Protein AF-0000000084329427 (afdb_homodimer)

Radius of gyration: 29.58 Å; Cα contacts (8 Å, |Δi|>4): 1048; chains: 2; bounding box: 53×88×70 Å

Structure (mmCIF, N/CA/C/O backbone):
data_AF-0000000084329427-model_v1
#
loop_
_entity.id
_entity.type
_entity.pdbx_description
1 polymer 'Esterase lipase thioesterase'
#
loop_
_atom_site.group_PDB
_atom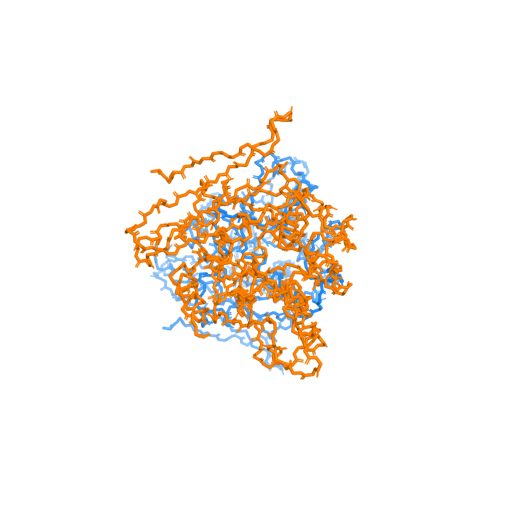_site.id
_atom_site.type_symbol
_atom_site.label_atom_id
_atom_site.label_alt_id
_atom_site.label_comp_id
_atom_site.label_asym_id
_atom_site.label_entity_id
_atom_site.label_seq_id
_atom_site.pdbx_PDB_ins_code
_atom_site.Cartn_x
_atom_site.Cartn_y
_atom_site.Cartn_z
_atom_site.occupancy
_atom_site.B_iso_or_equiv
_atom_site.auth_seq_id
_atom_site.auth_comp_id
_atom_site.auth_asym_id
_atom_site.auth_atom_id
_atom_site.pdbx_PDB_model_num
ATOM 1 N N . MET A 1 1 ? -6.23 5.078 30.859 1 50.03 1 MET A N 1
ATOM 2 C CA . MET A 1 1 ? -7.117 5.695 29.875 1 50.03 1 MET A CA 1
ATOM 3 C C . MET A 1 1 ? -6.836 7.188 29.75 1 50.03 1 MET A C 1
ATOM 5 O O . MET A 1 1 ? -6.688 7.887 30.75 1 50.03 1 MET A O 1
ATOM 9 N N . LEU A 1 2 ? -6.52 7.555 28.516 1 66 2 LEU A N 1
ATOM 10 C CA . LEU A 1 2 ? -6.203 8.969 28.359 1 66 2 LEU A CA 1
ATOM 11 C C . LEU A 1 2 ? -7.43 9.836 28.656 1 66 2 LEU A C 1
ATOM 13 O O . LEU A 1 2 ? -8.555 9.461 28.312 1 66 2 LEU A O 1
ATOM 17 N N . PRO A 1 3 ? -7.305 10.867 29.453 1 70.44 3 PRO A N 1
ATOM 18 C CA . PRO A 1 3 ? -8.461 11.719 29.75 1 70.44 3 PRO A CA 1
ATOM 19 C C . PRO A 1 3 ? -9.125 12.273 28.5 1 70.44 3 PRO A C 1
ATOM 21 O O . PRO A 1 3 ? -8.43 12.633 27.547 1 70.44 3 PRO A O 1
ATOM 24 N N . THR A 1 4 ? -10.328 12.016 28.422 1 77.25 4 THR A N 1
ATOM 25 C CA . THR A 1 4 ? -11.156 12.547 27.344 1 77.25 4 THR A CA 1
ATOM 26 C C . THR A 1 4 ? -12.156 13.57 27.875 1 77.25 4 THR A C 1
ATOM 28 O O . THR A 1 4 ? -12.477 13.562 29.078 1 77.25 4 THR A O 1
ATOM 31 N N . GLY A 1 5 ? -12.367 14.648 27.188 1 77.75 5 GLY A N 1
ATOM 32 C CA . GLY A 1 5 ? -13.359 15.648 27.547 1 77.75 5 GLY A CA 1
ATOM 33 C C . GLY A 1 5 ? -14.141 16.156 26.359 1 77.75 5 GLY A C 1
ATOM 34 O O . GLY A 1 5 ? -13.961 15.688 25.234 1 77.75 5 GLY A O 1
ATOM 35 N N . GLU A 1 6 ? -15.195 16.859 26.766 1 77.62 6 GLU A N 1
ATOM 36 C CA . GLU A 1 6 ? -16.031 17.453 25.734 1 77.62 6 GLU A CA 1
ATOM 37 C C . GLU A 1 6 ? -16.188 18.953 25.938 1 77.62 6 GLU A C 1
ATOM 39 O O . GLU A 1 6 ? -16.125 19.453 27.062 1 77.62 6 GLU A O 1
ATOM 44 N N . ILE A 1 7 ? -16.125 19.609 24.859 1 71.5 7 ILE A N 1
ATOM 45 C CA . ILE A 1 7 ? -16.422 21.047 24.875 1 71.5 7 ILE A CA 1
ATOM 46 C C . ILE A 1 7 ? -17.672 21.312 24.016 1 71.5 7 ILE A C 1
ATOM 48 O O . ILE A 1 7 ? -17.734 20.922 22.859 1 71.5 7 ILE A O 1
ATOM 52 N N . THR A 1 8 ? -18.641 21.875 24.688 1 71.25 8 THR A N 1
ATOM 53 C CA . THR A 1 8 ? -19.844 22.266 23.938 1 71.25 8 THR A CA 1
ATOM 54 C C . THR A 1 8 ? -19.594 23.5 23.094 1 71.25 8 THR A C 1
ATOM 56 O O . THR A 1 8 ? -19.203 24.547 23.625 1 71.25 8 THR A O 1
ATOM 59 N N . VAL A 1 9 ? -19.656 23.359 21.781 1 66.12 9 VAL A N 1
ATOM 60 C CA . VAL A 1 9 ? -19.391 24.453 20.875 1 66.12 9 VAL A CA 1
ATOM 61 C C . VAL A 1 9 ? -20.672 25.234 20.609 1 66.12 9 VAL A C 1
ATOM 63 O O . VAL A 1 9 ? -20.641 26.469 20.516 1 66.12 9 VAL A O 1
ATOM 66 N N . ASP A 1 10 ? -21.766 24.516 20.406 1 66.56 10 ASP A N 1
ATOM 67 C CA . ASP A 1 10 ? -23.062 25.141 20.172 1 66.56 10 ASP A CA 1
ATOM 68 C C . ASP A 1 10 ? -24.156 24.422 20.969 1 66.56 10 ASP A C 1
ATOM 70 O O . ASP A 1 10 ? -24.594 23.328 20.609 1 66.56 10 ASP A O 1
ATOM 74 N N . GLN A 1 11 ? -24.469 25.109 21.969 1 69.88 11 GLN A N 1
ATOM 75 C CA . GLN A 1 11 ? -25.469 24.516 22.859 1 69.88 11 GLN A CA 1
ATOM 76 C C . GLN A 1 11 ? -26.781 24.25 22.109 1 69.88 11 GLN A C 1
ATOM 78 O O . GLN A 1 11 ? -27.438 23.234 22.328 1 69.88 11 GLN A O 1
ATOM 83 N N . ALA A 1 12 ? -27.109 25.172 21.281 1 69.94 12 ALA A N 1
ATOM 84 C CA . ALA A 1 12 ? -28.375 25.062 20.562 1 69.94 12 ALA A CA 1
ATOM 85 C C . ALA A 1 12 ? -28.422 23.828 19.672 1 69.94 12 ALA A C 1
ATOM 87 O O . ALA A 1 12 ? -29.438 23.141 19.594 1 69.94 12 ALA A O 1
ATOM 88 N N . SER A 1 13 ? -27.344 23.516 19.125 1 66.88 13 SER A N 1
ATOM 89 C CA . SER A 1 13 ? -27.281 22.391 18.203 1 66.88 13 SER A CA 1
ATOM 90 C C . SER A 1 13 ? -26.656 21.156 18.875 1 66.88 13 SER A C 1
ATOM 92 O O . SER A 1 13 ? -26.531 20.109 18.266 1 66.88 13 SER A O 1
ATOM 94 N N . ASN A 1 14 ? -26.359 21.391 20.109 1 69.31 14 ASN A N 1
ATOM 95 C CA . ASN A 1 14 ? -25.719 20.312 20.844 1 69.31 14 ASN A CA 1
ATOM 96 C C . ASN A 1 14 ? -24.453 19.812 20.141 1 69.31 14 ASN A C 1
ATOM 98 O O . ASN A 1 14 ? -24.234 18.609 20.031 1 69.31 14 ASN A O 1
ATOM 102 N N . THR A 1 15 ? -23.781 20.781 19.5 1 69.12 15 THR A N 1
ATOM 103 C CA . THR A 1 15 ? -22.516 20.438 18.875 1 69.12 15 THR A CA 1
ATOM 104 C C . THR A 1 15 ? -21.406 20.344 19.906 1 69.12 15 THR A C 1
ATOM 106 O O . THR A 1 15 ? -21.141 21.312 20.625 1 69.12 15 THR A O 1
ATOM 109 N N . VAL A 1 16 ? -20.875 19.094 20.047 1 70.75 16 VAL A N 1
ATOM 110 C CA . VAL A 1 16 ? -19.828 18.859 21.047 1 70.75 16 VAL A CA 1
ATOM 111 C C . VAL A 1 16 ? -18.547 18.422 20.344 1 70.75 16 VAL A C 1
ATOM 113 O O . VAL A 1 16 ? -18.594 17.656 19.375 1 70.75 16 VAL A O 1
ATOM 116 N N . LEU A 1 17 ? -17.438 19.156 20.828 1 76 17 LEU A N 1
ATOM 117 C CA . LEU A 1 17 ? -16.125 18.688 20.422 1 76 17 LEU A CA 1
ATOM 118 C C . LEU A 1 17 ? -15.477 17.859 21.531 1 76 17 LEU A C 1
ATOM 120 O O . LEU A 1 17 ? -15.57 18.203 22.719 1 76 17 LEU A O 1
ATOM 124 N N . SER A 1 18 ? -15.102 16.719 21.109 1 81.44 18 SER A N 1
ATOM 125 C CA . SER A 1 18 ? -14.375 15.891 22.078 1 81.44 18 SER A CA 1
ATOM 126 C C . SER A 1 18 ? -12.867 16.078 21.938 1 81.44 18 SER A C 1
ATOM 128 O O . SER A 1 18 ? -12.398 16.625 20.922 1 81.44 18 SER A O 1
ATOM 130 N N . PHE A 1 19 ? -12.164 15.875 23.078 1 87.88 19 PHE A N 1
ATOM 131 C CA . PHE A 1 19 ? -10.711 15.992 23.016 1 87.88 19 PHE A CA 1
ATOM 132 C C . PHE A 1 19 ? -10.047 14.969 23.922 1 87.88 19 PHE A C 1
ATOM 134 O O . PHE A 1 19 ? -10.672 14.438 24.844 1 87.88 19 PHE A O 1
ATOM 141 N N . ILE A 1 20 ? -8.898 14.594 23.516 1 91.44 20 ILE A N 1
ATOM 142 C CA . ILE A 1 20 ? -7.965 13.867 24.359 1 91.44 20 ILE A CA 1
ATOM 143 C C . ILE A 1 20 ? -7.008 14.852 25.031 1 91.44 20 ILE A C 1
ATOM 145 O O . ILE A 1 20 ? -6.461 15.742 24.375 1 91.44 20 ILE A O 1
ATOM 149 N N . ASP A 1 21 ? -6.855 14.742 26.312 1 93.44 21 ASP A N 1
ATOM 150 C CA . ASP A 1 21 ? -6 15.633 27.094 1 93.44 21 ASP A CA 1
ATOM 151 C C . ASP A 1 21 ? -4.957 14.836 27.891 1 93.44 21 ASP A C 1
ATOM 153 O O . ASP A 1 21 ? -5.309 13.945 28.656 1 93.44 21 ASP A O 1
ATOM 157 N N . SER A 1 22 ? -3.664 15.148 27.688 1 95.56 22 SER A N 1
ATOM 158 C CA . SER A 1 22 ? -2.596 14.453 28.391 1 95.56 22 SER A CA 1
ATOM 159 C C . SER A 1 22 ? -2.564 14.859 29.875 1 95.56 22 SER A C 1
ATOM 161 O O . SER A 1 22 ? -1.914 14.195 30.688 1 95.56 22 SER A O 1
ATOM 163 N N . GLY A 1 23 ? -3.258 15.961 30.203 1 94.19 23 GLY A N 1
ATOM 164 C CA . GLY A 1 23 ? -3.115 16.547 31.531 1 94.19 23 GLY A CA 1
ATOM 165 C C . GLY A 1 23 ? -1.839 17.344 31.688 1 94.19 23 GLY A C 1
ATOM 166 O O . GLY A 1 23 ? -0.96 17.312 30.828 1 94.19 23 GLY A O 1
ATOM 167 N N . SER A 1 24 ? -1.809 18.156 32.781 1 94.94 24 SER A N 1
ATOM 168 C CA . SER A 1 24 ? -0.624 18.953 33.062 1 94.94 24 SER A CA 1
ATOM 169 C C . SER A 1 24 ? 0.548 18.062 33.5 1 94.94 24 SER A C 1
ATOM 171 O O . SER A 1 24 ? 0.465 17.328 34.469 1 94.94 24 SER A O 1
ATOM 173 N N . PRO A 1 25 ? 1.66 18.156 32.75 1 95.81 25 PRO A N 1
ATOM 174 C CA . PRO A 1 25 ? 2.799 17.312 33.094 1 95.81 25 PRO A CA 1
ATOM 175 C C . PRO A 1 25 ? 3.572 17.828 34.312 1 95.81 25 PRO A C 1
ATOM 177 O O . PRO A 1 25 ? 4.344 17.094 34.906 1 95.81 25 PRO A O 1
ATOM 180 N N . SER A 1 26 ? 3.516 19.188 34.531 1 95.5 26 SER A N 1
ATOM 181 C CA . SER A 1 26 ? 4.199 19.859 35.625 1 95.5 26 SER A CA 1
ATOM 182 C C . SER A 1 26 ? 3.508 21.156 36 1 95.5 26 SER A C 1
ATOM 184 O O . SER A 1 26 ? 2.373 21.406 35.594 1 95.5 26 SER A O 1
ATOM 186 N N . GLU A 1 27 ? 4.27 22 36.812 1 94.06 27 GLU A N 1
ATOM 187 C CA . GLU A 1 27 ? 3.701 23.281 37.219 1 94.06 27 GLU A CA 1
ATOM 188 C C . GLU A 1 27 ? 3.766 24.312 36.094 1 94.06 27 GLU A C 1
ATOM 190 O O . GLU A 1 27 ? 2.9 25.188 36 1 94.06 27 GLU A O 1
ATOM 195 N N . SER A 1 28 ? 4.836 24.25 35.406 1 94.88 28 SER A N 1
ATOM 196 C CA . SER A 1 28 ? 5.031 25.125 34.25 1 94.88 28 SER A CA 1
ATOM 197 C C . SER A 1 28 ? 5.332 24.328 32.969 1 94.88 28 SER A C 1
ATOM 199 O O . SER A 1 28 ? 6.289 23.562 32.938 1 94.88 28 SER A O 1
ATOM 201 N N . TYR A 1 29 ? 4.484 24.5 32.062 1 95.81 29 TYR A N 1
ATOM 202 C CA . TYR A 1 29 ? 4.578 23.703 30.828 1 95.81 29 TYR A CA 1
ATOM 203 C C . TYR A 1 29 ? 4.027 24.469 29.641 1 95.81 29 TYR A C 1
ATOM 205 O O . TYR A 1 29 ? 3.373 25.516 29.812 1 95.81 29 TYR A O 1
ATOM 213 N N . GLU A 1 30 ? 4.367 24.031 28.484 1 95.81 30 GLU A N 1
ATOM 214 C CA . GLU A 1 30 ? 3.725 24.484 27.25 1 95.81 30 GLU A CA 1
ATOM 215 C C . GLU A 1 30 ? 2.533 23.594 26.906 1 95.81 30 GLU A C 1
ATOM 217 O O . GLU A 1 30 ? 2.463 22.438 27.328 1 95.81 30 GLU A O 1
ATOM 222 N N . THR A 1 31 ? 1.598 24.156 26.234 1 96.38 31 THR A N 1
ATOM 223 C CA . THR A 1 31 ? 0.436 23.406 25.766 1 96.38 31 THR A CA 1
ATOM 224 C C . THR A 1 31 ? 0.351 23.453 24.234 1 96.38 31 THR A C 1
ATOM 226 O O . THR A 1 31 ? 0.546 24.5 23.625 1 96.38 31 THR A O 1
ATOM 229 N N . ILE A 1 32 ? 0.107 22.312 23.672 1 96.56 32 ILE A N 1
ATOM 230 C CA . ILE A 1 32 ? -0.166 22.25 22.25 1 96.56 32 ILE A CA 1
ATOM 231 C C . ILE A 1 32 ? -1.58 21.719 22.016 1 96.56 32 ILE A C 1
ATOM 233 O O . ILE A 1 32 ? -1.982 20.719 22.625 1 96.56 32 ILE A O 1
ATOM 237 N N . ILE A 1 33 ? -2.348 22.438 21.203 1 93.38 33 ILE A N 1
ATOM 238 C CA . ILE A 1 33 ? -3.65 21.984 20.734 1 93.38 33 ILE A CA 1
ATOM 239 C C . ILE A 1 33 ? -3.516 21.406 19.328 1 93.38 33 ILE A C 1
ATOM 241 O O . ILE A 1 33 ? -3.102 22.094 18.391 1 93.38 33 ILE A O 1
ATOM 245 N N . LEU A 1 34 ? -3.846 20.109 19.219 1 93.31 34 LEU A N 1
ATOM 246 C CA . LEU A 1 34 ? -3.693 19.406 17.953 1 93.31 34 LEU A CA 1
ATOM 247 C C . LEU A 1 34 ? -5.051 19.188 17.281 1 93.31 34 LEU A C 1
ATOM 249 O O . LEU A 1 34 ? -6 18.75 17.938 1 93.31 34 LEU A O 1
ATOM 253 N N . VAL A 1 35 ? -5.098 19.484 16.016 1 89.12 35 VAL A N 1
ATOM 254 C CA . VAL A 1 35 ? -6.297 19.25 15.219 1 89.12 35 VAL A CA 1
ATOM 255 C C . VAL A 1 35 ? -5.973 18.297 14.07 1 89.12 35 VAL A C 1
ATOM 257 O O . VAL A 1 35 ? -5.086 18.562 13.258 1 89.12 35 VAL A O 1
ATOM 260 N N . HIS A 1 36 ? -6.684 17.234 14.062 1 86.44 36 HIS A N 1
ATOM 261 C CA . HIS A 1 36 ? -6.418 16.188 13.07 1 86.44 36 HIS A CA 1
ATOM 262 C C . HIS A 1 36 ? -7 16.562 11.711 1 86.44 36 HIS A C 1
ATOM 264 O O . HIS A 1 36 ? -7.828 17.484 11.617 1 86.44 36 HIS A O 1
ATOM 270 N N . GLY A 1 37 ? -6.469 15.859 10.633 1 80.12 37 GLY A N 1
ATOM 271 C CA . GLY A 1 37 ? -6.918 16.062 9.266 1 80.12 37 GLY A CA 1
ATOM 272 C C . GLY A 1 37 ? -8.148 15.25 8.914 1 80.12 37 GLY A C 1
ATOM 273 O O . GLY A 1 37 ? -8.938 14.891 9.797 1 80.12 37 GLY A O 1
ATOM 274 N N . ASN A 1 38 ? -8.094 15.094 7.543 1 77.38 38 ASN A N 1
ATOM 275 C CA . ASN A 1 38 ? -9.25 14.383 7.012 1 77.38 38 ASN A CA 1
ATOM 276 C C . ASN A 1 38 ? -9.086 12.867 7.148 1 77.38 38 ASN A C 1
ATOM 278 O O . ASN A 1 38 ? -7.957 12.367 7.195 1 77.38 38 ASN A O 1
ATOM 282 N N . SER A 1 39 ? -10.133 12.141 7.48 1 80.94 39 SER A N 1
ATOM 283 C CA . SER A 1 39 ? -10.258 10.688 7.422 1 80.94 39 SER A CA 1
ATOM 284 C C . SER A 1 39 ? -9.703 10.031 8.688 1 80.94 39 SER A C 1
ATOM 286 O O . SER A 1 39 ? -9.594 8.812 8.758 1 80.94 39 SER A O 1
ATOM 288 N N . PHE A 1 40 ? -9.211 10.891 9.633 1 87.94 40 PHE A N 1
ATOM 289 C CA . PHE A 1 40 ? -8.656 10.367 10.883 1 87.94 40 PHE A CA 1
ATOM 290 C C . PHE A 1 40 ? -9.25 11.094 12.086 1 87.94 40 PHE A C 1
ATOM 292 O O . PHE A 1 40 ? -9.789 12.195 11.945 1 87.94 40 PHE A O 1
ATOM 299 N N . SER A 1 41 ? -9.133 10.484 13.188 1 87.44 41 SER A N 1
ATOM 300 C CA . SER A 1 41 ? -9.562 11.094 14.438 1 87.44 41 SER A CA 1
ATOM 301 C C . SER A 1 41 ? -8.375 11.555 15.273 1 87.44 41 SER A C 1
ATOM 303 O O . SER A 1 41 ? -7.223 11.336 14.891 1 87.44 41 SER A O 1
ATOM 305 N N . ASN A 1 42 ? -8.727 12.164 16.359 1 90.44 42 ASN A N 1
ATOM 306 C CA . ASN A 1 42 ? -7.668 12.656 17.234 1 90.44 42 ASN A CA 1
ATOM 307 C C . ASN A 1 42 ? -6.895 11.508 17.875 1 90.44 42 ASN A C 1
ATOM 309 O O . ASN A 1 42 ? -5.832 11.727 18.469 1 90.44 42 ASN A O 1
ATOM 313 N N . ALA A 1 43 ? -7.391 10.273 17.734 1 92.12 43 ALA A N 1
ATOM 314 C CA . ALA A 1 43 ? -6.699 9.109 18.297 1 92.12 43 ALA A CA 1
ATOM 315 C C . ALA A 1 43 ? -5.34 8.914 17.625 1 92.12 43 ALA A C 1
ATOM 317 O O . ALA A 1 43 ? -4.473 8.227 18.172 1 92.12 43 ALA A O 1
ATOM 318 N N . VAL A 1 44 ? -5.141 9.531 16.469 1 94.44 44 VAL A N 1
ATOM 319 C CA . VAL A 1 44 ? -3.879 9.414 15.75 1 94.44 44 VAL A CA 1
ATOM 320 C C . VAL A 1 44 ? -2.758 10.07 16.547 1 94.44 44 VAL A C 1
ATOM 322 O O . VAL A 1 44 ? -1.577 9.82 16.297 1 94.44 44 VAL A O 1
ATOM 325 N N . PHE A 1 45 ? -3.092 10.883 17.578 1 96.38 45 PHE A N 1
ATOM 326 C CA . PHE A 1 45 ? -2.102 11.633 18.344 1 96.38 45 PHE A CA 1
ATOM 327 C C . PHE A 1 45 ? -1.8 10.938 19.672 1 96.38 45 PHE A C 1
ATOM 329 O O . PHE A 1 45 ? -1.064 11.461 20.5 1 96.38 45 PHE A O 1
ATOM 336 N N . LYS A 1 46 ? -2.311 9.773 19.922 1 95.81 46 LYS A N 1
ATOM 337 C CA . LYS A 1 46 ? -2.199 9.109 21.219 1 95.81 46 LYS A CA 1
ATOM 338 C C . LYS A 1 46 ? -0.739 8.844 21.578 1 95.81 46 LYS A C 1
ATOM 340 O O . LYS A 1 46 ? -0.36 8.922 22.75 1 95.81 46 LYS A O 1
ATOM 345 N N . ARG A 1 47 ? 0.069 8.531 20.578 1 97.44 47 ARG A N 1
ATOM 346 C CA . ARG A 1 47 ? 1.473 8.266 20.891 1 97.44 47 ARG A CA 1
ATOM 347 C C . ARG A 1 47 ? 2.191 9.547 21.297 1 97.44 47 ARG A C 1
ATOM 349 O O . ARG A 1 47 ? 3.156 9.5 22.062 1 97.44 47 ARG A O 1
ATOM 356 N N . LEU A 1 48 ? 1.755 10.742 20.797 1 97.69 48 LEU A N 1
ATOM 357 C CA . LEU A 1 48 ? 2.273 12.016 21.281 1 97.69 48 LEU A CA 1
ATOM 358 C C . LEU A 1 48 ? 1.821 12.266 22.719 1 97.69 48 LEU A C 1
ATOM 360 O O . LEU A 1 48 ? 2.613 12.703 23.547 1 97.69 48 LEU A O 1
ATOM 364 N N . VAL A 1 49 ? 0.59 11.977 22.953 1 96.62 49 VAL A N 1
ATOM 365 C CA . VAL A 1 49 ? 0.013 12.188 24.266 1 96.62 49 VAL A CA 1
ATOM 366 C C . VAL A 1 49 ? 0.813 11.406 25.312 1 96.62 49 VAL A C 1
ATOM 368 O O . VAL A 1 49 ? 1.091 11.922 26.406 1 96.62 49 VAL A O 1
ATOM 371 N N . SER A 1 50 ? 1.205 10.234 24.969 1 96.12 50 SER A N 1
ATOM 372 C CA . SER A 1 50 ? 1.944 9.359 25.875 1 96.12 50 SER A CA 1
ATOM 373 C C . SER A 1 50 ? 3.322 9.93 26.188 1 96.12 50 SER A C 1
ATOM 375 O O . SER A 1 50 ? 3.953 9.531 27.172 1 96.12 50 SER A O 1
ATOM 377 N N . ARG A 1 51 ? 3.816 10.891 25.391 1 97.38 51 ARG A N 1
ATOM 378 C CA . ARG A 1 51 ? 5.141 11.469 25.594 1 97.38 51 ARG A CA 1
ATOM 379 C C . ARG A 1 51 ? 5.055 12.805 26.328 1 97.38 51 ARG A C 1
ATOM 381 O O . ARG A 1 51 ? 6.074 13.438 26.594 1 97.38 51 ARG A O 1
ATOM 388 N N . SER A 1 52 ? 3.902 13.234 26.656 1 97.19 52 SER A N 1
ATOM 389 C CA . SER A 1 52 ? 3.629 14.555 27.219 1 97.19 52 SER A CA 1
ATOM 390 C C . SER A 1 52 ? 4.512 14.836 28.438 1 97.19 52 SER A C 1
ATOM 392 O O . SER A 1 52 ? 5.18 15.875 28.5 1 97.19 52 SER A O 1
ATOM 394 N N . LYS A 1 53 ? 4.625 13.922 29.359 1 96.56 53 LYS A N 1
ATOM 395 C CA . LYS A 1 53 ? 5.375 14.125 30.594 1 96.56 53 LYS A CA 1
ATOM 396 C C . LYS A 1 53 ? 6.871 14.242 30.312 1 96.56 53 LYS A C 1
ATOM 398 O O . LYS A 1 53 ? 7.543 15.117 30.859 1 96.56 53 LYS A O 1
ATOM 403 N N . GLU A 1 54 ? 7.324 13.391 29.5 1 97.38 54 GLU A N 1
ATOM 404 C CA . GLU A 1 54 ? 8.75 13.344 29.188 1 97.38 54 GLU A CA 1
ATOM 405 C C . GLU A 1 54 ? 9.219 14.656 28.562 1 97.38 54 GLU A C 1
ATOM 407 O O . GLU A 1 54 ? 10.336 15.109 28.828 1 97.38 54 GLU A O 1
ATOM 412 N N . TYR A 1 55 ? 8.391 15.336 27.844 1 97.69 55 TYR A N 1
ATOM 413 C CA . TYR A 1 55 ? 8.805 16.531 27.125 1 97.69 55 TYR A CA 1
ATOM 414 C C . TYR A 1 55 ? 8.242 17.781 27.797 1 97.69 55 TYR A C 1
ATOM 416 O O . TYR A 1 55 ? 8.492 18.906 27.344 1 97.69 55 TYR A O 1
ATOM 424 N N . ASN A 1 56 ? 7.492 17.625 28.812 1 97.56 56 ASN A N 1
ATOM 425 C CA . ASN A 1 56 ? 6.867 18.703 29.578 1 97.56 56 ASN A CA 1
ATOM 426 C C . ASN A 1 56 ? 5.973 19.562 28.688 1 97.56 56 ASN A C 1
ATOM 428 O O . ASN A 1 56 ? 6.086 20.797 28.688 1 97.56 56 ASN A O 1
ATOM 432 N N . ILE A 1 57 ? 5.191 18.906 27.859 1 97.81 57 ILE A N 1
ATOM 433 C CA . ILE A 1 57 ? 4.215 19.547 26.969 1 97.81 57 ILE A CA 1
ATOM 434 C C . ILE A 1 57 ? 2.836 18.922 27.203 1 97.81 57 ILE A C 1
ATOM 436 O O . ILE A 1 57 ? 2.66 17.719 27.094 1 97.81 57 ILE A O 1
ATOM 440 N N . ARG A 1 58 ? 1.945 19.734 27.578 1 97.19 58 ARG A N 1
ATOM 441 C CA . ARG A 1 58 ? 0.558 19.281 27.609 1 97.19 58 ARG A CA 1
ATOM 442 C C . ARG A 1 58 ? -0.016 19.188 26.203 1 97.19 58 ARG A C 1
ATOM 444 O O . ARG A 1 58 ? 0.141 20.125 25.391 1 97.19 58 ARG A O 1
ATOM 451 N N . ILE A 1 59 ? -0.658 18.062 25.906 1 96.56 59 ILE A N 1
ATOM 452 C CA . ILE A 1 59 ? -1.267 17.859 24.594 1 96.56 59 ILE A CA 1
ATOM 453 C C . ILE A 1 59 ? -2.787 17.812 24.734 1 96.56 59 ILE A C 1
ATOM 455 O O . ILE A 1 59 ? -3.322 17.031 25.516 1 96.56 59 ILE A O 1
ATOM 459 N N . MET A 1 60 ? -3.418 18.656 24.047 1 93.56 60 MET A N 1
ATOM 460 C CA . MET A 1 60 ? -4.863 18.609 23.859 1 93.56 60 MET A CA 1
ATOM 461 C C . MET A 1 60 ? -5.203 18.312 22.406 1 93.56 60 MET A C 1
ATOM 463 O O . MET A 1 60 ? -5.039 19.172 21.531 1 93.56 60 MET A O 1
ATOM 467 N N . ALA A 1 61 ? -5.672 17.109 22.156 1 93 61 ALA A N 1
ATOM 468 C CA . ALA A 1 61 ? -6.008 16.688 20.797 1 93 61 ALA A CA 1
ATOM 469 C C . ALA A 1 61 ? -7.516 16.734 20.562 1 93 61 ALA A C 1
ATOM 471 O O . ALA A 1 61 ? -8.258 15.922 21.125 1 93 61 ALA A O 1
ATOM 472 N N . LEU A 1 62 ? -7.918 17.594 19.703 1 87.56 62 LEU A N 1
ATOM 473 C CA . LEU A 1 62 ? -9.336 17.797 19.453 1 87.56 62 LEU A CA 1
ATOM 474 C C . LEU A 1 62 ? -9.852 16.812 18.406 1 87.56 62 LEU A C 1
ATOM 476 O O . LEU A 1 62 ? -9.125 16.453 17.484 1 87.56 62 LEU A O 1
ATOM 480 N N . ASN A 1 63 ? -11.07 16.359 18.609 1 83.44 63 ASN A N 1
ATOM 481 C CA . ASN A 1 63 ? -11.766 15.547 17.609 1 83.44 63 ASN A CA 1
ATOM 482 C C . ASN A 1 63 ? -12.891 16.328 16.953 1 83.44 63 ASN A C 1
ATOM 484 O O . ASN A 1 63 ? -13.906 16.625 17.578 1 83.44 63 ASN A O 1
ATOM 488 N N . ARG A 1 64 ? -12.695 16.516 15.734 1 70.44 64 ARG A N 1
ATOM 489 C CA . ARG A 1 64 ? -13.688 17.312 15.016 1 70.44 64 ARG A CA 1
ATOM 490 C C . ARG A 1 64 ? -14.734 16.422 14.359 1 70.44 64 ARG A C 1
ATOM 492 O O . ARG A 1 64 ? -15.656 16.906 13.711 1 70.44 64 ARG A O 1
ATOM 499 N N . ARG A 1 65 ? -14.508 15.172 14.453 1 61.59 65 ARG A N 1
ATOM 500 C CA . ARG A 1 65 ? -15.43 14.266 13.766 1 61.59 65 ARG A CA 1
ATOM 501 C C . ARG A 1 65 ? -16.844 14.414 14.305 1 61.59 65 ARG A C 1
ATOM 503 O O . ARG A 1 65 ? -17.047 14.562 15.516 1 61.59 65 ARG A O 1
ATOM 510 N N . GLY A 1 66 ? -17.75 14.25 13.289 1 55.25 66 GLY A N 1
ATOM 511 C CA . GLY A 1 66 ? -19.156 14.531 13.547 1 55.25 66 GLY A CA 1
ATOM 512 C C . GLY A 1 66 ? -19.469 16.016 13.516 1 55.25 66 GLY A C 1
ATOM 513 O O . GLY A 1 66 ? -20.641 16.391 13.562 1 55.25 66 GLY A O 1
ATOM 514 N N . TYR A 1 67 ? -18.375 16.734 13.742 1 51.62 67 TYR A N 1
ATOM 515 C CA . TYR A 1 67 ? -18.547 18.172 13.609 1 51.62 67 TYR A CA 1
ATOM 516 C C . TYR A 1 67 ? -18.25 18.625 12.18 1 51.62 67 TYR A C 1
ATOM 518 O O . TYR A 1 67 ? -17.25 18.234 11.594 1 51.62 67 TYR A O 1
ATOM 526 N N . ALA A 1 68 ? -19.281 18.859 11.438 1 42.53 68 ALA A N 1
ATOM 527 C CA . ALA A 1 68 ? -19.203 19.328 10.055 1 42.53 68 ALA A CA 1
ATOM 528 C C . ALA A 1 68 ? -18.141 20.422 9.898 1 42.53 68 ALA A C 1
ATOM 530 O O . ALA A 1 68 ? -17.859 20.859 8.789 1 42.53 68 ALA A O 1
ATOM 531 N N . GLY A 1 69 ? -17.688 21.109 10.789 1 41.19 69 GLY A N 1
ATOM 532 C CA . GLY A 1 69 ? -16.984 22.359 10.555 1 41.19 69 GLY A CA 1
ATOM 533 C C . GLY A 1 69 ? -15.492 22.172 10.328 1 41.19 69 GLY A C 1
ATOM 534 O O . GLY A 1 69 ? -14.859 21.328 10.969 1 41.19 69 GLY A O 1
ATOM 535 N N . ILE A 1 70 ? -15.086 22.156 9.109 1 41.38 70 ILE A N 1
ATOM 536 C CA . ILE A 1 70 ? -13.727 22.125 8.578 1 41.38 70 ILE A CA 1
ATOM 537 C C . ILE A 1 70 ? -12.805 22.938 9.477 1 41.38 70 ILE A C 1
ATOM 539 O O . ILE A 1 70 ? -13.258 23.625 10.391 1 41.38 70 ILE A O 1
ATOM 543 N N . ALA A 1 71 ? -11.641 23.469 8.867 1 49.53 71 ALA A N 1
ATOM 544 C CA . ALA A 1 71 ? -10.289 24 8.992 1 49.53 71 ALA A CA 1
ATOM 545 C C . ALA A 1 71 ? -10.266 25.234 9.883 1 49.53 71 ALA A C 1
ATOM 547 O O . ALA A 1 71 ? -10.328 26.375 9.398 1 49.53 71 ALA A O 1
ATOM 548 N N . PHE A 1 72 ? -10.57 25.109 11.195 1 60.69 72 PHE A N 1
ATOM 549 C CA . PHE A 1 72 ? -11.031 26.141 12.109 1 60.69 72 PHE A CA 1
ATOM 550 C C . PHE A 1 72 ? -9.852 26.906 12.711 1 60.69 72 PHE A C 1
ATOM 552 O O . PHE A 1 72 ? -9.977 28.078 13.039 1 60.69 72 PHE A O 1
ATOM 559 N N . THR A 1 73 ? -8.633 26.328 12.367 1 75.19 73 THR A N 1
ATOM 560 C CA . THR A 1 73 ? -7.633 27.047 13.148 1 75.19 73 THR A CA 1
ATOM 561 C C . THR A 1 73 ? -7.211 28.328 12.445 1 75.19 73 THR A C 1
ATOM 563 O O . THR A 1 73 ? -7.062 29.375 13.086 1 75.19 73 THR A O 1
ATOM 566 N N . LEU A 1 74 ? -7.219 28.312 11.117 1 83.62 74 LEU A N 1
ATOM 567 C CA . LEU A 1 74 ? -6.832 29.5 10.359 1 83.62 74 LEU A CA 1
ATOM 568 C C . LEU A 1 74 ? -7.93 30.547 10.414 1 83.62 74 LEU A C 1
ATOM 570 O O . LEU A 1 74 ? -7.645 31.75 10.523 1 83.62 74 LEU A O 1
ATOM 574 N N . ALA A 1 75 ? -9.078 30.094 10.391 1 84.38 75 ALA A N 1
ATOM 575 C CA . ALA A 1 75 ? -10.203 31.016 10.516 1 84.38 75 ALA A CA 1
ATOM 576 C C . ALA A 1 75 ? -10.195 31.703 11.883 1 84.38 75 ALA A C 1
ATOM 578 O O . ALA A 1 75 ? -10.445 32.906 11.977 1 84.38 75 ALA A O 1
ATOM 579 N N . ALA A 1 76 ? -9.914 30.953 12.867 1 87 76 ALA A N 1
ATOM 580 C CA . ALA A 1 76 ? -9.875 31.5 14.227 1 87 76 ALA A CA 1
ATOM 581 C C . ALA A 1 76 ? -8.781 32.562 14.352 1 87 76 ALA A C 1
A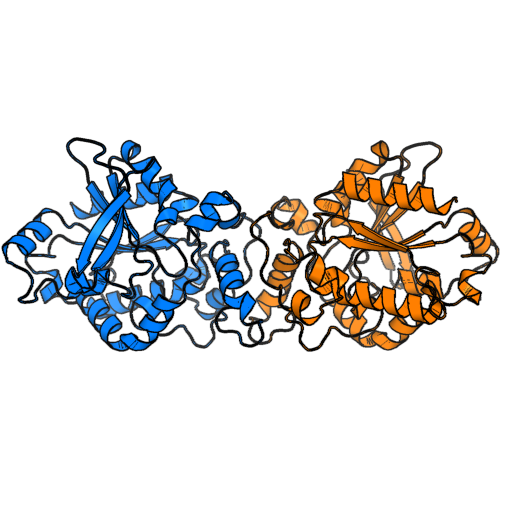TOM 583 O O . ALA A 1 76 ? -9.016 33.625 14.906 1 87 76 ALA A O 1
ATOM 584 N N . ILE A 1 77 ? -7.625 32.312 13.812 1 91.94 77 ILE A N 1
ATOM 585 C CA . ILE A 1 77 ? -6.504 33.25 13.875 1 91.94 77 ILE A CA 1
ATOM 586 C C . ILE A 1 77 ? -6.812 34.469 13.039 1 91.94 77 ILE A C 1
ATOM 588 O O . ILE A 1 77 ? -6.598 35.594 13.484 1 91.94 77 ILE A O 1
ATOM 592 N N . ALA A 1 78 ? -7.371 34.25 11.922 1 92.69 78 ALA A N 1
ATOM 593 C CA . ALA A 1 78 ? -7.664 35.312 10.992 1 92.69 78 ALA A CA 1
ATOM 594 C C . ALA A 1 78 ? -8.695 36.281 11.578 1 92.69 78 ALA A C 1
ATOM 596 O O . ALA A 1 78 ? -8.758 37.469 11.188 1 92.69 78 ALA A O 1
ATOM 597 N N . ASN A 1 79 ? -9.438 35.844 12.539 1 91.69 79 ASN A N 1
ATOM 598 C CA . ASN A 1 79 ? -10.555 36.656 13.023 1 91.69 79 ASN A CA 1
ATOM 599 C C . ASN A 1 79 ? -10.336 37.125 14.461 1 91.69 79 ASN A C 1
ATOM 601 O O . ASN A 1 79 ? -11.281 37.562 15.125 1 91.69 79 ASN A O 1
ATOM 605 N N . VAL A 1 80 ? -9.188 37.062 14.906 1 93.81 80 VAL A N 1
ATOM 606 C CA . VAL A 1 80 ? -8.891 37.406 16.297 1 93.81 80 VAL A CA 1
ATOM 607 C C . VAL A 1 80 ? -9.148 38.906 16.516 1 93.81 80 VAL A C 1
ATOM 609 O O . VAL A 1 80 ? -9.383 39.344 17.641 1 93.81 80 VAL A O 1
ATOM 612 N N . ASP A 1 81 ? -9.109 39.75 15.484 1 92.62 81 ASP A N 1
ATOM 613 C CA . ASP A 1 81 ? -9.32 41.188 15.602 1 92.62 81 ASP A CA 1
ATOM 614 C C . ASP A 1 81 ? -10.797 41.562 15.461 1 92.62 81 ASP A C 1
ATOM 616 O O . ASP A 1 81 ? -11.164 42.75 15.469 1 92.62 81 ASP A O 1
ATOM 620 N N . SER A 1 82 ? -11.594 40.5 15.281 1 92.5 82 SER A N 1
ATOM 621 C CA . SER A 1 82 ? -13.016 40.781 15.141 1 92.5 82 SER A CA 1
ATOM 622 C C . SER A 1 82 ? -13.609 41.312 16.438 1 92.5 82 SER A C 1
ATOM 624 O O . SER A 1 82 ? -13.047 41.125 17.516 1 92.5 82 SER A O 1
ATOM 626 N N . ASP A 1 83 ? -14.797 41.906 16.312 1 92.56 83 ASP A N 1
ATOM 627 C CA . ASP A 1 83 ? -15.484 42.5 17.469 1 92.56 83 ASP A CA 1
ATOM 628 C C . ASP A 1 83 ? -15.984 41.406 18.422 1 92.56 83 ASP A C 1
ATOM 630 O O . ASP A 1 83 ? -16.297 41.688 19.578 1 92.56 83 ASP A O 1
ATOM 634 N N . SER A 1 84 ? -15.961 40.25 17.938 1 89.56 84 SER A N 1
ATOM 635 C CA . SER A 1 84 ? -16.453 39.156 18.734 1 89.56 84 SER A CA 1
ATOM 636 C C . SER A 1 84 ? -15.398 38.688 19.734 1 89.56 84 SER A C 1
ATOM 638 O O . SER A 1 84 ? -15.711 37.938 20.688 1 89.56 84 SER A O 1
ATOM 640 N N . ILE A 1 85 ? -14.195 39.094 19.609 1 93.19 85 ILE A N 1
ATOM 641 C CA . ILE A 1 85 ? -13.117 38.719 20.516 1 93.19 85 ILE A CA 1
ATOM 642 C C . ILE A 1 85 ? -12.828 39.875 21.484 1 93.19 85 ILE A C 1
ATOM 644 O O . ILE A 1 85 ? -12.555 41 21.062 1 93.19 85 ILE A O 1
ATOM 648 N N . SER A 1 86 ? -12.891 39.656 22.766 1 95.12 86 SER A N 1
ATOM 649 C CA . SER A 1 86 ? -12.719 40.688 23.781 1 95.12 86 SER A CA 1
ATOM 650 C C . SER A 1 86 ? -11.258 41.094 23.891 1 95.12 86 SER A C 1
ATOM 652 O O . SER A 1 86 ? -10.359 40.344 23.516 1 95.12 86 SER A O 1
ATOM 654 N N . ASP A 1 87 ? -11.078 42.219 24.484 1 94.69 87 ASP A N 1
ATOM 655 C CA . ASP A 1 87 ? -9.727 42.688 24.75 1 94.69 87 ASP A CA 1
ATOM 656 C C . ASP A 1 87 ? -9.008 41.781 25.734 1 94.69 87 ASP A C 1
ATOM 658 O O . ASP A 1 87 ? -7.797 41.562 25.625 1 94.69 87 ASP A O 1
ATOM 662 N N . GLU A 1 88 ? -9.773 41.281 26.625 1 96.25 88 GLU A N 1
ATOM 663 C CA . GLU A 1 88 ? -9.203 40.344 27.594 1 96.25 88 GLU A CA 1
ATOM 664 C C . GLU A 1 88 ? -8.656 39.094 26.891 1 96.25 88 GLU A C 1
ATOM 666 O O . GLU A 1 88 ? -7.562 38.625 27.219 1 96.25 88 GLU A O 1
ATOM 671 N N . THR A 1 89 ? -9.438 38.562 25.984 1 94.88 89 THR A N 1
ATOM 672 C CA . THR A 1 89 ? -9.008 37.406 25.219 1 94.88 89 THR A CA 1
ATOM 673 C C . THR A 1 89 ? -7.77 37.719 24.391 1 94.88 89 THR A C 1
ATOM 675 O O . THR A 1 89 ? -6.84 36.906 24.328 1 94.88 89 THR A O 1
ATOM 678 N N . ARG A 1 90 ? -7.691 38.844 23.812 1 96.81 90 ARG A N 1
ATOM 679 C CA . ARG A 1 90 ? -6.543 39.219 23 1 96.81 90 ARG A CA 1
ATOM 680 C C . ARG A 1 90 ? -5.285 39.344 23.859 1 96.81 90 ARG A C 1
ATOM 682 O O . ARG A 1 90 ? -4.203 38.938 23.438 1 96.81 90 ARG A O 1
ATOM 689 N N . LYS A 1 91 ? -5.469 39.906 25.062 1 96.62 91 LYS A N 1
ATOM 690 C CA . LYS A 1 91 ? -4.344 40 25.984 1 96.62 91 LYS A CA 1
ATOM 691 C C . LYS A 1 91 ? -3.854 38.625 26.422 1 96.62 91 LYS A C 1
ATOM 693 O O . LYS A 1 91 ? -2.648 38.406 26.562 1 96.62 91 LYS A O 1
ATOM 698 N N . ARG A 1 92 ? -4.789 37.75 26.609 1 96.31 92 ARG A N 1
ATOM 699 C CA . ARG A 1 92 ? -4.426 36.406 26.969 1 96.31 92 ARG A CA 1
ATOM 700 C C . ARG A 1 92 ? -3.666 35.719 25.844 1 96.31 92 ARG A C 1
ATOM 702 O O . ARG A 1 92 ? -2.691 35 26.094 1 96.31 92 ARG A O 1
ATOM 709 N N . LEU A 1 93 ? -4.141 35.844 24.656 1 95.56 93 LEU A N 1
ATOM 710 C CA . LEU A 1 93 ? -3.449 35.312 23.5 1 95.56 93 LEU A CA 1
ATOM 711 C C . LEU A 1 93 ? -2.039 35.875 23.391 1 95.56 93 LEU A C 1
ATOM 713 O O . LEU A 1 93 ? -1.081 35.125 23.172 1 95.56 93 LEU A O 1
ATOM 717 N N . ASN A 1 94 ? -1.931 37.125 23.594 1 95.38 94 ASN A N 1
ATOM 718 C CA . ASN A 1 94 ? -0.625 37.781 23.562 1 95.38 94 ASN A CA 1
ATOM 719 C C . ASN A 1 94 ? 0.335 37.156 24.578 1 95.38 94 ASN A C 1
ATOM 721 O O . ASN A 1 94 ? 1.512 36.938 24.281 1 95.38 94 ASN A O 1
ATOM 725 N N . ALA A 1 95 ? -0.177 36.875 25.688 1 94.81 95 ALA A N 1
ATOM 726 C CA . ALA A 1 95 ? 0.646 36.375 26.797 1 94.81 95 ALA A CA 1
ATOM 727 C C . ALA A 1 95 ? 1.05 34.938 26.578 1 94.81 95 ALA A C 1
ATOM 729 O O . ALA A 1 95 ? 2.115 34.5 27.031 1 94.81 95 ALA A O 1
ATOM 730 N N . HIS A 1 96 ? 0.213 34.156 25.797 1 94.25 96 HIS A N 1
ATOM 731 C CA . HIS A 1 96 ? 0.427 32.719 25.906 1 94.25 96 HIS A CA 1
ATOM 732 C C . HIS A 1 96 ? 0.578 32.094 24.516 1 94.25 96 HIS A C 1
AT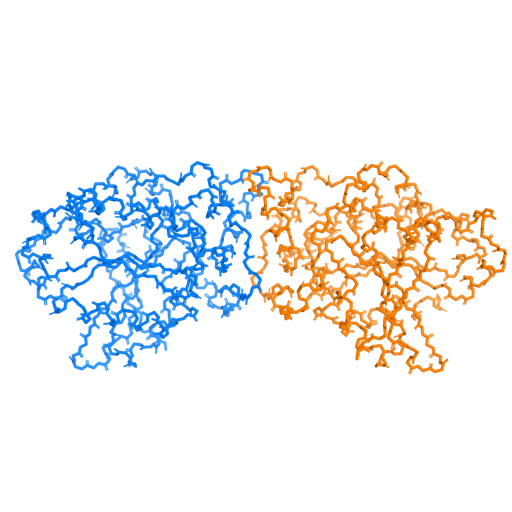OM 734 O O . HIS A 1 96 ? 1.153 31 24.391 1 94.25 96 HIS A O 1
ATOM 740 N N . LEU A 1 97 ? 0.031 32.656 23.469 1 95.31 97 LEU A N 1
ATOM 741 C CA . LEU A 1 97 ? 0.105 32.062 22.141 1 95.31 97 LEU A CA 1
ATOM 742 C C . LEU A 1 97 ? 1.471 32.312 21.516 1 95.31 97 LEU A C 1
ATOM 744 O O . LEU A 1 97 ? 1.879 33.438 21.328 1 95.31 97 LEU A O 1
ATOM 748 N N . ARG A 1 98 ? 2.17 31.25 21.172 1 95.12 98 ARG A N 1
ATOM 749 C CA . ARG A 1 98 ? 3.553 31.406 20.734 1 95.12 98 ARG A CA 1
ATOM 750 C C . ARG A 1 98 ? 3.744 30.906 19.312 1 95.12 98 ARG A C 1
ATOM 752 O O . ARG A 1 98 ? 4.641 31.359 18.594 1 95.12 98 ARG A O 1
ATOM 759 N N . ALA A 1 99 ? 2.855 29.922 18.938 1 95.75 99 ALA A N 1
ATOM 760 C CA . ALA A 1 99 ? 3.098 29.359 17.609 1 95.75 99 ALA A CA 1
ATOM 761 C C . ALA A 1 99 ? 1.802 28.844 16.984 1 95.75 99 ALA A C 1
ATOM 763 O O . ALA A 1 99 ? 0.919 28.359 17.688 1 95.75 99 ALA A O 1
ATOM 764 N N . HIS A 1 100 ? 1.641 29.031 15.773 1 95.38 100 HIS A N 1
ATOM 765 C CA . HIS A 1 100 ? 0.716 28.297 14.914 1 95.38 100 HIS A CA 1
ATOM 766 C C . HIS A 1 100 ? 1.466 27.406 13.938 1 95.38 100 HIS A C 1
ATOM 768 O O . HIS A 1 100 ? 2.273 27.875 13.141 1 95.38 100 HIS A O 1
ATOM 774 N N . ILE A 1 101 ? 1.209 26.125 14.047 1 96.25 101 ILE A N 1
ATOM 775 C CA . ILE A 1 101 ? 1.974 25.172 13.258 1 96.25 101 ILE A CA 1
ATOM 776 C C . ILE A 1 101 ? 1.081 24.562 12.18 1 96.25 101 ILE A C 1
ATOM 778 O O . ILE A 1 101 ? 0.083 23.906 12.492 1 96.25 101 ILE A O 1
ATOM 782 N N . LEU A 1 102 ? 1.376 24.828 10.93 1 95.88 102 LEU A N 1
ATOM 783 C CA . LEU A 1 102 ? 0.83 24.078 9.805 1 95.88 102 LEU A CA 1
ATOM 784 C C . LEU A 1 102 ? 1.552 22.75 9.625 1 95.88 102 LEU A C 1
ATOM 786 O O . LEU A 1 102 ? 2.619 22.688 9.016 1 95.88 102 LEU A O 1
ATOM 790 N N . LEU A 1 103 ? 0.948 21.734 10.219 1 95.75 103 LEU A N 1
ATOM 791 C CA . LEU A 1 103 ? 1.556 20.406 10.125 1 95.75 103 LEU A CA 1
ATOM 792 C C . LEU A 1 103 ? 1.062 19.656 8.891 1 95.75 103 LEU A C 1
ATOM 794 O O . LEU A 1 103 ? 0.067 18.938 8.953 1 95.75 103 LEU A O 1
ATOM 798 N N . GLU A 1 104 ? 1.638 19.828 7.789 1 95 104 GLU A N 1
ATOM 799 C CA . GLU A 1 104 ? 1.399 19.219 6.484 1 95 104 GLU A CA 1
ATOM 800 C C . GLU A 1 104 ? -0.048 19.406 6.039 1 95 104 GLU A C 1
ATOM 802 O O . GLU A 1 104 ? -0.721 18.453 5.664 1 95 104 GLU A O 1
ATOM 807 N N . PRO A 1 105 ? -0.431 20.625 5.938 1 91.19 105 PRO A N 1
ATOM 808 C CA . PRO A 1 105 ? -1.766 20.859 5.383 1 91.19 105 PRO A CA 1
ATOM 809 C C . PRO A 1 105 ? -1.866 20.469 3.906 1 91.19 105 PRO A C 1
ATOM 811 O O . PRO A 1 105 ? -0.907 20.656 3.15 1 91.19 105 PRO A O 1
ATOM 814 N N . ALA A 1 106 ? -2.969 19.938 3.543 1 87.62 106 ALA A N 1
ATOM 815 C CA . ALA A 1 106 ? -3.244 19.828 2.113 1 87.62 106 ALA A CA 1
ATOM 816 C C . ALA A 1 106 ? -3.494 21.188 1.488 1 87.62 106 ALA A C 1
ATOM 818 O O . ALA A 1 106 ? -3.932 22.125 2.17 1 87.62 106 ALA A O 1
ATOM 819 N N . VAL A 1 107 ? -3.215 21.312 0.224 1 89.12 107 VAL A N 1
ATOM 820 C CA . VAL A 1 107 ? -3.365 22.594 -0.465 1 89.12 107 VAL A CA 1
ATOM 821 C C . VAL A 1 107 ? -4.824 23.031 -0.41 1 89.12 107 VAL A C 1
ATOM 823 O O . VAL A 1 107 ? -5.109 24.234 -0.325 1 89.12 107 VAL A O 1
ATOM 826 N N . ILE A 1 108 ? -5.723 22.109 -0.337 1 85.56 108 ILE A N 1
ATOM 827 C CA . ILE A 1 108 ? -7.148 22.422 -0.311 1 85.56 108 ILE A CA 1
ATOM 828 C C . ILE A 1 108 ? -7.496 23.125 1.003 1 85.56 108 ILE A C 1
ATOM 830 O O . ILE A 1 108 ? -8.43 23.938 1.058 1 85.56 108 ILE A O 1
ATOM 834 N N . THR A 1 109 ? -6.73 22.891 2.039 1 85.69 109 THR A N 1
ATOM 835 C CA . THR A 1 109 ? -7.016 23.453 3.35 1 85.69 109 THR A CA 1
ATOM 836 C C . THR A 1 109 ? -6.543 24.906 3.42 1 85.69 109 THR A C 1
ATOM 838 O O . THR A 1 109 ? -6.918 25.641 4.336 1 85.69 109 THR A O 1
ATOM 841 N N . ILE A 1 110 ? -5.742 25.312 2.43 1 90.06 110 ILE A N 1
ATOM 842 C CA . ILE A 1 110 ? -5.328 26.703 2.408 1 90.06 110 ILE A CA 1
ATOM 843 C C . ILE A 1 110 ? -5.941 27.406 1.198 1 90.06 110 ILE A C 1
ATOM 845 O O . ILE A 1 110 ? -5.457 28.469 0.772 1 90.06 110 ILE A O 1
ATOM 849 N N . GLY A 1 111 ? -6.949 26.766 0.658 1 88.19 111 GLY A N 1
ATOM 850 C CA . GLY A 1 111 ? -7.875 27.438 -0.243 1 88.19 111 GLY A CA 1
ATOM 851 C C . GLY A 1 111 ? -7.5 27.281 -1.705 1 88.19 111 GLY A C 1
ATOM 852 O O . GLY A 1 111 ? -7.902 28.094 -2.545 1 88.19 111 GLY A O 1
ATOM 853 N N . LEU A 1 112 ? -6.719 26.391 -2.014 1 89.5 112 LEU A N 1
ATOM 854 C CA . LEU A 1 112 ? -6.391 26.141 -3.414 1 89.5 112 LEU A CA 1
ATOM 855 C C . LEU A 1 112 ? -6.656 24.688 -3.793 1 89.5 112 LEU A C 1
ATOM 857 O O . LEU A 1 112 ? -6.648 23.812 -2.93 1 89.5 112 LEU A O 1
ATOM 861 N N . ASN A 1 113 ? -6.84 24.5 -5.074 1 85.62 113 ASN A N 1
ATOM 862 C CA . ASN A 1 113 ? -7.078 23.141 -5.57 1 85.62 113 ASN A CA 1
ATOM 863 C C . ASN A 1 113 ? -5.773 22.359 -5.723 1 85.62 113 ASN A C 1
ATOM 865 O O . ASN A 1 113 ? -4.715 22.953 -5.934 1 85.62 113 ASN A O 1
ATOM 869 N N . LEU A 1 114 ? -6.016 21.016 -5.629 1 83.75 114 LEU A N 1
ATOM 870 C CA . LEU A 1 114 ? -4.898 20.156 -5.984 1 83.75 114 LEU A CA 1
ATOM 871 C C . LEU A 1 114 ? -4.477 20.375 -7.434 1 83.75 114 LEU A C 1
ATOM 873 O O . LEU A 1 114 ? -5.316 20.672 -8.289 1 83.75 114 LEU A O 1
ATOM 877 N N . PRO A 1 115 ? -3.146 20.25 -7.605 1 87.38 115 PRO A N 1
ATOM 878 C CA . PRO A 1 115 ? -2.73 20.312 -9.008 1 87.38 115 PRO A CA 1
ATOM 879 C C . PRO A 1 115 ? -3.482 19.328 -9.891 1 87.38 115 PRO A C 1
ATOM 881 O O . PRO A 1 115 ? -3.756 18.203 -9.469 1 87.38 115 PRO A O 1
ATOM 884 N N . LYS A 1 116 ? -3.934 19.703 -11.094 1 83.19 116 LYS A N 1
ATOM 885 C CA . LYS A 1 116 ? -4.766 18.906 -11.992 1 83.19 116 LYS A CA 1
ATOM 886 C C . LYS A 1 116 ? -4.074 17.609 -12.375 1 83.19 116 LYS A C 1
ATOM 888 O O . LYS A 1 116 ? -4.734 16.578 -12.578 1 83.19 116 LYS A O 1
ATOM 893 N N . ASP A 1 117 ? -2.773 17.578 -12.406 1 83.12 117 ASP A N 1
ATOM 894 C CA . ASP A 1 117 ? -2.043 16.422 -12.914 1 83.12 117 ASP A CA 1
ATOM 895 C C . ASP A 1 117 ? -1.67 15.461 -11.781 1 83.12 117 ASP A C 1
ATOM 897 O O . ASP A 1 117 ? -1.047 14.43 -12.023 1 83.12 117 ASP A O 1
ATOM 901 N N . PHE A 1 118 ? -2.145 15.781 -10.586 1 89.81 118 PHE A N 1
ATOM 902 C CA . PHE A 1 118 ? -1.812 14.891 -9.484 1 89.81 118 PHE A CA 1
ATOM 903 C C . PHE A 1 118 ? -2.771 13.703 -9.438 1 89.81 118 PHE A C 1
ATOM 905 O O . PHE A 1 118 ? -3.99 13.891 -9.406 1 89.81 118 PHE A O 1
ATOM 912 N N . TRP A 1 119 ? -2.199 12.562 -9.398 1 94 119 TRP A N 1
ATOM 913 C CA . TRP A 1 119 ? -3.02 11.359 -9.289 1 94 119 TRP A CA 1
ATOM 914 C C . TRP A 1 119 ? -3.307 11.031 -7.824 1 94 119 TRP A C 1
ATOM 916 O O . TRP A 1 119 ? -2.387 10.953 -7.008 1 94 119 TRP A O 1
ATOM 926 N N . ALA A 1 120 ? -4.512 10.906 -7.504 1 91.62 120 ALA A N 1
ATOM 927 C CA . ALA A 1 120 ? -4.969 10.398 -6.211 1 91.62 120 ALA A CA 1
ATOM 928 C C . ALA A 1 120 ? -6.086 9.375 -6.387 1 91.62 120 ALA A C 1
ATOM 930 O O . ALA A 1 120 ? -6.965 9.539 -7.234 1 91.62 120 ALA A O 1
ATOM 931 N N . PRO A 1 121 ? -6.004 8.305 -5.555 1 93.75 121 PRO A N 1
ATOM 932 C CA . PRO A 1 121 ? -7.055 7.289 -5.68 1 93.75 121 PRO A CA 1
ATOM 933 C C . PRO A 1 121 ? -8.453 7.867 -5.512 1 93.75 121 PRO A C 1
ATOM 935 O O . PRO A 1 121 ? -9.398 7.402 -6.156 1 93.75 121 PRO A O 1
ATOM 938 N N . THR A 1 122 ? -8.609 8.852 -4.73 1 88.88 122 THR A N 1
ATOM 939 C CA . THR A 1 122 ? -9.922 9.398 -4.402 1 88.88 122 THR A CA 1
ATOM 940 C C . THR A 1 122 ? -10.562 10.039 -5.625 1 88.88 122 THR A C 1
ATOM 942 O O . THR A 1 122 ? -11.789 10.18 -5.695 1 88.88 122 THR A O 1
ATOM 945 N N . HIS A 1 123 ? -9.766 10.414 -6.625 1 88.31 123 HIS A N 1
ATOM 946 C CA . HIS A 1 123 ? -10.281 11.141 -7.781 1 88.31 123 HIS A CA 1
ATOM 947 C C . HIS A 1 123 ? -10.18 10.297 -9.047 1 88.31 123 HIS A C 1
ATOM 949 O O . HIS A 1 123 ? -10.5 10.766 -10.141 1 88.31 123 HIS A O 1
ATOM 955 N N . ASP A 1 124 ? -9.688 9.172 -8.953 1 93.81 124 ASP A N 1
ATOM 956 C CA . ASP A 1 124 ? -9.547 8.305 -10.117 1 93.81 124 ASP A CA 1
ATOM 957 C C . ASP A 1 124 ? -10.844 7.531 -10.383 1 93.81 124 ASP A C 1
ATOM 959 O O . ASP A 1 124 ? -11.195 6.621 -9.633 1 93.81 124 ASP A O 1
ATOM 963 N N . PRO A 1 125 ? -11.508 7.883 -11.43 1 94.06 125 PRO A N 1
ATOM 964 C CA . PRO A 1 125 ? -12.797 7.242 -11.688 1 94.06 125 PRO A CA 1
ATOM 965 C C . PRO A 1 125 ? -12.656 5.777 -12.109 1 94.06 125 PRO A C 1
ATOM 967 O O . PRO A 1 125 ? -13.648 5.047 -12.156 1 94.06 125 PRO A O 1
ATOM 970 N N . LEU A 1 126 ? -11.461 5.348 -12.406 1 94.69 126 LEU A N 1
ATOM 971 C CA . LEU A 1 126 ? -11.242 3.965 -12.828 1 94.69 126 LEU A CA 1
ATOM 972 C C . LEU A 1 126 ? -11.172 3.037 -11.617 1 94.69 126 LEU A C 1
ATOM 974 O O . LEU A 1 126 ? -11.32 1.821 -11.758 1 94.69 126 LEU A O 1
ATOM 978 N N . ILE A 1 127 ? -10.875 3.551 -10.5 1 96.06 127 ILE A N 1
ATOM 979 C CA . ILE A 1 127 ? -10.883 2.783 -9.258 1 96.06 127 ILE A CA 1
ATOM 980 C C . ILE A 1 127 ? -12.32 2.617 -8.766 1 96.06 127 ILE A C 1
ATOM 982 O O . ILE A 1 127 ? -13.086 3.58 -8.734 1 96.06 127 ILE A O 1
ATOM 986 N N . PRO A 1 128 ? -12.711 1.376 -8.398 1 94.56 128 PRO A N 1
ATOM 987 C CA . PRO A 1 128 ? -14.047 1.221 -7.82 1 94.56 128 PRO A CA 1
ATOM 988 C C . PRO A 1 128 ? -14.32 2.213 -6.691 1 94.56 128 PRO A C 1
ATOM 990 O O . PRO A 1 128 ? -13.477 2.395 -5.809 1 94.56 128 PRO A O 1
ATOM 993 N N . ALA A 1 129 ? -15.5 2.824 -6.684 1 92.75 129 ALA A N 1
ATOM 994 C CA . ALA A 1 129 ? -15.836 3.883 -5.738 1 92.75 129 ALA A CA 1
ATOM 995 C C . ALA A 1 129 ? -15.664 3.41 -4.297 1 92.75 129 ALA A C 1
ATOM 997 O O . ALA A 1 129 ? -15.156 4.148 -3.451 1 92.75 129 ALA A O 1
ATOM 998 N N . SER A 1 130 ? -16.047 2.184 -4.059 1 91.44 130 SER A N 1
ATOM 999 C CA . SER A 1 130 ? -16.047 1.634 -2.707 1 91.44 130 SER A CA 1
ATOM 1000 C C . SER A 1 130 ? -14.617 1.473 -2.184 1 91.44 130 SER A C 1
ATOM 1002 O O . SER A 1 130 ? -14.406 1.33 -0.978 1 91.44 130 SER A O 1
ATOM 1004 N N . ALA A 1 131 ? -13.625 1.509 -3.09 1 94.5 131 ALA A N 1
ATOM 1005 C CA . ALA A 1 131 ? -12.258 1.226 -2.682 1 94.5 131 ALA A CA 1
ATOM 1006 C C . ALA A 1 131 ? -11.438 2.51 -2.588 1 94.5 131 ALA A C 1
ATOM 1008 O O . ALA A 1 131 ? -10.328 2.51 -2.035 1 94.5 131 ALA A O 1
ATOM 1009 N N . ARG A 1 132 ? -11.945 3.592 -3.09 1 94 132 ARG A N 1
ATOM 1010 C CA . ARG A 1 132 ? -11.164 4.809 -3.277 1 94 132 ARG A CA 1
ATOM 1011 C C . ARG A 1 132 ? -10.648 5.34 -1.942 1 94 132 ARG A C 1
ATOM 1013 O O . ARG A 1 132 ? -9.461 5.605 -1.789 1 94 132 ARG A O 1
ATOM 1020 N N . ALA A 1 133 ? -11.531 5.473 -0.977 1 90.62 133 ALA A N 1
ATOM 1021 C CA . ALA A 1 133 ? -11.148 6.027 0.321 1 90.62 133 ALA A CA 1
ATOM 1022 C C . ALA A 1 133 ? -10.133 5.129 1.021 1 90.62 133 ALA A C 1
ATOM 1024 O O . ALA A 1 133 ? -9.125 5.617 1.548 1 90.62 133 ALA A O 1
ATOM 1025 N N . SER A 1 134 ? -10.367 3.828 0.985 1 93.75 134 SER A N 1
ATOM 1026 C CA . SER A 1 134 ? -9.484 2.889 1.664 1 93.75 134 SER A CA 1
ATOM 1027 C C . SER A 1 134 ? -8.117 2.84 0.998 1 93.75 134 SER A C 1
ATOM 1029 O O . SER A 1 134 ? -7.09 2.732 1.677 1 93.75 134 SER A O 1
ATOM 1031 N N . LEU A 1 135 ? -8.117 2.906 -0.323 1 96 135 LEU A N 1
ATOM 1032 C CA . LEU A 1 135 ? -6.84 2.922 -1.035 1 96 135 LEU A CA 1
ATOM 1033 C C . LEU A 1 135 ? -6.062 4.195 -0.731 1 96 135 LEU A C 1
ATOM 1035 O O . LEU A 1 135 ? -4.844 4.16 -0.561 1 96 135 LEU A O 1
ATOM 1039 N N . PHE A 1 136 ? -6.742 5.297 -0.6 1 93.56 136 PHE A N 1
ATOM 1040 C CA . PHE A 1 136 ? -6.105 6.555 -0.221 1 93.56 136 PHE A CA 1
ATOM 1041 C C . PHE A 1 136 ? -5.488 6.449 1.169 1 93.56 136 PHE A C 1
ATOM 1043 O O . PHE A 1 136 ? -4.332 6.824 1.368 1 93.56 136 PHE A O 1
ATOM 1050 N N . ILE A 1 137 ? -6.238 5.938 2.057 1 93.69 137 ILE A N 1
ATOM 1051 C CA . ILE A 1 137 ? -5.762 5.805 3.428 1 93.69 137 ILE A CA 1
ATOM 1052 C C . ILE A 1 137 ? -4.508 4.93 3.457 1 93.69 137 ILE A C 1
ATOM 1054 O O . ILE A 1 137 ? -3.539 5.246 4.152 1 93.69 137 ILE A O 1
ATOM 1058 N N . HIS A 1 138 ? -4.535 3.904 2.688 1 96.62 138 HIS A N 1
ATOM 1059 C CA . HIS A 1 138 ? -3.357 3.049 2.584 1 96.62 138 HIS A CA 1
ATOM 1060 C C . HIS A 1 138 ? -2.152 3.832 2.074 1 96.62 138 HIS A C 1
ATOM 1062 O O . HIS A 1 138 ? -1.092 3.826 2.703 1 96.62 138 HIS A O 1
ATOM 1068 N N . LEU A 1 139 ? -2.328 4.543 1.055 1 97.06 139 LEU A N 1
ATOM 1069 C CA . LEU A 1 139 ? -1.221 5.211 0.379 1 97.06 139 LEU A CA 1
ATOM 1070 C C . LEU A 1 139 ? -0.695 6.371 1.216 1 97.06 139 LEU A C 1
ATOM 1072 O O . LEU A 1 139 ? 0.515 6.598 1.282 1 97.06 139 LEU A O 1
ATOM 1076 N N . ILE A 1 140 ? -1.56 7.086 1.895 1 95.75 140 ILE A N 1
ATOM 1077 C CA . ILE A 1 140 ? -1.125 8.273 2.627 1 95.75 140 ILE A CA 1
ATOM 1078 C C . ILE A 1 140 ? -0.317 7.852 3.854 1 95.75 140 ILE A C 1
ATOM 1080 O O . ILE A 1 140 ? 0.417 8.656 4.426 1 95.75 140 ILE A O 1
ATOM 1084 N N . THR A 1 141 ? -0.43 6.605 4.312 1 97.12 141 THR A N 1
ATOM 1085 C CA . THR A 1 141 ? 0.3 6.133 5.484 1 97.12 141 THR A CA 1
ATOM 1086 C C . THR A 1 141 ? 1.644 5.531 5.078 1 97.12 141 THR A C 1
ATOM 1088 O O . THR A 1 141 ? 2.428 5.117 5.934 1 97.12 141 THR A O 1
ATOM 1091 N N . CYS A 1 142 ? 1.877 5.492 3.779 1 98.38 142 CYS A N 1
ATOM 1092 C CA . CYS A 1 142 ? 3.133 4.949 3.273 1 98.38 142 CYS A CA 1
ATOM 1093 C C . CYS A 1 142 ? 4.246 5.988 3.344 1 98.38 142 CYS A C 1
ATOM 1095 O O . CYS A 1 142 ? 4.004 7.137 3.721 1 98.38 142 CYS A O 1
ATOM 1097 N N . TYR A 1 143 ? 5.5 5.547 3.102 1 98.5 143 TYR A N 1
ATOM 1098 C CA . TYR A 1 143 ? 6.68 6.387 2.938 1 98.5 143 TYR A CA 1
ATOM 1099 C C . TYR A 1 143 ? 7.055 6.52 1.467 1 98.5 143 TYR A C 1
ATOM 1101 O O . TYR A 1 143 ? 6.781 5.621 0.667 1 98.5 143 TYR A O 1
ATOM 1109 N N . TYR A 1 144 ? 7.633 7.594 1.129 1 98.12 144 TYR A N 1
ATOM 1110 C CA . TYR A 1 144 ? 8.008 7.875 -0.252 1 98.12 144 TYR A CA 1
ATOM 1111 C C . TYR A 1 144 ? 9.438 8.398 -0.334 1 98.12 144 TYR A C 1
ATOM 1113 O O . TYR A 1 144 ? 9.875 9.148 0.538 1 98.12 144 TYR A O 1
ATOM 1121 N N . ASP A 1 145 ? 10.086 7.992 -1.346 1 96.56 145 ASP A N 1
ATOM 1122 C CA . ASP A 1 145 ? 11.469 8.422 -1.553 1 96.56 145 ASP A CA 1
ATOM 1123 C C . ASP A 1 145 ? 11.547 9.531 -2.604 1 96.56 145 ASP A C 1
ATOM 1125 O O . ASP A 1 145 ? 11.047 9.367 -3.719 1 96.56 145 ASP A O 1
ATOM 1129 N N . TYR A 1 146 ? 12.062 10.594 -2.139 1 95.5 146 TYR A N 1
ATOM 1130 C CA . TYR A 1 146 ? 12.32 11.719 -3.031 1 95.5 146 TYR A CA 1
ATOM 1131 C C . TYR A 1 146 ? 13.812 12.016 -3.117 1 95.5 146 TYR A C 1
ATOM 1133 O O . TYR A 1 146 ? 14.539 11.891 -2.125 1 95.5 146 TYR A O 1
ATOM 1141 N N . ASP A 1 147 ? 14.25 12.359 -4.293 1 90.56 147 ASP A N 1
ATOM 1142 C CA . ASP A 1 147 ? 15.586 12.93 -4.355 1 90.56 147 ASP A CA 1
ATOM 1143 C C . ASP A 1 147 ? 15.633 14.297 -3.678 1 90.56 147 ASP A C 1
ATOM 1145 O O . ASP A 1 147 ? 14.695 15.086 -3.803 1 90.56 147 ASP A O 1
ATOM 1149 N N . LYS A 1 148 ? 16.688 14.555 -2.934 1 89.06 148 LYS A N 1
ATOM 1150 C CA . LYS A 1 148 ? 16.828 15.836 -2.25 1 89.06 148 LYS A CA 1
ATOM 1151 C C . LYS A 1 148 ? 16.734 17 -3.238 1 89.06 148 LYS A C 1
ATOM 1153 O O . LYS A 1 148 ? 16.156 18.047 -2.928 1 89.06 148 LYS A O 1
ATOM 1158 N N . GLU A 1 149 ? 17.234 16.766 -4.359 1 91.88 149 GLU A N 1
ATOM 1159 C CA . GLU A 1 149 ? 17.219 17.797 -5.387 1 91.88 149 GLU A CA 1
ATOM 1160 C C . GLU A 1 149 ? 15.805 18.078 -5.867 1 91.88 149 GLU A C 1
ATOM 1162 O O . GLU A 1 149 ? 15.469 19.234 -6.172 1 91.88 149 GLU A O 1
ATOM 1167 N N . THR A 1 150 ? 15 17.062 -5.922 1 92.88 150 THR A N 1
ATOM 1168 C CA . THR A 1 150 ? 13.617 17.219 -6.359 1 92.88 150 THR A CA 1
ATOM 1169 C C . THR A 1 150 ? 12.859 18.156 -5.418 1 92.88 150 THR A C 1
ATOM 1171 O O . THR A 1 150 ? 12.109 19.016 -5.867 1 92.88 150 THR A O 1
ATOM 1174 N N . ILE A 1 151 ? 13.086 18 -4.156 1 92.44 151 ILE A N 1
ATOM 1175 C CA . ILE A 1 151 ? 12.414 18.828 -3.156 1 92.44 151 ILE A CA 1
ATOM 1176 C C . ILE A 1 151 ? 12.945 20.25 -3.213 1 92.44 151 ILE A C 1
ATOM 1178 O O . ILE A 1 151 ? 12.164 21.203 -3.305 1 92.44 151 ILE A O 1
ATOM 1182 N N . SER A 1 152 ? 14.273 20.422 -3.248 1 91.31 152 SER A N 1
ATOM 1183 C CA . SER A 1 152 ? 14.891 21.734 -3.189 1 91.31 152 SER A CA 1
ATOM 1184 C C . SER A 1 152 ? 14.609 22.547 -4.457 1 91.31 152 SER A C 1
ATOM 1186 O O . SER A 1 152 ? 14.453 23.766 -4.406 1 91.31 152 SER A O 1
ATOM 1188 N N . ALA A 1 153 ? 14.523 21.844 -5.559 1 93.44 153 ALA A N 1
ATOM 1189 C CA . ALA A 1 153 ? 14.281 22.5 -6.844 1 93.44 153 ALA A CA 1
ATOM 1190 C C . ALA A 1 153 ? 12.797 22.766 -7.055 1 93.44 153 ALA A C 1
ATOM 1192 O O . ALA A 1 153 ? 12.398 23.375 -8.055 1 93.44 153 ALA A O 1
ATOM 1193 N N . ARG A 1 154 ? 11.984 22.312 -6.133 1 93.5 154 ARG A N 1
ATOM 1194 C CA . ARG A 1 154 ? 10.539 22.438 -6.258 1 93.5 154 ARG A CA 1
ATOM 1195 C C . ARG A 1 154 ? 10.047 21.828 -7.562 1 93.5 154 ARG A C 1
ATOM 1197 O O . ARG A 1 154 ? 9.273 22.438 -8.297 1 93.5 154 ARG A O 1
ATOM 1204 N N . ASP A 1 155 ? 10.586 20.672 -7.867 1 92.81 155 ASP A N 1
ATOM 1205 C CA . ASP A 1 155 ? 10.195 19.922 -9.055 1 92.81 155 ASP A CA 1
ATOM 1206 C C . ASP A 1 155 ? 8.82 19.266 -8.875 1 92.81 155 ASP A C 1
ATOM 1208 O O . ASP A 1 155 ? 8.727 18.094 -8.516 1 92.81 155 ASP A O 1
ATOM 1212 N N . GLN A 1 156 ? 7.863 20 -9.227 1 91.25 156 GLN A N 1
ATOM 1213 C CA . GLN A 1 156 ? 6.488 19.562 -9 1 91.25 156 GLN A CA 1
ATOM 1214 C C . GLN A 1 156 ? 6.184 18.281 -9.773 1 91.25 156 GLN A C 1
ATOM 1216 O O . GLN A 1 156 ? 5.59 17.359 -9.227 1 91.25 156 GLN A O 1
ATOM 1221 N N . ALA A 1 157 ? 6.59 18.25 -11 1 90.19 157 ALA A N 1
ATOM 1222 C CA . ALA A 1 157 ? 6.34 17.078 -11.828 1 90.19 157 ALA A CA 1
ATOM 1223 C C . ALA A 1 157 ? 7.008 15.836 -11.234 1 90.19 157 ALA A C 1
ATOM 1225 O O . ALA A 1 157 ? 6.391 14.773 -11.148 1 90.19 157 ALA A O 1
ATOM 1226 N N . GLY A 1 158 ? 8.242 15.992 -10.797 1 91.38 158 GLY A N 1
ATOM 1227 C CA . GLY A 1 158 ? 8.977 14.891 -10.195 1 91.38 158 GLY A CA 1
ATOM 1228 C C . GLY A 1 158 ? 8.336 14.383 -8.914 1 91.38 158 GLY A C 1
ATOM 1229 O O . GLY A 1 158 ? 8.234 13.172 -8.711 1 91.38 158 GLY A O 1
ATOM 1230 N N . ILE A 1 159 ? 7.848 15.242 -8.102 1 92.94 159 ILE A N 1
ATOM 1231 C CA . ILE A 1 159 ? 7.27 14.867 -6.812 1 92.94 159 ILE A CA 1
ATOM 1232 C C . ILE A 1 159 ? 5.914 14.195 -7.031 1 92.94 159 ILE A C 1
ATOM 1234 O O . ILE A 1 159 ? 5.629 13.156 -6.434 1 92.94 159 ILE A O 1
ATOM 1238 N N . LEU A 1 160 ? 5.137 14.789 -7.906 1 91 160 LEU A N 1
ATOM 1239 C CA . LEU A 1 160 ? 3.764 14.328 -8.086 1 91 160 LEU A CA 1
ATOM 1240 C C . LEU A 1 160 ? 3.732 12.992 -8.836 1 91 160 LEU A C 1
ATOM 1242 O O . LEU A 1 160 ? 2.721 12.297 -8.82 1 91 160 LEU A O 1
ATOM 1246 N N . SER A 1 161 ? 4.863 12.672 -9.461 1 92.5 161 SER A N 1
ATOM 1247 C CA . SER A 1 161 ? 4.945 11.383 -10.148 1 92.5 161 SER A CA 1
ATOM 1248 C C . SER A 1 161 ? 5.34 10.266 -9.195 1 92.5 161 SER A C 1
ATOM 1250 O O . SER A 1 161 ? 5.25 9.086 -9.539 1 92.5 161 SER A O 1
ATOM 1252 N N . THR A 1 162 ? 5.684 10.617 -7.965 1 94 162 THR A N 1
ATOM 1253 C CA . THR A 1 162 ? 6.121 9.633 -6.98 1 94 162 THR A CA 1
ATOM 1254 C C . THR A 1 162 ? 4.934 9.102 -6.18 1 94 162 THR A C 1
ATOM 1256 O O . THR A 1 162 ? 4.848 9.32 -4.969 1 94 162 THR A O 1
ATOM 1259 N N . VAL A 1 163 ? 4.086 8.297 -6.902 1 95.44 163 VAL A N 1
ATOM 1260 C CA . VAL A 1 163 ? 2.861 7.855 -6.242 1 95.44 163 VAL A CA 1
ATOM 1261 C C . VAL A 1 163 ? 3.012 6.406 -5.789 1 95.44 163 VAL A C 1
ATOM 1263 O O . VAL A 1 163 ? 2.154 5.883 -5.074 1 95.44 163 VAL A O 1
ATOM 1266 N N . ALA A 1 164 ? 4.094 5.734 -6.16 1 96.19 164 ALA A N 1
ATOM 1267 C CA . ALA A 1 164 ? 4.387 4.395 -5.66 1 96.19 164 ALA A CA 1
ATOM 1268 C C . ALA A 1 164 ? 5.16 4.461 -4.344 1 96.19 164 ALA A C 1
ATOM 1270 O O . ALA A 1 164 ? 6.188 5.137 -4.254 1 96.19 164 ALA A O 1
ATOM 1271 N N . PRO A 1 165 ? 4.684 3.77 -3.348 1 97.56 165 PRO A N 1
ATOM 1272 C CA . PRO A 1 165 ? 5.34 3.832 -2.041 1 97.56 165 PRO A CA 1
ATOM 1273 C C . PRO A 1 165 ? 6.75 3.242 -2.059 1 97.56 165 PRO A C 1
ATOM 1275 O O . PRO A 1 165 ? 7.043 2.363 -2.875 1 97.56 165 PRO A O 1
ATOM 1278 N N . SER A 1 166 ? 7.555 3.791 -1.171 1 97 166 SER A N 1
ATOM 1279 C CA . SER A 1 166 ? 8.859 3.199 -0.906 1 97 166 SER A CA 1
ATOM 1280 C C . SER A 1 166 ? 8.727 1.855 -0.198 1 97 166 SER A C 1
ATOM 1282 O O . SER A 1 166 ? 7.898 1.701 0.7 1 97 166 SER A O 1
ATOM 1284 N N . PRO A 1 167 ? 9.5 0.897 -0.543 1 95.06 167 PRO A N 1
ATOM 1285 C CA . PRO A 1 167 ? 9.469 -0.392 0.152 1 95.06 167 PRO A CA 1
ATOM 1286 C C . PRO A 1 167 ? 10.344 -0.412 1.399 1 95.06 167 PRO A C 1
ATOM 1288 O O . PRO A 1 167 ? 10.43 -1.435 2.084 1 95.06 167 PRO A O 1
ATOM 1291 N N . SER A 1 168 ? 10.977 0.671 1.754 1 94.44 168 SER A N 1
ATOM 1292 C CA . SER A 1 168 ? 12.039 0.674 2.75 1 94.44 168 SER A CA 1
ATOM 1293 C C . SER A 1 168 ? 11.477 0.758 4.164 1 94.44 168 SER A C 1
ATOM 1295 O O . SER A 1 168 ? 12.188 0.501 5.141 1 94.44 168 SER A O 1
ATOM 1297 N N . ARG A 1 169 ? 10.242 1.093 4.238 1 96.62 169 ARG A N 1
ATOM 1298 C CA . ARG A 1 169 ? 9.648 1.225 5.566 1 96.62 169 ARG A CA 1
ATOM 1299 C C . ARG A 1 169 ? 8.164 0.855 5.539 1 96.62 169 ARG A C 1
ATOM 1301 O O . ARG A 1 169 ? 7.445 1.226 4.613 1 96.62 169 ARG A O 1
ATOM 1308 N N . ILE A 1 170 ? 7.758 0.121 6.531 1 97.44 170 ILE A N 1
ATOM 1309 C CA . ILE A 1 170 ? 6.379 -0.34 6.629 1 97.44 170 ILE A CA 1
ATOM 1310 C C . ILE A 1 170 ? 5.445 0.859 6.773 1 97.44 170 ILE A C 1
ATOM 1312 O O . ILE A 1 170 ? 5.75 1.809 7.496 1 97.44 170 ILE A O 1
ATOM 1316 N N . PRO A 1 171 ? 4.309 0.946 6.051 1 98 171 PRO A N 1
ATOM 1317 C CA . PRO A 1 171 ? 3.314 2.006 6.227 1 98 171 PRO A CA 1
ATOM 1318 C C . PRO A 1 171 ? 2.803 2.102 7.664 1 98 171 PRO A C 1
ATOM 1320 O O . PRO A 1 171 ? 2.688 1.085 8.352 1 98 171 PRO A O 1
ATOM 1323 N N . SER A 1 172 ? 2.492 3.285 8.078 1 98.19 172 SER A N 1
ATOM 1324 C CA . SER A 1 172 ? 2.076 3.57 9.453 1 98.19 172 SER A CA 1
ATOM 1325 C C . SER A 1 172 ? 0.878 2.717 9.852 1 98.19 172 SER A C 1
ATOM 1327 O O . SER A 1 172 ? 0.79 2.262 10.992 1 98.19 172 SER A O 1
ATOM 1329 N N . MET A 1 173 ? -0.008 2.467 8.969 1 96.38 173 MET A N 1
ATOM 1330 C CA . MET A 1 173 ? -1.27 1.803 9.289 1 96.38 173 MET A CA 1
ATOM 1331 C C . MET A 1 173 ? -1.024 0.39 9.805 1 96.38 173 MET A C 1
ATOM 1333 O O . MET A 1 173 ? -1.847 -0.157 10.547 1 96.38 173 MET A O 1
ATOM 1337 N N . PHE A 1 174 ? 0.085 -0.18 9.438 1 97.44 174 PHE A N 1
ATOM 1338 C CA . PHE A 1 174 ? 0.352 -1.557 9.836 1 97.44 174 PHE A CA 1
ATOM 1339 C C . PHE A 1 174 ? 0.949 -1.607 11.242 1 97.44 174 PHE A C 1
ATOM 1341 O O . PHE A 1 174 ? 1.159 -2.689 11.789 1 97.44 174 PHE A O 1
ATOM 1348 N N . THR A 1 175 ? 1.204 -0.465 11.82 1 97 175 THR A N 1
ATOM 1349 C CA . THR A 1 175 ? 1.688 -0.409 13.195 1 97 175 THR A CA 1
ATOM 1350 C C . THR A 1 175 ? 0.542 -0.13 14.164 1 97 175 THR A C 1
ATOM 1352 O O . THR A 1 175 ? 0.745 -0.08 15.375 1 97 175 THR A O 1
ATOM 1355 N N . PHE A 1 176 ? -0.711 0.061 13.625 1 96.19 176 PHE A N 1
ATOM 1356 C CA . PHE A 1 176 ? -1.919 0.14 14.438 1 96.19 176 PHE A CA 1
ATOM 1357 C C . PHE A 1 176 ? -2.375 -1.25 14.867 1 96.19 176 PHE A C 1
ATOM 1359 O O . PHE A 1 176 ? -2.344 -2.191 14.07 1 96.19 176 PHE A O 1
ATOM 1366 N N . THR A 1 177 ? -2.734 -1.312 16.141 1 95.56 177 THR A N 1
ATOM 1367 C CA . THR A 1 177 ? -3.547 -2.477 16.469 1 95.56 177 THR A CA 1
ATOM 1368 C C . THR A 1 177 ? -4.922 -2.385 15.82 1 95.56 177 THR A C 1
ATOM 1370 O O . THR A 1 177 ? -5.309 -1.326 15.32 1 95.56 177 THR A O 1
ATOM 1373 N N . ASP A 1 178 ? -5.656 -3.467 15.789 1 93.62 178 ASP A N 1
ATOM 1374 C CA . ASP A 1 178 ? -7.004 -3.455 15.227 1 93.62 178 ASP A CA 1
ATOM 1375 C C . ASP A 1 178 ? -7.887 -2.43 15.938 1 93.62 178 ASP A C 1
ATOM 1377 O O . ASP A 1 178 ? -8.641 -1.7 15.289 1 93.62 178 ASP A O 1
ATOM 1381 N N . GLU A 1 179 ? -7.758 -2.385 17.188 1 93.94 179 GLU A N 1
ATOM 1382 C CA . GLU A 1 179 ? -8.531 -1.432 17.984 1 93.94 179 GLU A CA 1
ATOM 1383 C C . GLU A 1 179 ? -8.141 0.006 17.641 1 93.94 179 GLU A C 1
ATOM 1385 O O . GLU A 1 179 ? -9.008 0.865 17.469 1 93.94 179 GLU A O 1
ATOM 1390 N N . GLU A 1 180 ? -6.891 0.244 17.547 1 94.12 180 GLU A N 1
ATOM 1391 C CA . GLU A 1 180 ? -6.402 1.577 17.203 1 94.12 180 GLU A CA 1
ATOM 1392 C C . GLU A 1 180 ? -6.852 1.99 15.805 1 94.12 180 GLU A C 1
ATOM 1394 O O . GLU A 1 180 ? -7.254 3.135 15.586 1 94.12 180 GLU A O 1
ATOM 1399 N N . ARG A 1 181 ? -6.746 1.06 14.93 1 94.31 181 ARG A N 1
ATOM 1400 C CA . ARG A 1 181 ? -7.16 1.349 13.562 1 94.31 181 ARG A CA 1
ATOM 1401 C C . ARG A 1 181 ? -8.617 1.787 13.508 1 94.31 181 ARG A C 1
ATOM 1403 O O . ARG A 1 181 ? -8.961 2.75 12.82 1 94.31 181 ARG A O 1
ATOM 1410 N N . THR A 1 182 ? -9.484 1.08 14.133 1 91.5 182 THR A N 1
ATOM 1411 C CA . THR A 1 182 ? -10.914 1.389 14.172 1 91.5 182 THR A CA 1
ATOM 1412 C C . THR A 1 182 ? -11.148 2.768 14.781 1 91.5 182 THR A C 1
ATOM 1414 O O . THR A 1 182 ? -12.031 3.504 14.344 1 91.5 182 THR A O 1
ATOM 1417 N N . GLU A 1 183 ? -10.344 3.121 15.727 1 90 183 GLU A N 1
ATOM 1418 C CA . GLU A 1 183 ? -10.484 4.406 16.406 1 90 183 GLU A CA 1
ATOM 1419 C C . GLU A 1 183 ? -9.914 5.543 15.57 1 90 183 GLU A C 1
ATOM 1421 O O . GLU A 1 183 ? -10.461 6.645 15.547 1 90 183 GLU A O 1
ATOM 1426 N N . ILE A 1 184 ? -8.852 5.281 14.938 1 91.75 184 ILE A N 1
ATOM 1427 C CA . ILE A 1 184 ? -8.078 6.316 14.266 1 91.75 184 ILE A CA 1
ATOM 1428 C C . ILE A 1 184 ? -8.695 6.617 12.906 1 91.75 184 ILE A C 1
ATOM 1430 O O . ILE A 1 184 ? -8.867 7.781 12.539 1 91.75 184 ILE A O 1
ATOM 1434 N N . VAL A 1 185 ? -9.008 5.555 12.188 1 89.44 185 VAL A N 1
ATOM 1435 C CA . VAL A 1 185 ? -9.438 5.723 10.797 1 89.44 185 VAL A CA 1
ATOM 1436 C C . VAL A 1 185 ? -10.945 5.973 10.75 1 89.44 185 VAL A C 1
ATOM 1438 O O . VAL A 1 185 ? -11.734 5.148 11.227 1 89.44 185 VAL A O 1
ATOM 1441 N N . THR A 1 186 ? -11.312 7.082 10.195 1 81.25 186 THR A N 1
ATOM 1442 C CA . THR A 1 186 ? -12.703 7.465 9.992 1 81.25 186 THR A CA 1
ATOM 1443 C C . THR A 1 186 ? -12.922 7.988 8.578 1 81.25 186 THR A C 1
ATOM 1445 O O . THR A 1 186 ? -12.805 9.188 8.328 1 81.25 186 THR A O 1
ATOM 1448 N N . PRO A 1 187 ? -13.109 7.18 7.645 1 64.31 187 PRO A N 1
ATOM 1449 C CA . PRO A 1 187 ? -13.133 7.617 6.246 1 64.31 187 PRO A CA 1
ATOM 1450 C C . PRO A 1 187 ? -14.219 8.656 5.969 1 64.31 187 PRO A C 1
ATOM 1452 O O . PRO A 1 187 ? -14.453 9.008 4.812 1 64.31 187 PRO A O 1
ATOM 1455 N N . LEU A 1 188 ? -14.711 9.445 7.023 1 61.19 188 LEU A N 1
ATOM 1456 C CA . LEU A 1 188 ? -15.859 10.297 6.766 1 61.19 188 LEU A CA 1
ATOM 1457 C C . LEU A 1 188 ? -15.469 11.492 5.891 1 61.19 188 LEU A C 1
ATOM 1459 O O . LEU A 1 188 ? -14.539 12.227 6.219 1 61.19 188 LEU A O 1
ATOM 1463 N N . PRO A 1 189 ? -16.047 11.586 4.488 1 54.12 189 PRO A N 1
ATOM 1464 C CA . PRO A 1 189 ? -15.758 12.57 3.443 1 54.12 189 PRO A CA 1
ATOM 1465 C C . PRO A 1 189 ? -16.203 13.984 3.826 1 54.12 189 PRO A C 1
ATOM 1467 O O . PRO A 1 189 ? -15.914 14.945 3.105 1 54.12 189 PRO A O 1
ATOM 1470 N N . GLN A 1 190 ? -16.766 14.219 4.977 1 55.38 190 GLN A N 1
ATOM 1471 C CA . GLN A 1 190 ? -17.5 15.477 5.094 1 55.38 190 GLN A CA 1
ATOM 1472 C C . GLN A 1 190 ? -16.562 16.672 5.016 1 55.38 190 GLN A C 1
ATOM 1474 O O . GLN A 1 190 ? -16.875 17.672 4.359 1 55.38 190 GLN A O 1
ATOM 1479 N N . ASP A 1 191 ? -15.398 16.516 5.504 1 59.91 191 ASP A N 1
ATOM 1480 C CA . ASP A 1 191 ? -14.523 17.672 5.543 1 59.91 191 ASP A CA 1
ATOM 1481 C C . ASP A 1 191 ? -13.977 18 4.156 1 59.91 191 ASP A C 1
ATOM 1483 O O . ASP A 1 191 ? -13.852 19.172 3.793 1 59.91 191 ASP A O 1
ATOM 1487 N N . MET A 1 192 ? -13.844 16.984 3.387 1 61.59 192 MET A N 1
ATOM 1488 C CA . MET A 1 192 ? -13.289 17.219 2.057 1 61.59 192 MET A CA 1
ATOM 1489 C C . MET A 1 192 ? -14.281 17.969 1.177 1 61.59 192 MET A C 1
ATOM 1491 O O . MET A 1 192 ? -13.891 18.844 0.408 1 61.59 192 MET A O 1
ATOM 1495 N N . HIS A 1 193 ? -15.484 17.734 1.446 1 63.59 193 HIS A N 1
ATOM 1496 C CA . HIS A 1 193 ? -16.516 18.406 0.671 1 63.59 193 HIS A CA 1
ATOM 1497 C C . HIS A 1 193 ? -16.609 19.891 1.039 1 63.59 193 HIS A C 1
ATOM 1499 O O . HIS A 1 193 ? -16.781 20.734 0.165 1 63.59 193 HIS A O 1
ATOM 1505 N N . PHE A 1 194 ? -16.328 20.203 2.211 1 65.75 194 PHE A N 1
ATOM 1506 C CA . PHE A 1 194 ? -16.438 21.594 2.664 1 65.75 194 PHE A CA 1
ATOM 1507 C C . PHE A 1 194 ? -15.258 22.422 2.174 1 65.75 194 PHE A C 1
ATOM 1509 O O . PHE A 1 194 ? -15.398 23.594 1.869 1 65.75 194 PHE A O 1
ATOM 1516 N N . SER A 1 195 ? -14.148 21.703 1.999 1 66 195 SER A N 1
ATOM 1517 C CA . SER A 1 195 ? -12.977 22.438 1.54 1 66 195 SER A CA 1
ATOM 1518 C C . SER A 1 195 ? -13.156 22.922 0.108 1 66 195 SER A C 1
ATOM 1520 O O . SER A 1 195 ? -12.648 24 -0.253 1 66 195 SER A O 1
ATOM 1522 N N . HIS A 1 196 ? -13.938 22.281 -0.598 1 70.06 196 HIS A N 1
ATOM 1523 C CA . HIS A 1 196 ? -14.188 22.688 -1.975 1 70.06 196 HIS A CA 1
ATOM 1524 C C . HIS A 1 196 ? -15.188 23.844 -2.031 1 70.06 196 HIS A C 1
ATOM 1526 O O . HIS A 1 196 ? -15.016 24.781 -2.816 1 70.06 196 HIS A O 1
ATOM 1532 N N . VAL A 1 197 ? -16.078 23.828 -1.125 1 73.62 197 VAL A N 1
ATOM 1533 C CA . VAL A 1 197 ? -17.125 24.828 -1.118 1 73.62 197 VAL A CA 1
ATOM 1534 C C . VAL A 1 197 ? -16.594 26.125 -0.503 1 73.62 197 VAL A C 1
ATOM 1536 O O . VAL A 1 197 ? -16.969 27.219 -0.929 1 73.62 197 VAL A O 1
ATOM 1539 N N . LEU A 1 198 ? -15.656 26.016 0.367 1 80.25 198 LEU A N 1
ATOM 1540 C CA . LEU A 1 198 ? -15.188 27.172 1.124 1 80.25 198 LEU A CA 1
ATOM 1541 C C . LEU A 1 198 ? -13.805 27.609 0.649 1 80.25 198 LEU A C 1
ATOM 1543 O O . LEU A 1 198 ? -13.031 28.188 1.418 1 80.25 198 LEU A O 1
ATOM 1547 N N . GLN A 1 199 ? -13.523 27.328 -0.584 1 85.88 199 GLN A N 1
ATOM 1548 C CA . GLN A 1 199 ? -12.18 27.578 -1.099 1 85.88 199 GLN A CA 1
ATOM 1549 C C . GLN A 1 199 ? -11.789 29.047 -0.955 1 85.88 199 GLN A C 1
ATOM 1551 O O . GLN A 1 199 ? -10.727 29.359 -0.426 1 85.88 199 GLN A O 1
ATOM 1556 N N . GLU A 1 200 ? -12.641 29.984 -1.36 1 89 200 GLU A N 1
ATOM 1557 C CA . GLU A 1 200 ? -12.336 31.406 -1.339 1 89 200 GLU A CA 1
ATOM 1558 C C . GLU A 1 200 ? -12.164 31.922 0.091 1 89 200 GLU A C 1
ATOM 1560 O O . GLU A 1 200 ? -11.141 32.531 0.429 1 89 200 GLU A O 1
ATOM 1565 N N . PRO A 1 201 ? -13.102 31.656 0.979 1 89.31 201 PRO A N 1
ATOM 1566 C CA . PRO A 1 201 ? -12.914 32.094 2.365 1 89.31 201 PRO A CA 1
ATOM 1567 C C . PRO A 1 201 ? -11.68 31.453 3.012 1 89.31 201 PRO A C 1
ATOM 1569 O O . PRO A 1 201 ? -10.984 32.094 3.797 1 89.31 201 PRO A O 1
ATOM 1572 N N . LEU A 1 202 ? -11.367 30.219 2.678 1 89.81 202 LEU A N 1
ATOM 1573 C CA . LEU A 1 202 ? -10.195 29.562 3.227 1 89.81 202 LEU A CA 1
ATOM 1574 C C . LEU A 1 202 ? -8.914 30.266 2.789 1 89.81 202 LEU A C 1
ATOM 1576 O O . LEU A 1 202 ? -8.008 30.469 3.598 1 89.81 202 LEU A O 1
ATOM 1580 N N . ARG A 1 203 ? -8.93 30.625 1.54 1 93.25 203 ARG A N 1
ATOM 1581 C CA . ARG A 1 203 ? -7.773 31.344 1.011 1 93.25 203 ARG A CA 1
ATOM 1582 C C . ARG A 1 203 ? -7.594 32.688 1.704 1 93.25 203 ARG A C 1
ATOM 1584 O O . ARG A 1 203 ? -6.48 33.062 2.088 1 93.25 203 ARG A O 1
ATOM 1591 N N . GLU A 1 204 ? -8.633 33.375 1.896 1 94 204 GLU A N 1
ATOM 1592 C CA . GLU A 1 204 ? -8.602 34.688 2.549 1 94 204 GLU A CA 1
ATOM 1593 C C . GLU A 1 204 ? -8.133 34.562 3.996 1 94 204 GLU A C 1
ATOM 1595 O O . GLU A 1 204 ? -7.293 35.344 4.449 1 94 204 GLU A O 1
ATOM 1600 N N . TRP A 1 205 ? -8.695 33.594 4.703 1 93.06 205 TRP A N 1
ATOM 1601 C CA . TRP A 1 205 ? -8.32 33.406 6.102 1 93.06 205 TRP A CA 1
ATOM 1602 C C . TRP A 1 205 ? -6.852 33 6.219 1 93.06 205 TRP A C 1
ATOM 1604 O O . TRP A 1 205 ? -6.145 33.5 7.105 1 93.06 205 TRP A O 1
ATOM 1614 N N . TYR A 1 206 ? -6.469 32.156 5.309 1 94.94 206 TYR A N 1
ATOM 1615 C CA . TYR A 1 206 ? -5.078 31.719 5.281 1 94.94 206 TYR A CA 1
ATOM 1616 C C . TYR A 1 206 ? -4.141 32.906 5.074 1 94.94 206 TYR A C 1
ATOM 1618 O O . TYR A 1 206 ? -3.197 33.094 5.84 1 94.94 206 TYR A O 1
ATOM 1626 N N . LEU A 1 207 ? -4.379 33.688 4.09 1 96 207 LEU A N 1
ATOM 1627 C CA . LEU A 1 207 ? -3.525 34.844 3.777 1 96 207 LEU A CA 1
ATOM 1628 C C . LEU A 1 207 ? -3.535 35.844 4.918 1 96 207 LEU A C 1
ATOM 1630 O O . LEU A 1 207 ? -2.488 36.375 5.289 1 96 207 LEU A O 1
ATOM 1634 N N . LYS A 1 208 ? -4.656 36.031 5.504 1 96.19 208 LYS A N 1
ATOM 1635 C CA . LYS A 1 208 ? -4.777 37 6.609 1 96.19 208 LYS A CA 1
ATOM 1636 C C . LYS A 1 208 ? -4.055 36.469 7.852 1 96.19 208 LYS A C 1
ATOM 1638 O O . LYS A 1 208 ? -3.252 37.188 8.453 1 96.19 208 LYS A O 1
ATOM 1643 N N . ALA A 1 209 ? -4.25 35.219 8.164 1 95.88 209 ALA A N 1
ATOM 1644 C CA . ALA A 1 209 ? -3.691 34.625 9.375 1 95.88 209 ALA A CA 1
ATOM 1645 C C . ALA A 1 209 ? -2.17 34.562 9.297 1 95.88 209 ALA A C 1
ATOM 1647 O O . ALA A 1 209 ? -1.481 34.75 10.305 1 95.88 209 ALA A O 1
ATOM 1648 N N . CYS A 1 210 ? -1.659 34.375 8.125 1 95.94 210 CYS A N 1
ATOM 1649 C CA . CYS A 1 210 ? -0.234 34.062 8.016 1 95.94 210 CYS A CA 1
ATOM 1650 C C . CYS A 1 210 ? 0.547 35.312 7.602 1 95.94 210 CYS A C 1
ATOM 1652 O O . CYS A 1 210 ? 1.703 35.5 7.992 1 95.94 210 CYS A O 1
ATOM 1654 N N . PHE A 1 211 ? -0.138 36.281 6.871 1 95.56 211 PHE A N 1
ATOM 1655 C CA . PHE A 1 211 ? 0.734 37.219 6.184 1 95.56 211 PHE A CA 1
ATOM 1656 C C . PHE A 1 211 ? 0.234 38.656 6.367 1 95.56 211 PHE A C 1
ATOM 1658 O O . PHE A 1 211 ? 0.909 39.594 5.977 1 95.56 211 PHE A O 1
ATOM 1665 N N . ASP A 1 212 ? -0.918 38.844 6.902 1 95.5 212 ASP A N 1
ATOM 1666 C CA . ASP A 1 212 ? -1.419 40.188 7.102 1 95.5 212 ASP A CA 1
ATOM 1667 C C . ASP A 1 212 ? -0.617 40.938 8.172 1 95.5 212 ASP A C 1
ATOM 1669 O O . ASP A 1 212 ? -0.702 40.594 9.359 1 95.5 212 ASP A O 1
ATOM 1673 N N . GLU A 1 213 ? 0.079 41.906 7.781 1 93.75 213 GLU A N 1
ATOM 1674 C CA . GLU A 1 213 ? 1.014 42.594 8.672 1 93.75 213 GLU A CA 1
ATOM 1675 C C . GLU A 1 213 ? 0.283 43.25 9.836 1 93.75 213 GLU A C 1
ATOM 1677 O O . GLU A 1 213 ? 0.756 43.219 10.977 1 93.75 213 GLU A O 1
ATOM 1682 N N . LYS A 1 214 ? -0.765 43.906 9.562 1 95.62 214 LYS A N 1
ATOM 1683 C CA . LYS A 1 214 ? -1.524 44.562 10.617 1 95.62 214 LYS A CA 1
ATOM 1684 C C . LYS A 1 214 ? -2.004 43.562 11.664 1 95.62 214 LYS A C 1
ATOM 1686 O O . LYS A 1 214 ? -1.87 43.812 12.867 1 95.62 214 LYS A O 1
ATOM 1691 N N . LEU A 1 215 ? -2.539 42.5 11.219 1 96.44 215 LEU A N 1
ATOM 1692 C CA . LEU A 1 215 ? -3.021 41.469 12.141 1 96.44 215 LEU A CA 1
ATOM 1693 C C . LEU A 1 215 ? -1.861 40.844 12.898 1 96.44 215 LEU A C 1
ATOM 1695 O O . LEU A 1 215 ? -1.932 40.656 14.117 1 96.44 215 LEU A O 1
ATOM 1699 N N . ARG A 1 216 ? -0.781 40.531 12.211 1 94.5 216 ARG A N 1
ATOM 1700 C CA . ARG A 1 216 ? 0.357 39.844 12.789 1 94.5 216 ARG A CA 1
ATOM 1701 C C . ARG A 1 216 ? 1.096 40.719 13.797 1 94.5 216 ARG A C 1
ATOM 1703 O O . ARG A 1 216 ? 1.774 40.188 14.688 1 94.5 216 ARG A O 1
ATOM 1710 N N . SER A 1 217 ? 0.938 42 13.703 1 94.44 217 SER A N 1
ATOM 1711 C CA . SER A 1 217 ? 1.564 42.938 14.633 1 94.44 217 SER A CA 1
ATOM 1712 C C . SER A 1 217 ? 0.591 43.375 15.727 1 94.44 217 SER A C 1
ATOM 1714 O O . SER A 1 217 ? 0.939 44.156 16.594 1 94.44 217 SER A O 1
ATOM 1716 N N . SER A 1 218 ? -0.575 42.812 15.656 1 95.88 218 SER A N 1
ATOM 1717 C CA . SER A 1 218 ? -1.604 43.188 16.609 1 95.88 218 SER A CA 1
ATOM 1718 C C . SER A 1 218 ? -1.27 42.688 18.016 1 95.88 218 SER A C 1
ATOM 1720 O O . SER A 1 218 ? -0.409 41.812 18.188 1 95.88 218 SER A O 1
ATOM 1722 N N . LEU A 1 219 ? -1.993 43.188 18.969 1 94.69 219 LEU A N 1
ATOM 1723 C CA . LEU A 1 219 ? -1.81 42.844 20.375 1 94.69 219 LEU A CA 1
ATOM 1724 C C . LEU A 1 219 ? -1.941 41.312 20.562 1 94.69 219 LEU A C 1
ATOM 1726 O O . LEU A 1 219 ? -1.138 40.719 21.266 1 94.69 219 LEU A O 1
ATOM 1730 N N . ALA A 1 220 ? -2.869 40.719 19.891 1 95.56 220 ALA A N 1
ATOM 1731 C CA . ALA A 1 220 ? -3.193 39.312 20.125 1 95.56 220 ALA A CA 1
ATOM 1732 C C . ALA A 1 220 ? -2.104 38.375 19.562 1 95.56 220 ALA A C 1
ATOM 1734 O O . ALA A 1 220 ? -1.85 37.312 20.109 1 95.56 220 ALA A O 1
ATOM 1735 N N . LEU A 1 221 ? -1.391 38.844 18.453 1 96 221 LEU A N 1
ATOM 1736 C CA . LEU A 1 221 ? -0.643 37.844 17.688 1 96 221 LEU A CA 1
ATOM 1737 C C . LEU A 1 221 ? 0.825 38.219 17.578 1 96 221 LEU A C 1
ATOM 1739 O O . LEU A 1 221 ? 1.631 37.469 17.016 1 96 221 LEU A O 1
ATOM 1743 N N . LYS A 1 222 ? 1.257 39.375 18.125 1 94.31 222 LYS A N 1
ATOM 1744 C CA . LYS A 1 222 ? 2.59 39.906 17.891 1 94.31 222 LYS A CA 1
ATOM 1745 C C . LYS A 1 222 ? 3.672 38.938 18.359 1 94.31 222 LYS A C 1
ATOM 1747 O O . LYS A 1 222 ? 4.797 38.969 17.859 1 94.31 222 LYS A O 1
ATOM 1752 N N . ASN A 1 223 ? 3.352 38.031 19.312 1 93.81 223 ASN A N 1
ATOM 1753 C CA . ASN A 1 223 ? 4.352 37.094 19.812 1 93.81 223 ASN A CA 1
ATOM 1754 C C . ASN A 1 223 ? 4.203 35.719 19.172 1 93.81 223 ASN A C 1
ATOM 1756 O O . ASN A 1 223 ? 4.977 34.812 19.469 1 93.81 223 ASN A O 1
ATOM 1760 N N . MET A 1 224 ? 3.256 35.562 18.25 1 95 224 MET A N 1
ATOM 1761 C CA . MET A 1 224 ? 3.014 34.281 17.625 1 95 224 MET A CA 1
ATOM 1762 C C . MET A 1 224 ? 3.871 34.094 16.375 1 95 224 MET A C 1
ATOM 1764 O O . MET A 1 224 ? 3.889 34.969 15.508 1 95 224 MET A O 1
ATOM 1768 N N . THR A 1 225 ? 4.547 33.031 16.328 1 94.44 225 THR A N 1
ATOM 1769 C CA . THR A 1 225 ? 5.234 32.625 15.102 1 94.44 225 THR A CA 1
ATOM 1770 C C . THR A 1 225 ? 4.418 31.609 14.32 1 94.44 225 THR A C 1
ATOM 1772 O O . THR A 1 225 ? 3.602 30.891 14.898 1 94.44 225 THR A O 1
ATOM 1775 N N . VAL A 1 226 ? 4.59 31.594 13.016 1 95.38 226 VAL A N 1
ATOM 1776 C CA . VAL A 1 226 ? 3.955 30.594 12.172 1 95.38 226 VAL A CA 1
ATOM 1777 C C . VAL A 1 226 ? 5.012 29.641 11.625 1 95.38 226 VAL A C 1
ATOM 1779 O O . VAL A 1 226 ? 6.066 30.062 11.156 1 95.38 226 VAL A O 1
ATOM 1782 N N . TRP A 1 227 ? 4.727 28.375 11.781 1 96.31 227 TRP A N 1
ATOM 1783 C CA . TRP A 1 227 ? 5.633 27.328 11.305 1 96.31 227 TRP A CA 1
ATOM 1784 C C . TRP A 1 227 ? 4.926 26.406 10.32 1 96.31 227 TRP A C 1
ATOM 1786 O O . TRP A 1 227 ? 3.742 26.109 10.484 1 96.31 227 TRP A O 1
ATOM 1796 N N . HIS A 1 228 ? 5.617 26.062 9.297 1 96.56 228 HIS A N 1
ATOM 1797 C CA . HIS A 1 228 ? 5.234 24.938 8.453 1 96.56 228 HIS A CA 1
ATOM 1798 C C . HIS A 1 228 ? 6.176 23.75 8.641 1 96.56 228 HIS A C 1
ATOM 1800 O O . HIS A 1 228 ? 7.383 23.875 8.414 1 96.56 228 HIS A O 1
ATOM 1806 N N . VAL A 1 229 ? 5.609 22.641 9.086 1 97.56 229 VAL A N 1
ATOM 1807 C CA . VAL A 1 229 ? 6.398 21.438 9.352 1 97.56 229 VAL A CA 1
ATOM 1808 C C . VAL A 1 229 ? 5.973 20.312 8.414 1 97.56 229 VAL A C 1
ATOM 1810 O O . VAL A 1 229 ? 4.781 20.047 8.25 1 97.56 229 VAL A O 1
ATOM 1813 N N . SER A 1 230 ? 6.922 19.703 7.742 1 97.19 230 SER A N 1
ATOM 1814 C CA . SER A 1 230 ? 6.645 18.578 6.844 1 97.19 230 SER A CA 1
ATOM 1815 C C . SER A 1 230 ? 7.691 17.484 6.988 1 97.19 230 SER A C 1
ATOM 1817 O O . SER A 1 230 ? 8.82 17.75 7.406 1 97.19 230 SER A O 1
ATOM 1819 N N . GLY A 1 231 ? 7.27 16.266 6.727 1 97.69 231 GLY A N 1
ATOM 1820 C CA . GLY A 1 231 ? 8.211 15.172 6.594 1 97.69 231 GLY A CA 1
ATOM 1821 C C . GLY A 1 231 ? 8.734 15 5.18 1 97.69 231 GLY A C 1
ATOM 1822 O O . GLY A 1 231 ? 7.984 15.156 4.211 1 97.69 231 GLY A O 1
ATOM 1823 N N . ASP A 1 232 ? 9.961 14.586 5.078 1 97.06 232 ASP A N 1
ATOM 1824 C CA . ASP A 1 232 ? 10.578 14.531 3.756 1 97.06 232 ASP A CA 1
ATOM 1825 C C . ASP A 1 232 ? 10.242 13.227 3.041 1 97.06 232 ASP A C 1
ATOM 1827 O O . ASP A 1 232 ? 10.695 12.992 1.918 1 97.06 232 ASP A O 1
ATOM 1831 N N . ARG A 1 233 ? 9.422 12.391 3.641 1 97.94 233 ARG A N 1
ATOM 1832 C CA . ARG A 1 233 ? 9.031 11.141 3.012 1 97.94 233 ARG A CA 1
ATOM 1833 C C . ARG A 1 233 ? 7.512 11 2.969 1 97.94 233 ARG A C 1
ATOM 1835 O O . ARG A 1 233 ? 6.984 9.883 2.963 1 97.94 233 ARG A O 1
ATOM 1842 N N . SER A 1 234 ? 6.871 12.148 3.07 1 97.81 234 SER A N 1
ATOM 1843 C CA . SER A 1 234 ? 5.414 12.18 3.088 1 97.81 234 SER A CA 1
ATOM 1844 C C . SER A 1 234 ? 4.84 11.953 1.693 1 97.81 234 SER A C 1
ATOM 1846 O O . SER A 1 234 ? 5.566 12.023 0.7 1 97.81 234 SER A O 1
ATOM 1848 N N . TYR A 1 235 ? 3.551 11.578 1.66 1 96.88 235 TYR A N 1
ATOM 1849 C CA . TYR A 1 235 ? 2.768 11.43 0.439 1 96.88 235 TYR A CA 1
ATOM 1850 C C . TYR A 1 235 ? 2.898 12.656 -0.448 1 96.88 235 TYR A C 1
ATOM 1852 O O . TYR A 1 235 ? 2.941 13.789 0.049 1 96.88 235 TYR A O 1
ATOM 1860 N N . PRO A 1 236 ? 2.988 12.484 -1.729 1 94.94 236 PRO A N 1
ATOM 1861 C CA . PRO A 1 236 ? 3.301 13.602 -2.619 1 94.94 236 PRO A CA 1
ATOM 1862 C C . PRO A 1 236 ? 2.287 14.742 -2.514 1 94.94 236 PRO A C 1
ATOM 1864 O O . PRO A 1 236 ? 2.619 15.898 -2.791 1 94.94 236 PRO A O 1
ATOM 1867 N N . PHE A 1 237 ? 1.189 14.477 -2.041 1 89.19 237 PHE A N 1
ATOM 1868 C CA . PHE A 1 237 ? 0.071 15.406 -1.963 1 89.19 237 PHE A CA 1
ATOM 1869 C C . PHE A 1 237 ? 0.4 16.578 -1.036 1 89.19 237 PHE A C 1
ATOM 1871 O O . PHE A 1 237 ? -0.245 17.625 -1.094 1 89.19 237 PHE A O 1
ATOM 1878 N N . ILE A 1 238 ? 1.401 16.547 -0.259 1 92.44 238 ILE A N 1
ATOM 1879 C CA . ILE A 1 238 ? 1.668 17.531 0.781 1 92.44 238 ILE A CA 1
ATOM 1880 C C . ILE A 1 238 ? 2.58 18.625 0.231 1 92.44 238 ILE A C 1
ATOM 1882 O O . ILE A 1 238 ? 2.574 19.75 0.728 1 92.44 238 ILE A O 1
ATOM 1886 N N . TRP A 1 239 ? 3.312 18.391 -0.786 1 94.75 239 TRP A N 1
ATOM 1887 C CA . TRP A 1 239 ? 4.426 19.234 -1.211 1 94.75 239 TRP A CA 1
ATOM 1888 C C . TRP A 1 239 ? 3.916 20.5 -1.89 1 94.75 239 TRP A C 1
ATOM 1890 O O . TRP A 1 239 ? 4.48 21.578 -1.701 1 94.75 239 TRP A O 1
ATOM 1900 N N . PRO A 1 240 ? 2.789 20.406 -2.668 1 93.69 240 PRO A N 1
ATOM 1901 C CA . PRO A 1 240 ? 2.268 21.641 -3.254 1 93.69 240 PRO A CA 1
ATOM 1902 C C . PRO A 1 240 ? 1.966 22.703 -2.203 1 93.69 240 PRO A C 1
ATOM 1904 O O . PRO A 1 240 ? 2.271 23.891 -2.41 1 93.69 240 PRO A O 1
ATOM 1907 N N . ALA A 1 241 ? 1.401 22.312 -1.102 1 94.62 241 ALA A N 1
ATOM 1908 C CA . ALA A 1 241 ? 1.13 23.281 -0.033 1 94.62 241 ALA A CA 1
ATOM 1909 C C . ALA A 1 241 ? 2.428 23.828 0.556 1 94.62 241 ALA A C 1
ATOM 1911 O O . ALA A 1 241 ? 2.549 25.031 0.796 1 94.62 241 ALA A O 1
ATOM 1912 N N . TYR A 1 242 ? 3.387 22.953 0.738 1 95.69 242 TYR A N 1
ATOM 1913 C CA . TYR A 1 242 ? 4.68 23.344 1.29 1 95.69 242 TYR A CA 1
ATOM 1914 C C . TYR A 1 242 ? 5.328 24.438 0.437 1 95.69 242 TYR A C 1
ATOM 1916 O O . TYR A 1 242 ? 5.777 25.453 0.958 1 95.69 242 TYR A O 1
ATOM 1924 N N . TRP A 1 243 ? 5.332 24.312 -0.816 1 94.44 243 TRP A N 1
ATOM 1925 C CA . TRP A 1 243 ? 5.969 25.25 -1.734 1 94.44 243 TRP A CA 1
ATOM 1926 C C . TRP A 1 243 ? 5.125 26.5 -1.903 1 94.44 243 TRP A C 1
ATOM 1928 O O . TRP A 1 243 ? 5.664 27.609 -2.023 1 94.44 243 TRP A O 1
ATOM 1938 N N . LEU A 1 244 ? 3.824 26.281 -1.961 1 94.44 244 LEU A N 1
ATOM 1939 C CA . LEU A 1 244 ? 2.939 27.438 -2.078 1 94.44 244 LEU A CA 1
ATOM 1940 C C . LEU A 1 244 ? 3.107 28.375 -0.887 1 94.44 244 LEU A C 1
ATOM 1942 O O . LEU A 1 244 ? 3.143 29.594 -1.052 1 94.44 244 LEU A O 1
ATOM 1946 N N . VAL A 1 245 ? 3.174 27.828 0.332 1 95.5 245 VAL A N 1
ATOM 1947 C CA . VAL A 1 245 ? 3.355 28.641 1.524 1 95.5 245 VAL A CA 1
ATOM 1948 C C . VAL A 1 245 ? 4.68 29.406 1.433 1 95.5 245 VAL A C 1
ATOM 1950 O O . VAL A 1 245 ? 4.754 30.578 1.797 1 95.5 245 VAL A O 1
ATOM 1953 N N . GLN A 1 246 ? 5.719 28.797 0.928 1 94.19 246 GLN A N 1
ATOM 1954 C CA . GLN A 1 246 ? 6.996 29.469 0.725 1 94.19 246 GLN A CA 1
ATOM 1955 C C . GLN A 1 246 ? 6.863 30.625 -0.265 1 94.19 246 GLN A C 1
ATOM 1957 O O . GLN A 1 246 ? 7.406 31.703 -0.041 1 94.19 246 GLN A O 1
ATOM 1962 N N . GLU A 1 247 ? 6.18 30.359 -1.298 1 93.5 247 GLU A N 1
ATOM 1963 C CA . GLU A 1 247 ? 5.977 31.391 -2.316 1 93.5 247 GLU A CA 1
ATOM 1964 C C . GLU A 1 247 ? 5.176 32.562 -1.762 1 93.5 247 GLU A C 1
ATOM 1966 O O . GLU A 1 247 ? 5.516 33.719 -2 1 93.5 247 GLU A O 1
ATOM 1971 N N . ASP A 1 248 ? 4.105 32.219 -1.131 1 95 248 ASP A N 1
ATOM 1972 C CA . ASP A 1 248 ? 3.279 33.281 -0.533 1 95 248 ASP A CA 1
ATOM 1973 C C . ASP A 1 248 ? 4.078 34.094 0.48 1 95 248 ASP A C 1
ATOM 1975 O O . ASP A 1 248 ? 3.906 35.312 0.576 1 95 248 ASP A O 1
ATOM 1979 N N . ASP A 1 249 ? 4.914 33.438 1.27 1 95.44 249 ASP A N 1
ATOM 1980 C CA . ASP A 1 249 ? 5.766 34.125 2.234 1 95.44 249 ASP A CA 1
ATOM 1981 C C . ASP A 1 249 ? 6.73 35.062 1.534 1 95.44 249 ASP A C 1
ATOM 1983 O O . ASP A 1 249 ? 6.926 36.219 1.983 1 95.44 249 ASP A O 1
ATOM 1987 N N . ARG A 1 250 ? 7.316 34.625 0.477 1 93.19 250 ARG A N 1
ATOM 1988 C CA . ARG A 1 250 ? 8.234 35.469 -0.292 1 93.19 250 ARG A CA 1
ATOM 1989 C C . ARG A 1 250 ? 7.516 36.688 -0.838 1 93.19 250 ARG A C 1
ATOM 1991 O O . ARG A 1 250 ? 8.047 37.781 -0.78 1 93.19 250 ARG A O 1
ATOM 1998 N N . LYS A 1 251 ? 6.398 36.5 -1.341 1 92.56 251 LYS A N 1
ATOM 1999 C CA . LYS A 1 251 ? 5.609 37.594 -1.888 1 92.56 251 LYS A CA 1
ATOM 2000 C C . LYS A 1 251 ? 5.234 38.594 -0.799 1 92.56 251 LYS A C 1
ATOM 2002 O O . LYS A 1 251 ? 5.359 39.812 -0.994 1 92.56 251 LYS A O 1
ATOM 2007 N N . ALA A 1 252 ? 4.762 38.062 0.273 1 92.69 252 ALA A N 1
ATOM 2008 C CA . ALA A 1 252 ? 4.344 38.906 1.383 1 92.69 252 ALA A CA 1
ATOM 2009 C C . ALA A 1 252 ? 5.527 39.656 1.961 1 92.69 252 ALA A C 1
ATOM 2011 O O . ALA A 1 252 ? 5.371 40.781 2.445 1 92.69 252 ALA A O 1
ATOM 2012 N N . GLY A 1 253 ? 6.672 39.094 1.98 1 88.69 253 GLY A N 1
ATOM 2013 C CA . GLY A 1 253 ? 7.879 39.688 2.521 1 88.69 253 GLY A CA 1
ATOM 2014 C C . GLY A 1 253 ? 8.562 40.625 1.544 1 88.69 253 GLY A C 1
ATOM 2015 O O . GLY A 1 253 ? 9.664 41.125 1.811 1 88.69 253 GLY A O 1
ATOM 2016 N N . GLN A 1 254 ? 7.965 40.875 0.5 1 84.06 254 GLN A N 1
ATOM 2017 C CA . GLN A 1 254 ? 8.539 41.75 -0.523 1 84.06 254 GLN A CA 1
ATOM 2018 C C . GLN A 1 254 ? 9.922 41.281 -0.947 1 84.06 254 GLN A C 1
ATOM 2020 O O . GLN A 1 254 ? 10.867 42.062 -0.999 1 84.06 254 GLN A O 1
ATOM 2025 N N . GLY A 1 255 ? 10.102 40 -1.125 1 72.56 255 GLY A N 1
ATOM 2026 C CA . GLY A 1 255 ? 11.312 39.375 -1.633 1 72.56 255 GLY A CA 1
ATOM 2027 C C . GLY A 1 255 ? 12.219 38.844 -0.535 1 72.56 255 GLY A C 1
ATOM 2028 O O . GLY A 1 255 ? 13.172 38.125 -0.808 1 72.56 255 GLY A O 1
ATOM 2029 N N . GLU A 1 256 ? 11.969 39.344 0.693 1 69.62 256 GLU A N 1
ATOM 2030 C CA . GLU A 1 256 ? 12.719 38.781 1.815 1 69.62 256 GLU A CA 1
ATOM 2031 C C . GLU A 1 256 ? 12.148 37.438 2.252 1 69.62 256 GLU A C 1
ATOM 2033 O O . GLU A 1 256 ? 10.984 37.344 2.668 1 69.62 256 GLU A O 1
ATOM 2038 N N . SER A 1 257 ? 12.922 36.406 2.119 1 66.56 257 SER A N 1
ATOM 2039 C CA . SER A 1 257 ? 12.453 35.062 2.457 1 66.56 257 SER A CA 1
ATOM 2040 C C . SER A 1 257 ? 12.398 34.844 3.969 1 66.56 257 SER A C 1
ATOM 2042 O O . SER A 1 257 ? 13.234 35.375 4.703 1 66.56 257 SER A O 1
ATOM 2044 N N . GLY A 1 258 ? 11.328 34.25 4.43 1 71.69 258 GLY A N 1
ATOM 2045 C CA . GLY A 1 258 ? 11.297 33.812 5.812 1 71.69 258 GLY A CA 1
ATOM 2046 C C . GLY A 1 258 ? 10.75 34.844 6.766 1 71.69 258 GLY A C 1
ATOM 2047 O O . GLY A 1 258 ? 11.031 34.812 7.965 1 71.69 258 GLY A O 1
ATOM 2048 N N . ARG A 1 259 ? 9.93 35.781 6.312 1 84.38 259 ARG A N 1
ATOM 2049 C CA . ARG A 1 259 ? 9.477 36.875 7.18 1 84.38 259 ARG A CA 1
ATOM 2050 C C . ARG A 1 259 ? 8.305 36.406 8.047 1 84.38 259 ARG A C 1
ATOM 2052 O O . ARG A 1 259 ? 8.258 36.719 9.242 1 84.38 259 ARG A O 1
ATOM 2059 N N . PHE A 1 260 ? 7.469 35.656 7.531 1 93.31 260 PHE A N 1
ATOM 2060 C CA . PHE A 1 260 ? 6.223 35.406 8.25 1 93.31 260 PHE A CA 1
ATOM 2061 C C . PHE A 1 260 ? 6.109 33.938 8.656 1 93.31 260 PHE A C 1
ATOM 2063 O O . PHE A 1 260 ? 5.461 33.625 9.648 1 93.31 260 PHE A O 1
ATOM 2070 N N . VAL A 1 261 ? 6.703 33.125 7.855 1 95.38 261 VAL A N 1
ATOM 2071 C CA . VAL A 1 261 ? 6.559 31.688 8.109 1 95.38 261 VAL A CA 1
ATOM 2072 C C . VAL A 1 261 ? 7.938 31.031 8.18 1 95.38 261 VAL A C 1
ATOM 2074 O O . VAL A 1 261 ? 8.805 31.312 7.348 1 95.38 261 VAL A O 1
ATOM 2077 N N . ARG A 1 262 ? 8.148 30.281 9.242 1 94.62 262 ARG A N 1
ATOM 2078 C CA . ARG A 1 262 ? 9.336 29.438 9.367 1 94.62 262 ARG A CA 1
ATOM 2079 C C . ARG A 1 262 ? 9.055 28.016 8.906 1 94.62 262 ARG A C 1
ATOM 2081 O O . ARG A 1 262 ? 7.945 27.516 9.07 1 94.62 262 ARG A O 1
ATOM 2088 N N . PHE A 1 263 ? 10.094 27.422 8.344 1 95 263 PHE A N 1
ATOM 2089 C CA . PHE A 1 263 ? 9.906 26.094 7.754 1 95 263 PHE A CA 1
ATOM 2090 C C . PHE A 1 263 ? 10.82 25.078 8.414 1 95 263 PHE A C 1
ATOM 2092 O O . PHE A 1 263 ? 11.977 25.359 8.711 1 95 263 PHE A O 1
ATOM 2099 N N . LYS A 1 264 ? 10.273 23.922 8.672 1 95.81 264 LYS A N 1
ATOM 2100 C CA . LYS A 1 264 ? 11.031 22.797 9.211 1 95.81 264 LYS A CA 1
ATOM 2101 C C . LYS A 1 264 ? 10.711 21.516 8.461 1 95.81 264 LYS A C 1
ATOM 2103 O O . LYS A 1 264 ? 9.547 21.125 8.352 1 95.81 264 LYS A O 1
ATOM 2108 N N . LEU A 1 265 ? 11.727 20.859 7.914 1 95.81 265 LEU A N 1
ATOM 2109 C CA . LEU A 1 265 ? 11.602 19.547 7.309 1 95.81 265 LEU A CA 1
ATOM 2110 C C . LEU A 1 265 ? 12.078 18.453 8.266 1 95.81 265 LEU A C 1
ATOM 2112 O O . LEU A 1 265 ? 13.211 18.516 8.758 1 95.81 265 LEU A O 1
ATOM 2116 N N . MET A 1 266 ? 11.234 17.562 8.578 1 97.69 266 MET A N 1
ATOM 2117 C CA . MET A 1 266 ? 11.602 16.438 9.438 1 97.69 266 MET A CA 1
ATOM 2118 C C . MET A 1 266 ? 12.117 15.266 8.609 1 97.69 266 MET A C 1
ATOM 2120 O O . MET A 1 266 ? 11.352 14.625 7.895 1 97.69 266 MET A O 1
ATOM 2124 N N . GLU A 1 267 ? 13.352 14.93 8.773 1 96.88 267 GLU A N 1
ATOM 2125 C CA . GLU A 1 267 ? 14.023 13.906 7.977 1 96.88 267 GLU A CA 1
ATOM 2126 C C . GLU A 1 267 ? 13.523 12.516 8.336 1 96.88 267 GLU A C 1
ATOM 2128 O O . GLU A 1 267 ? 13.422 12.164 9.516 1 96.88 267 GLU A O 1
ATOM 2133 N N . GLY A 1 268 ? 13.195 11.75 7.305 1 97.5 268 GLY A N 1
ATOM 2134 C CA . GLY A 1 268 ? 12.828 10.352 7.461 1 97.5 268 GLY A CA 1
ATOM 2135 C C . GLY A 1 268 ? 11.391 10.156 7.898 1 97.5 268 GLY A C 1
ATOM 2136 O O . GLY A 1 268 ? 10.984 9.047 8.25 1 97.5 268 GLY A O 1
ATOM 2137 N N . CYS A 1 269 ? 10.578 11.203 7.945 1 98.38 269 CYS A N 1
ATOM 2138 C CA . CYS A 1 269 ? 9.219 11.117 8.469 1 98.38 269 CYS A CA 1
ATOM 2139 C C . CYS A 1 269 ? 8.195 11.188 7.34 1 98.38 269 CYS A C 1
ATOM 2141 O O . CYS A 1 269 ? 8.406 11.875 6.344 1 98.38 269 CYS A O 1
ATOM 2143 N N . ASN A 1 270 ? 7.188 10.406 7.484 1 98.31 270 ASN A N 1
ATOM 2144 C CA . ASN A 1 270 ? 6.043 10.555 6.59 1 98.31 270 ASN A CA 1
ATOM 2145 C C . ASN A 1 270 ? 4.938 11.391 7.23 1 98.31 270 ASN A C 1
ATOM 2147 O O . ASN A 1 270 ? 5.18 12.109 8.203 1 98.31 270 ASN A O 1
ATOM 2151 N N . HIS A 1 271 ? 3.738 11.43 6.625 1 97.44 271 HIS A N 1
ATOM 2152 C CA . HIS A 1 271 ? 2.6 12.234 7.051 1 97.44 271 HIS A CA 1
ATOM 2153 C C . HIS A 1 271 ? 2.174 11.875 8.469 1 97.44 271 HIS A C 1
ATOM 2155 O O . HIS A 1 271 ? 1.486 12.656 9.133 1 97.44 271 HIS A O 1
ATOM 2161 N N . PHE A 1 272 ? 2.592 10.711 8.992 1 98 272 PHE A N 1
ATOM 2162 C CA . PHE A 1 272 ? 2.203 10.234 10.312 1 98 272 PHE A CA 1
ATOM 2163 C C . PHE A 1 272 ? 3.377 10.305 11.281 1 98 272 PHE A C 1
ATOM 2165 O O . PHE A 1 272 ? 3.562 9.414 12.109 1 98 272 PHE A O 1
ATOM 2172 N N . MET A 1 273 ? 4.117 11.359 11.164 1 98.44 273 MET A N 1
ATOM 2173 C CA . MET A 1 273 ? 5.281 11.57 12.023 1 98.44 273 MET A CA 1
ATOM 2174 C C . MET A 1 273 ? 4.883 11.555 13.492 1 98.44 273 MET A C 1
ATOM 2176 O O . MET A 1 273 ? 5.637 11.062 14.336 1 98.44 273 MET A O 1
ATOM 2180 N N . HIS A 1 274 ? 3.668 12 13.82 1 98.06 274 HIS A N 1
ATOM 2181 C CA . HIS A 1 274 ? 3.16 12.047 15.188 1 98.06 274 HIS A CA 1
ATOM 2182 C C . HIS A 1 274 ? 2.898 10.648 15.727 1 98.06 274 HIS A C 1
ATOM 2184 O O . HIS A 1 274 ? 2.791 10.461 16.938 1 98.06 274 HIS A O 1
ATOM 2190 N N . TRP A 1 275 ? 2.791 9.68 14.898 1 98.31 275 TRP A N 1
ATOM 2191 C CA . TRP A 1 275 ? 2.553 8.297 15.297 1 98.31 275 TRP A CA 1
ATOM 2192 C C . TRP A 1 275 ? 3.83 7.469 15.188 1 98.31 275 TRP A C 1
ATOM 2194 O O . TRP A 1 275 ? 4.211 6.773 16.125 1 98.31 275 TRP A O 1
ATOM 2204 N N . ASP A 1 276 ? 4.527 7.582 14.078 1 98.38 276 ASP A N 1
ATOM 2205 C CA . ASP A 1 276 ? 5.68 6.73 13.797 1 98.38 276 ASP A CA 1
ATOM 2206 C C . ASP A 1 276 ? 6.926 7.238 14.516 1 98.38 276 ASP A C 1
ATOM 2208 O O . ASP A 1 276 ? 7.824 6.461 14.844 1 98.38 276 ASP A O 1
ATOM 2212 N N . GLU A 1 277 ? 7.062 8.555 14.633 1 98.5 277 GLU A N 1
ATOM 2213 C CA . GLU A 1 277 ? 8.219 9.203 15.242 1 98.5 277 GLU A CA 1
ATOM 2214 C C . GLU A 1 277 ? 7.793 10.188 16.328 1 98.5 277 GLU A C 1
ATOM 2216 O O . GLU A 1 277 ? 8.117 11.375 16.266 1 98.5 277 GLU A O 1
ATOM 2221 N N . PRO A 1 278 ? 7.117 9.68 17.359 1 98.31 278 PRO A N 1
ATOM 2222 C CA . PRO A 1 278 ? 6.562 10.602 18.359 1 98.31 278 PRO A CA 1
ATOM 2223 C C . PRO A 1 278 ? 7.641 11.398 19.078 1 98.31 278 PRO A C 1
ATOM 2225 O O . PRO A 1 278 ? 7.457 12.594 19.344 1 98.31 278 PRO A O 1
ATOM 2228 N N . ASP A 1 279 ? 8.812 10.812 19.391 1 98.56 279 ASP A N 1
ATOM 2229 C CA . ASP A 1 279 ? 9.875 11.523 20.078 1 98.56 279 ASP A CA 1
ATOM 2230 C C . ASP A 1 279 ? 10.453 12.633 19.203 1 98.56 279 ASP A C 1
ATOM 2232 O O . ASP A 1 279 ? 10.672 13.758 19.672 1 98.56 279 ASP A O 1
ATOM 2236 N N . LYS A 1 280 ? 10.68 12.336 18.016 1 98.19 280 LYS A N 1
ATOM 2237 C CA . LYS A 1 280 ? 11.18 13.344 17.078 1 98.19 280 LYS A CA 1
ATOM 2238 C C . LYS A 1 280 ? 10.188 14.484 16.906 1 98.19 280 LYS A C 1
ATOM 2240 O O . LYS A 1 280 ? 10.578 15.648 16.812 1 98.19 280 LYS A O 1
ATOM 2245 N N . THR A 1 281 ? 8.898 14.148 16.766 1 98.69 281 THR A N 1
ATOM 2246 C CA . THR A 1 281 ? 7.844 15.148 16.609 1 98.69 281 THR A CA 1
ATOM 2247 C C . THR A 1 281 ? 7.758 16.047 17.844 1 98.69 281 THR A C 1
ATOM 2249 O O . THR A 1 281 ? 7.715 17.266 17.719 1 98.69 281 THR A O 1
ATOM 2252 N N . MET A 1 282 ? 7.859 15.453 19.031 1 98.38 282 MET A N 1
ATOM 2253 C CA . MET A 1 282 ? 7.82 16.219 20.281 1 98.38 282 MET A CA 1
ATOM 2254 C C . MET A 1 282 ? 9.039 17.125 20.391 1 98.38 282 MET A C 1
ATOM 2256 O O . MET A 1 282 ? 8.914 18.281 20.812 1 98.38 282 MET A O 1
ATOM 2260 N N . SER A 1 283 ? 10.133 16.594 19.984 1 98.25 283 SER A N 1
ATOM 2261 C CA . SER A 1 283 ? 11.344 17.406 20 1 98.25 283 SER A CA 1
ATOM 2262 C C . SER A 1 283 ? 11.211 18.594 19.062 1 98.25 283 SER A C 1
ATOM 2264 O O . SER A 1 283 ? 11.656 19.703 19.375 1 98.25 283 SER A O 1
ATOM 2266 N N . THR A 1 284 ? 10.672 18.359 17.922 1 98.06 284 THR A N 1
ATOM 2267 C CA . THR A 1 284 ? 10.445 19.438 16.969 1 98.06 284 THR A CA 1
ATOM 2268 C C . THR A 1 284 ? 9.531 20.5 17.562 1 98.06 284 THR A C 1
ATOM 2270 O O . THR A 1 284 ? 9.797 21.703 17.453 1 98.06 284 THR A O 1
ATOM 2273 N N . PHE A 1 285 ? 8.43 20.109 18.234 1 97.62 285 PHE A N 1
ATOM 2274 C CA . PHE A 1 285 ? 7.539 21.047 18.891 1 97.62 285 PHE A CA 1
ATOM 2275 C C . PHE A 1 285 ? 8.289 21.859 19.953 1 97.62 285 PHE A C 1
ATOM 2277 O O . PHE A 1 285 ? 8.133 23.078 20.047 1 97.62 285 PHE A O 1
ATOM 2284 N N . LYS A 1 286 ? 9.109 21.188 20.688 1 96.25 286 LYS A N 1
ATOM 2285 C CA . LYS A 1 286 ? 9.891 21.844 21.719 1 96.25 286 LYS A CA 1
ATOM 2286 C C . LYS A 1 286 ? 10.828 22.891 21.109 1 96.25 286 LYS A C 1
ATOM 2288 O O . LYS A 1 286 ? 10.961 24 21.641 1 96.25 286 LYS A O 1
ATOM 2293 N N . ASP A 1 287 ? 11.469 22.5 20.031 1 96.38 287 ASP A N 1
ATOM 2294 C CA . ASP A 1 287 ? 12.352 23.422 19.328 1 96.38 287 ASP A CA 1
ATOM 2295 C C . ASP A 1 287 ? 11.586 24.656 18.859 1 96.38 287 ASP A C 1
ATOM 2297 O O . ASP A 1 287 ? 12.102 25.781 18.938 1 96.38 287 ASP A O 1
ATOM 2301 N N . ILE A 1 288 ? 10.383 24.453 18.422 1 96.19 288 ILE A N 1
ATOM 2302 C CA . ILE A 1 288 ? 9.547 25.547 17.938 1 96.19 288 ILE A CA 1
ATOM 2303 C C . ILE A 1 288 ? 9.188 26.484 19.078 1 96.19 288 ILE A C 1
ATOM 2305 O O . ILE A 1 288 ? 9.273 27.703 18.953 1 96.19 288 ILE A O 1
ATOM 2309 N N . PHE A 1 289 ? 8.883 25.969 20.234 1 93.25 289 PHE A N 1
ATOM 2310 C CA . PHE A 1 289 ? 8.562 26.766 21.406 1 93.25 289 PHE A CA 1
ATOM 2311 C C . PHE A 1 289 ? 9.781 27.578 21.859 1 93.25 289 PHE A C 1
ATOM 2313 O O . PHE A 1 289 ? 9.664 28.75 22.188 1 93.25 289 PHE A O 1
ATOM 2320 N N . ASN A 1 290 ? 10.883 26.938 21.766 1 91.19 290 ASN A N 1
ATOM 2321 C CA . ASN A 1 290 ? 12.102 27.594 22.219 1 91.19 290 ASN A CA 1
ATOM 2322 C C . ASN A 1 290 ? 12.516 28.734 21.297 1 91.19 290 ASN A C 1
ATOM 2324 O O . ASN A 1 290 ? 13.141 29.703 21.734 1 91.19 290 ASN A O 1
ATOM 2328 N N . SER A 1 291 ? 12.203 28.578 20.109 1 88.25 291 SER A N 1
ATOM 2329 C CA . SER A 1 291 ? 12.562 29.594 19.125 1 88.25 291 SER A CA 1
ATOM 2330 C C . SER A 1 291 ? 11.617 30.797 19.203 1 88.25 291 SER A C 1
ATOM 2332 O O . SER A 1 291 ? 11.945 31.875 18.719 1 88.25 291 SER A O 1
ATOM 2334 N N . SER A 1 292 ? 10.461 30.609 19.672 1 74.5 292 SER A N 1
ATOM 2335 C CA . SER A 1 292 ? 9.445 31.656 19.719 1 74.5 292 SER A CA 1
ATOM 2336 C C . SER A 1 292 ? 9.719 32.656 20.844 1 74.5 292 SER A C 1
ATOM 2338 O O . SER A 1 292 ? 9.078 33.688 20.922 1 74.5 292 SER A O 1
ATOM 2340 N N . TYR A 1 293 ? 10.656 32.344 21.734 1 63.28 293 TYR A N 1
ATOM 2341 C CA . TYR A 1 293 ? 11.008 33.219 22.828 1 63.28 293 TYR A CA 1
ATOM 2342 C C . TYR A 1 293 ? 12.25 34.062 22.469 1 63.28 293 TYR A C 1
ATOM 2344 O O . TYR A 1 293 ? 12.625 34.969 23.203 1 63.28 293 TYR A O 1
ATOM 2352 N N . THR A 1 294 ? 12.867 33.875 21.281 1 54.59 294 THR A N 1
ATOM 2353 C CA . THR A 1 294 ? 14.031 34.656 20.891 1 54.59 294 THR A CA 1
ATOM 2354 C C . THR A 1 294 ? 13.664 35.625 19.781 1 54.59 294 THR A C 1
ATOM 2356 O O . THR A 1 294 ? 12.867 35.312 18.891 1 54.59 294 THR A O 1
ATOM 2359 N N . MET B 1 1 ? 25.469 -20.328 0.789 1 50.09 1 MET B N 1
ATOM 2360 C CA . MET B 1 1 ? 24.984 -19.859 -0.508 1 50.09 1 MET B CA 1
ATOM 2361 C C . MET B 1 1 ? 24.203 -20.953 -1.227 1 50.09 1 MET B C 1
ATOM 2363 O O . MET B 1 1 ? 24.641 -22.109 -1.26 1 50.09 1 MET B O 1
ATOM 2367 N N . LEU B 1 2 ? 22.953 -20.609 -1.558 1 67.56 2 LEU B N 1
ATOM 2368 C CA . LEU B 1 2 ? 22.172 -21.656 -2.213 1 67.56 2 LEU B CA 1
ATOM 2369 C C . LEU B 1 2 ? 22.781 -22.016 -3.564 1 67.56 2 LEU B C 1
ATOM 2371 O O . LEU B 1 2 ? 23.266 -21.141 -4.285 1 67.56 2 LEU B O 1
ATOM 2375 N N . PRO B 1 3 ? 22.938 -23.281 -3.891 1 71.5 3 PRO B N 1
ATOM 2376 C CA . PRO B 1 3 ? 23.531 -23.656 -5.176 1 71.5 3 PRO B CA 1
ATOM 2377 C C . PRO B 1 3 ? 22.766 -23.078 -6.367 1 71.5 3 PRO B C 1
ATOM 2379 O O . PRO B 1 3 ? 21.547 -23 -6.34 1 71.5 3 PRO B O 1
ATOM 2382 N N . THR B 1 4 ? 23.5 -22.422 -7.145 1 78.5 4 THR B N 1
ATOM 2383 C CA . THR B 1 4 ? 22.984 -21.875 -8.391 1 78.5 4 THR B CA 1
ATOM 2384 C C . THR B 1 4 ? 23.594 -22.578 -9.594 1 78.5 4 THR B C 1
ATOM 2386 O O . THR B 1 4 ? 24.672 -23.156 -9.492 1 78.5 4 THR B O 1
ATOM 2389 N N . GLY B 1 5 ? 22.812 -22.859 -10.617 1 78.38 5 GLY B N 1
ATOM 2390 C CA . GLY B 1 5 ? 23.297 -23.422 -11.867 1 78.38 5 GLY B CA 1
ATOM 2391 C C . GLY B 1 5 ? 22.641 -22.797 -13.086 1 78.38 5 GLY B C 1
ATOM 2392 O O . GLY B 1 5 ? 21.875 -21.844 -12.969 1 78.38 5 GLY B O 1
ATOM 2393 N N . GLU B 1 6 ? 23.266 -23.203 -14.203 1 78.06 6 GLU B N 1
ATOM 2394 C CA . GLU B 1 6 ? 22.75 -22.703 -15.469 1 78.06 6 GLU B CA 1
ATOM 2395 C C . GLU B 1 6 ? 22.438 -23.844 -16.422 1 78.06 6 GLU B C 1
ATOM 2397 O O . GLU B 1 6 ? 23.047 -24.906 -16.359 1 78.06 6 GLU B O 1
ATOM 2402 N N . ILE B 1 7 ? 21.375 -23.672 -17.094 1 72.44 7 ILE B N 1
ATOM 2403 C CA . ILE B 1 7 ? 21.016 -24.578 -18.172 1 72.44 7 ILE B CA 1
ATOM 2404 C C . ILE B 1 7 ? 21.047 -23.828 -19.5 1 72.44 7 ILE B C 1
ATOM 2406 O O . ILE B 1 7 ? 20.391 -22.797 -19.656 1 72.44 7 ILE B O 1
ATOM 2410 N N . THR B 1 8 ? 21.891 -24.328 -20.359 1 71.5 8 THR B N 1
ATOM 2411 C CA . THR B 1 8 ? 21.922 -23.734 -21.688 1 71.5 8 THR B CA 1
ATOM 2412 C C . THR B 1 8 ? 20.703 -24.141 -22.5 1 71.5 8 THR B C 1
ATOM 2414 O O . THR B 1 8 ? 20.453 -25.328 -22.703 1 71.5 8 THR B O 1
ATOM 2417 N N . VAL B 1 9 ? 19.859 -23.172 -22.844 1 67.06 9 VAL B N 1
ATOM 2418 C CA . VAL B 1 9 ? 18.641 -23.438 -23.578 1 67.06 9 VAL B CA 1
ATOM 2419 C C . VAL B 1 9 ? 18.922 -23.406 -25.078 1 67.06 9 VAL B C 1
ATOM 2421 O O . VAL B 1 9 ? 18.391 -24.219 -25.844 1 67.06 9 VAL B O 1
ATOM 2424 N N . ASP B 1 10 ? 19.688 -22.391 -25.516 1 66.81 10 ASP B N 1
ATOM 2425 C CA . ASP B 1 10 ? 20.078 -22.25 -26.922 1 66.81 10 ASP B CA 1
ATOM 2426 C C . ASP B 1 10 ? 21.547 -21.906 -27.047 1 66.81 10 ASP B C 1
ATOM 2428 O O . ASP B 1 10 ? 21.953 -20.766 -26.797 1 66.81 10 ASP B O 1
ATOM 2432 N N . GLN B 1 11 ? 22.203 -22.906 -27.422 1 69.38 11 GLN B N 1
ATOM 2433 C CA . GLN B 1 11 ? 23.641 -22.734 -27.531 1 69.38 11 GLN B CA 1
ATOM 2434 C C . GLN B 1 11 ? 23.984 -21.641 -28.547 1 69.38 11 GLN B C 1
ATOM 2436 O O . GLN B 1 11 ? 24.922 -20.844 -28.312 1 69.38 11 GLN B O 1
ATOM 2441 N N . ALA B 1 12 ? 23.25 -21.625 -29.594 1 71.88 12 ALA B N 1
ATOM 2442 C CA . ALA B 1 12 ? 23.547 -20.672 -30.656 1 71.88 12 ALA B CA 1
ATOM 2443 C C . ALA B 1 12 ? 23.391 -19.234 -30.172 1 71.88 12 ALA B C 1
ATOM 2445 O O . ALA B 1 12 ? 24.203 -18.375 -30.516 1 71.88 12 ALA B O 1
ATOM 2446 N N . SER B 1 13 ? 22.469 -19.031 -29.344 1 68.19 13 SER B N 1
ATOM 2447 C CA . SER B 1 13 ? 22.203 -17.672 -28.859 1 68.19 13 SER B CA 1
ATOM 2448 C C . SER B 1 13 ? 22.75 -17.469 -27.453 1 68.19 13 SER B C 1
ATOM 2450 O O . SER B 1 13 ? 22.594 -16.391 -26.875 1 68.19 13 SER B O 1
ATOM 2452 N N . ASN B 1 14 ? 23.359 -18.5 -26.984 1 70.62 14 ASN B N 1
ATOM 2453 C CA . ASN B 1 14 ? 23.891 -18.438 -25.641 1 70.62 14 ASN B CA 1
ATOM 2454 C C . ASN B 1 14 ? 22.812 -18.047 -24.625 1 70.62 14 ASN B C 1
ATOM 2456 O O . ASN B 1 14 ? 23.047 -17.219 -23.75 1 70.62 14 ASN B O 1
ATOM 2460 N N . THR B 1 15 ? 21.594 -18.531 -24.891 1 69.12 15 THR B N 1
ATOM 2461 C CA . THR B 1 15 ? 20.516 -18.312 -23.938 1 69.12 15 THR B CA 1
ATOM 2462 C C . THR B 1 15 ? 20.594 -19.297 -22.781 1 69.12 15 THR B C 1
ATOM 2464 O O . THR B 1 15 ? 20.609 -20.516 -23 1 69.12 15 THR B O 1
ATOM 2467 N N . VAL B 1 16 ? 20.828 -18.703 -21.547 1 71.25 16 VAL B N 1
ATOM 2468 C CA . VAL B 1 16 ? 20.984 -19.547 -20.375 1 71.25 16 VAL B CA 1
ATOM 2469 C C . VAL B 1 16 ? 19.875 -19.234 -19.359 1 71.25 16 VAL B C 1
ATOM 2471 O O . VAL B 1 16 ? 19.469 -18.078 -19.219 1 71.25 16 VAL B O 1
ATOM 2474 N N . LEU B 1 17 ? 19.344 -20.406 -18.859 1 76.75 17 LEU B N 1
ATOM 2475 C CA . LEU B 1 17 ? 18.469 -20.297 -17.703 1 76.75 17 LEU B CA 1
ATOM 2476 C C . LEU B 1 17 ? 19.219 -20.594 -16.406 1 76.75 17 LEU B C 1
ATOM 2478 O O . LEU B 1 17 ? 20.062 -21.5 -16.375 1 76.75 17 LEU B O 1
ATOM 2482 N N . SER B 1 18 ? 19.047 -19.672 -15.547 1 82.5 18 SER B N 1
ATOM 2483 C CA . SER B 1 18 ? 19.656 -19.953 -14.242 1 82.5 18 SER B CA 1
ATOM 2484 C C . SER B 1 18 ? 18.641 -20.531 -13.273 1 82.5 18 SER B C 1
ATOM 2486 O O . SER B 1 18 ? 17.422 -20.484 -13.523 1 82.5 18 SER B O 1
ATOM 2488 N N . PHE B 1 19 ? 19.172 -21.328 -12.305 1 88.25 19 PHE B N 1
ATOM 2489 C CA . PHE B 1 19 ? 18.266 -21.891 -11.312 1 88.25 19 PHE B CA 1
ATOM 2490 C C . PHE B 1 19 ? 18.922 -21.922 -9.938 1 88.25 19 PHE B C 1
ATOM 2492 O O . PHE B 1 19 ? 20.141 -21.859 -9.828 1 88.25 19 PHE B O 1
ATOM 2499 N N . ILE B 1 20 ? 18.094 -21.812 -8.969 1 91.94 20 ILE B N 1
ATOM 2500 C CA . ILE B 1 20 ? 18.453 -22.125 -7.594 1 91.94 20 ILE B CA 1
ATOM 2501 C C . ILE B 1 20 ? 18.078 -23.562 -7.27 1 91.94 20 ILE B C 1
ATOM 2503 O O . ILE B 1 20 ? 16.969 -24 -7.574 1 91.94 20 ILE B O 1
ATOM 2507 N N . ASP B 1 21 ? 19 -24.312 -6.727 1 93.94 21 ASP B N 1
ATOM 2508 C CA . ASP B 1 21 ? 18.797 -25.719 -6.391 1 93.94 21 ASP B CA 1
ATOM 2509 C C . ASP B 1 21 ? 19.062 -25.984 -4.906 1 93.94 21 ASP B C 1
ATOM 2511 O O . ASP B 1 21 ? 20.141 -25.688 -4.406 1 93.94 21 ASP B O 1
ATOM 2515 N N . SER B 1 22 ? 18.062 -26.516 -4.195 1 95.94 22 SER B N 1
ATOM 2516 C CA . SER B 1 22 ? 18.219 -26.812 -2.771 1 95.94 22 SER B CA 1
ATOM 2517 C C . SER B 1 22 ? 19.156 -27.984 -2.549 1 95.94 22 SER B C 1
ATOM 2519 O O . SER B 1 22 ? 19.625 -28.219 -1.429 1 95.94 22 SER B O 1
ATOM 2521 N N . GLY B 1 23 ? 19.438 -28.75 -3.623 1 94.56 23 GLY B N 1
ATOM 2522 C CA . GLY B 1 23 ? 20.141 -30 -3.473 1 94.56 23 GLY B CA 1
ATOM 2523 C C . GLY B 1 23 ? 19.266 -31.125 -2.949 1 94.56 23 GLY B C 1
ATOM 2524 O O . GLY B 1 23 ? 18.125 -30.891 -2.533 1 94.56 23 GLY B O 1
ATOM 2525 N N . SER B 1 24 ? 19.781 -32.375 -3.086 1 95 24 SER B N 1
ATOM 2526 C CA . SER B 1 24 ? 19.047 -33.531 -2.59 1 95 24 SER B CA 1
ATOM 2527 C C . SER B 1 24 ? 18.984 -33.562 -1.066 1 95 24 SER B C 1
ATOM 2529 O O . SER B 1 24 ? 20.031 -33.594 -0.399 1 95 24 SER B O 1
ATOM 2531 N N . PRO B 1 25 ? 17.781 -33.531 -0.521 1 95.88 25 PRO B N 1
ATOM 2532 C CA . PRO B 1 25 ? 17.688 -33.531 0.941 1 95.88 25 PRO B CA 1
ATOM 2533 C C . PRO B 1 25 ? 17.969 -34.906 1.562 1 95.88 25 PRO B C 1
ATOM 2535 O O . PRO B 1 25 ? 18.25 -35 2.76 1 95.88 25 PRO B O 1
ATOM 2538 N N . SER B 1 26 ? 17.703 -36 0.786 1 95.5 26 SER B N 1
ATOM 2539 C CA . SER B 1 26 ? 17.906 -37.375 1.213 1 95.5 26 SER B CA 1
ATOM 2540 C C . SER B 1 26 ? 18.125 -38.312 0.017 1 95.5 26 SER B C 1
ATOM 2542 O O . SER B 1 26 ? 18.359 -37.844 -1.099 1 95.5 26 SER B O 1
ATOM 2544 N N . GLU B 1 27 ? 18 -39.656 0.325 1 94.12 27 GLU B N 1
ATOM 2545 C CA . GLU B 1 27 ? 18.203 -40.625 -0.74 1 94.12 27 GLU B CA 1
ATOM 2546 C C . GLU B 1 27 ? 16.969 -40.75 -1.632 1 94.12 27 GLU B C 1
ATOM 2548 O O . GLU B 1 27 ? 17.078 -41 -2.826 1 94.12 27 GLU B O 1
ATOM 2553 N N . SER B 1 28 ? 15.836 -40.625 -0.994 1 94.94 28 SER B N 1
ATOM 2554 C CA . SER B 1 28 ? 14.562 -40.656 -1.705 1 94.94 28 SER B CA 1
ATOM 2555 C C . SER B 1 28 ? 13.727 -39.406 -1.375 1 94.94 28 SER B C 1
ATOM 2557 O O . SER B 1 28 ? 13.422 -39.156 -0.207 1 94.94 28 SER B O 1
ATOM 2559 N N . TYR B 1 29 ? 13.461 -38.688 -2.363 1 95.81 29 TYR B N 1
ATOM 2560 C CA . TYR B 1 29 ? 12.766 -37.406 -2.18 1 95.81 29 TYR B CA 1
ATOM 2561 C C . TYR B 1 29 ? 11.93 -37.062 -3.402 1 95.81 29 TYR B C 1
ATOM 2563 O O . TYR B 1 29 ? 12.078 -37.688 -4.461 1 95.81 29 TYR B O 1
ATOM 2571 N N . GLU B 1 30 ? 11.016 -36.188 -3.227 1 95.81 30 GLU B N 1
ATOM 2572 C CA . GLU B 1 30 ? 10.312 -35.562 -4.336 1 95.81 30 GLU B CA 1
ATOM 2573 C C . GLU B 1 30 ? 11.031 -34.281 -4.797 1 95.81 30 GLU B C 1
ATOM 2575 O O . GLU B 1 30 ? 11.789 -33.688 -4.035 1 95.81 30 GLU B O 1
ATOM 2580 N N . THR B 1 31 ? 10.867 -33.969 -6.039 1 96.38 31 THR B N 1
ATOM 2581 C CA . THR B 1 31 ? 11.43 -32.75 -6.602 1 96.38 31 THR B CA 1
ATOM 2582 C C . THR B 1 31 ? 10.328 -31.828 -7.129 1 96.38 31 THR B C 1
ATOM 2584 O O . THR B 1 31 ? 9.391 -32.281 -7.785 1 96.38 31 THR B O 1
ATOM 2587 N N . ILE B 1 32 ? 10.438 -30.594 -6.797 1 96.56 32 ILE B N 1
ATOM 2588 C CA . ILE B 1 32 ? 9.547 -29.594 -7.379 1 96.56 32 ILE B CA 1
ATOM 2589 C C . ILE B 1 32 ? 10.359 -28.594 -8.188 1 96.56 32 ILE B C 1
ATOM 2591 O O . ILE B 1 32 ? 11.375 -28.078 -7.719 1 96.56 32 ILE B O 1
ATOM 2595 N N . ILE B 1 33 ? 9.938 -28.375 -9.414 1 93.12 33 ILE B N 1
ATOM 2596 C CA . ILE B 1 33 ? 10.477 -27.312 -10.266 1 93.12 33 ILE B CA 1
ATOM 2597 C C . ILE B 1 33 ? 9.547 -26.094 -10.234 1 93.12 33 ILE B C 1
ATOM 2599 O O . ILE B 1 33 ? 8.375 -26.203 -10.609 1 93.12 33 ILE B O 1
ATOM 2603 N N . LEU B 1 34 ? 10.094 -24.984 -9.758 1 93.06 34 LEU B N 1
ATOM 2604 C CA . LEU B 1 34 ? 9.305 -23.766 -9.602 1 93.06 34 LEU B CA 1
ATOM 2605 C C . LEU B 1 34 ? 9.672 -22.734 -10.664 1 93.06 34 LEU B C 1
ATOM 2607 O O . LEU B 1 34 ? 10.852 -22.5 -10.93 1 93.06 34 LEU B O 1
ATOM 2611 N N . VAL B 1 35 ? 8.648 -22.188 -11.25 1 88.88 35 VAL B N 1
ATOM 2612 C CA . VAL B 1 35 ? 8.812 -21.125 -12.234 1 88.88 35 VAL B CA 1
ATOM 2613 C C . VAL B 1 35 ? 8.102 -19.859 -11.758 1 88.88 35 VAL B C 1
ATOM 2615 O O . VAL B 1 35 ? 6.902 -19.875 -11.484 1 88.88 35 VAL B O 1
ATOM 2618 N N . HIS B 1 36 ? 8.867 -18.828 -11.664 1 86.75 36 HIS B N 1
ATOM 2619 C CA . HIS B 1 36 ? 8.328 -17.578 -11.148 1 86.75 36 HIS B CA 1
ATOM 2620 C C . HIS B 1 36 ? 7.512 -16.844 -12.203 1 86.75 36 HIS B C 1
ATOM 2622 O O . HIS B 1 36 ? 7.613 -17.141 -13.391 1 86.75 36 HIS B O 1
ATOM 2628 N N . GLY B 1 37 ? 6.648 -15.883 -11.711 1 80.19 37 GLY B N 1
ATOM 2629 C CA . GLY B 1 37 ? 5.816 -15.055 -12.57 1 80.19 37 GLY B CA 1
ATOM 2630 C C . GLY B 1 37 ? 6.531 -13.812 -13.07 1 80.19 37 GLY B C 1
ATOM 2631 O O . GLY B 1 37 ? 7.762 -13.773 -13.125 1 80.19 37 GLY B O 1
ATOM 2632 N N . ASN B 1 38 ? 5.586 -12.891 -13.406 1 77.75 38 ASN B N 1
ATOM 2633 C CA . ASN B 1 38 ? 6.094 -11.641 -13.961 1 77.75 38 ASN B CA 1
ATOM 2634 C C . ASN B 1 38 ? 6.602 -10.703 -12.875 1 77.75 38 ASN B C 1
ATOM 2636 O O . ASN B 1 38 ? 6.133 -10.766 -11.734 1 77.75 38 ASN B O 1
ATOM 2640 N N . SER B 1 39 ? 7.664 -9.992 -13.133 1 81 39 SER B N 1
ATOM 2641 C CA . SER B 1 39 ? 8.164 -8.875 -12.336 1 81 39 SER B CA 1
ATOM 2642 C C . SER B 1 39 ? 9 -9.367 -11.164 1 81 39 SER B C 1
ATOM 2644 O O . SER B 1 39 ? 9.383 -8.57 -10.297 1 81 39 SER B O 1
ATOM 2646 N N . PHE B 1 40 ? 9.203 -10.719 -11.062 1 87.88 40 PHE B N 1
ATOM 2647 C CA . PHE B 1 40 ? 9.992 -11.281 -9.977 1 87.88 40 PHE B CA 1
ATOM 2648 C C . PHE B 1 40 ? 10.977 -12.312 -10.492 1 87.88 40 PHE B C 1
ATOM 2650 O O . PHE B 1 40 ? 10.797 -12.859 -11.586 1 87.88 40 PHE B O 1
ATOM 2657 N N . SER B 1 41 ? 11.961 -12.562 -9.727 1 87.06 41 SER B N 1
ATOM 2658 C CA . SER B 1 41 ? 12.93 -13.609 -10.039 1 87.06 41 SER B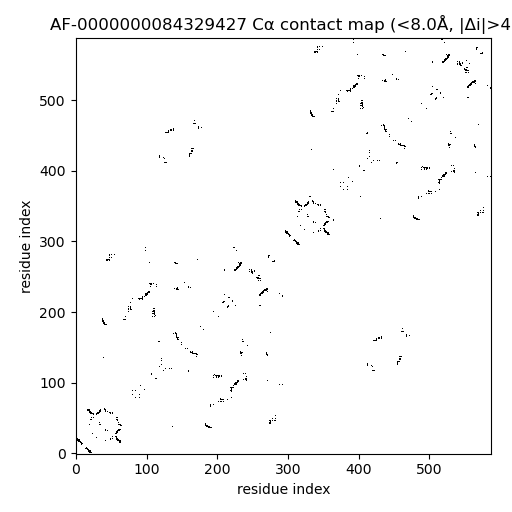 CA 1
ATOM 2659 C C . SER B 1 41 ? 12.711 -14.852 -9.188 1 87.06 41 SER B C 1
ATOM 2661 O O . SER B 1 41 ? 11.836 -14.859 -8.32 1 87.06 41 SER B O 1
ATOM 2663 N N . ASN B 1 42 ? 13.5 -15.828 -9.5 1 90.31 42 ASN B N 1
ATOM 2664 C CA . ASN B 1 42 ? 13.375 -17.078 -8.75 1 90.31 42 ASN B CA 1
ATOM 2665 C C . ASN B 1 42 ? 13.812 -16.906 -7.301 1 90.31 42 ASN B C 1
ATOM 2667 O O . ASN B 1 42 ? 13.562 -17.781 -6.465 1 90.31 42 ASN B O 1
ATOM 2671 N N . ALA B 1 43 ? 14.406 -15.75 -6.969 1 92.38 43 ALA B N 1
ATOM 2672 C CA . ALA B 1 43 ? 14.82 -15.477 -5.598 1 92.38 43 ALA B CA 1
ATOM 2673 C C . ALA B 1 43 ? 13.617 -15.414 -4.66 1 92.38 43 ALA B C 1
ATOM 2675 O O . ALA B 1 43 ? 13.766 -15.531 -3.443 1 92.38 43 ALA B O 1
ATOM 2676 N N . VAL B 1 44 ? 12.438 -15.25 -5.227 1 94.5 44 VAL B N 1
ATOM 2677 C CA . VAL B 1 44 ? 11.219 -15.172 -4.426 1 94.5 44 VAL B CA 1
ATOM 2678 C C . VAL B 1 44 ? 10.961 -16.516 -3.744 1 94.5 44 VAL B C 1
ATOM 2680 O O . VAL B 1 44 ? 10.188 -16.594 -2.787 1 94.5 44 VAL B O 1
ATOM 2683 N N . PHE B 1 45 ? 11.648 -17.594 -4.176 1 96.38 45 PHE B N 1
ATOM 2684 C CA . PHE B 1 45 ? 11.398 -18.938 -3.656 1 96.38 45 PHE B CA 1
ATOM 2685 C C . PHE B 1 45 ? 12.453 -19.328 -2.629 1 96.38 45 PHE B C 1
ATOM 2687 O O . PHE B 1 45 ? 12.484 -20.453 -2.154 1 96.38 45 PHE B O 1
ATOM 2694 N N . LYS B 1 46 ? 13.336 -18.453 -2.248 1 96.19 46 LYS B N 1
ATOM 2695 C CA . LYS B 1 46 ? 14.469 -18.781 -1.393 1 96.19 46 LYS B CA 1
ATOM 2696 C C . LYS B 1 46 ? 14.008 -19.312 -0.038 1 96.19 46 LYS B C 1
ATOM 2698 O O . LYS B 1 46 ? 14.641 -20.203 0.541 1 96.19 46 LYS B O 1
ATOM 2703 N N . ARG B 1 47 ? 12.922 -18.766 0.469 1 97.5 47 ARG B N 1
ATOM 2704 C CA . ARG B 1 47 ? 12.445 -19.234 1.765 1 97.5 47 ARG B CA 1
ATOM 2705 C C . ARG B 1 47 ? 11.906 -20.656 1.661 1 97.5 47 ARG B C 1
ATOM 2707 O O . ARG B 1 47 ? 11.953 -21.422 2.631 1 97.5 47 ARG B O 1
ATOM 2714 N N . LEU B 1 48 ? 11.359 -21.078 0.482 1 97.81 48 LEU B N 1
ATOM 2715 C CA . LEU B 1 48 ? 10.992 -22.469 0.257 1 97.81 48 LEU B CA 1
ATOM 2716 C C . LEU B 1 48 ? 12.242 -23.344 0.188 1 97.81 48 LEU B C 1
ATOM 2718 O O . LEU B 1 48 ? 12.266 -24.438 0.764 1 97.81 48 LEU B O 1
ATOM 2722 N N . VAL B 1 49 ? 13.219 -22.859 -0.502 1 96.88 49 VAL B N 1
ATOM 2723 C CA . VAL B 1 49 ? 14.461 -23.594 -0.671 1 96.88 49 VAL B CA 1
ATOM 2724 C C . VAL B 1 49 ? 15.055 -23.922 0.696 1 96.88 49 VAL B C 1
ATOM 2726 O O . VAL B 1 49 ? 15.531 -25.047 0.919 1 96.88 49 VAL B O 1
ATOM 2729 N N . SER B 1 50 ? 14.977 -23 1.591 1 96.25 50 SER B N 1
ATOM 2730 C CA . SER B 1 50 ? 15.531 -23.156 2.93 1 96.25 50 SER B CA 1
ATOM 2731 C C . SER B 1 50 ? 14.797 -24.234 3.713 1 96.25 50 SER B C 1
ATOM 2733 O O . SER B 1 50 ? 15.305 -24.75 4.711 1 96.25 50 SER B O 1
ATOM 2735 N N . ARG B 1 51 ? 13.594 -24.641 3.281 1 97.38 51 ARG B N 1
ATOM 2736 C CA . ARG B 1 51 ? 12.789 -25.625 3.988 1 97.38 51 ARG B CA 1
ATOM 2737 C C . ARG B 1 51 ? 12.914 -27 3.34 1 97.38 51 ARG B C 1
ATOM 2739 O O . ARG B 1 51 ? 12.312 -27.969 3.801 1 97.38 51 ARG B O 1
ATOM 2746 N N . SER B 1 52 ? 13.68 -27.125 2.32 1 97.25 52 SER B N 1
ATOM 2747 C CA . SER B 1 52 ? 13.797 -28.328 1.494 1 97.25 52 SER B CA 1
ATOM 2748 C C . SER B 1 52 ? 14.102 -29.562 2.344 1 97.25 52 SER B C 1
ATOM 2750 O O . SER B 1 52 ? 13.398 -30.562 2.25 1 97.25 52 SER B O 1
ATOM 2752 N N . LYS B 1 53 ? 15.055 -29.484 3.232 1 96.56 53 LYS B N 1
ATOM 2753 C CA . LYS B 1 53 ? 15.477 -30.641 4.035 1 96.56 53 LYS B CA 1
ATOM 2754 C C . LYS B 1 53 ? 14.383 -31.062 5.008 1 96.56 53 LYS B C 1
ATOM 2756 O O . LYS B 1 53 ? 14.102 -32.25 5.145 1 96.56 53 LYS B O 1
ATOM 2761 N N . GLU B 1 54 ? 13.805 -30.094 5.621 1 97.31 54 GLU B N 1
ATOM 2762 C CA . GLU B 1 54 ? 12.773 -30.359 6.625 1 97.31 54 GLU B CA 1
ATOM 2763 C C . GLU B 1 54 ? 11.586 -31.109 6.02 1 97.31 54 GLU B C 1
ATOM 2765 O O . GLU B 1 54 ? 11 -31.969 6.664 1 97.31 54 GLU B O 1
ATOM 2770 N N . TYR B 1 55 ? 11.289 -30.891 4.781 1 97.69 55 TYR B N 1
ATOM 2771 C CA . TYR B 1 55 ? 10.102 -31.469 4.168 1 97.69 55 TYR B CA 1
ATOM 2772 C C . TYR B 1 55 ? 10.477 -32.594 3.201 1 97.69 55 TYR B C 1
ATOM 2774 O O . TYR B 1 55 ? 9.602 -33.219 2.6 1 97.69 55 TYR B O 1
ATOM 2782 N N . ASN B 1 56 ? 11.734 -32.812 3.021 1 97.56 56 ASN B N 1
ATOM 2783 C CA . ASN B 1 56 ? 12.273 -33.844 2.131 1 97.56 56 ASN B CA 1
ATOM 2784 C C . ASN B 1 56 ? 11.82 -33.625 0.691 1 97.56 56 ASN B C 1
ATOM 2786 O O . ASN B 1 56 ? 11.328 -34.562 0.047 1 97.56 56 ASN B O 1
ATOM 2790 N N . ILE B 1 57 ? 11.859 -32.375 0.263 1 97.81 57 ILE B N 1
ATOM 2791 C CA . ILE B 1 57 ? 11.531 -31.969 -1.1 1 97.81 57 ILE B CA 1
ATOM 2792 C C . ILE B 1 57 ? 12.703 -31.203 -1.701 1 97.81 57 ILE B C 1
ATOM 2794 O O . ILE B 1 57 ? 13.141 -30.188 -1.144 1 97.81 57 ILE B O 1
ATOM 2798 N N . ARG B 1 58 ? 13.219 -31.703 -2.744 1 97.25 58 ARG B N 1
ATOM 2799 C CA . ARG B 1 58 ? 14.18 -30.906 -3.508 1 97.25 58 ARG B CA 1
ATOM 2800 C C . ARG B 1 58 ? 13.484 -29.812 -4.293 1 97.25 58 ARG B C 1
ATOM 2802 O O . ARG B 1 58 ? 12.469 -30.047 -4.953 1 97.25 58 ARG B O 1
ATOM 2809 N N . ILE B 1 59 ? 14.008 -28.594 -4.188 1 96.69 59 ILE B N 1
ATOM 2810 C CA . ILE B 1 59 ? 13.445 -27.453 -4.906 1 96.69 59 ILE B CA 1
ATOM 2811 C C . ILE B 1 59 ? 14.43 -26.984 -5.98 1 96.69 59 ILE B C 1
ATOM 2813 O O . ILE B 1 59 ? 15.594 -26.703 -5.688 1 96.69 59 ILE B O 1
ATOM 2817 N N . MET B 1 60 ? 13.984 -26.984 -7.152 1 93.62 60 MET B N 1
ATOM 2818 C CA . MET B 1 60 ? 14.672 -26.344 -8.266 1 93.62 60 MET B CA 1
ATOM 2819 C C . MET B 1 60 ? 13.891 -25.125 -8.766 1 93.62 60 MET B C 1
ATOM 2821 O O . MET B 1 60 ? 12.844 -25.281 -9.406 1 93.62 60 MET B O 1
ATOM 2825 N N . ALA B 1 61 ? 14.391 -23.938 -8.477 1 92.81 61 ALA B N 1
ATOM 2826 C CA . ALA B 1 61 ? 13.711 -22.703 -8.875 1 92.81 61 ALA B CA 1
ATOM 2827 C C . ALA B 1 61 ? 14.375 -22.078 -10.102 1 92.81 61 ALA B C 1
ATOM 2829 O O . ALA B 1 61 ? 15.492 -21.562 -10.016 1 92.81 61 ALA B O 1
ATOM 2830 N N . LEU B 1 62 ? 13.664 -22.062 -11.156 1 87.44 62 LEU B N 1
ATOM 2831 C CA . LEU B 1 62 ? 14.203 -21.562 -12.422 1 87.44 62 LEU B CA 1
ATOM 2832 C C . LEU B 1 62 ? 14.055 -20.047 -12.516 1 87.44 62 LEU B C 1
ATOM 2834 O O . LEU B 1 62 ? 13.062 -19.484 -12.047 1 87.44 62 LEU B O 1
ATOM 2838 N N . ASN B 1 63 ? 15.055 -19.422 -13.062 1 83.88 63 ASN B N 1
ATOM 2839 C CA . ASN B 1 63 ? 14.977 -18 -13.391 1 83.88 63 ASN B CA 1
ATOM 2840 C C . ASN B 1 63 ? 14.875 -17.781 -14.898 1 83.88 63 ASN B C 1
ATOM 2842 O O . ASN B 1 63 ? 15.875 -17.859 -15.609 1 83.88 63 ASN B O 1
ATOM 2846 N N . ARG B 1 64 ? 13.719 -17.312 -15.258 1 69.44 64 ARG B N 1
ATOM 2847 C CA . ARG B 1 64 ? 13.492 -17.172 -16.688 1 69.44 64 ARG B CA 1
ATOM 2848 C C . ARG B 1 64 ? 13.82 -15.766 -17.156 1 69.44 64 ARG B C 1
ATOM 2850 O O . ARG B 1 64 ? 13.562 -15.406 -18.312 1 69.44 64 ARG B O 1
ATOM 2857 N N . ARG B 1 65 ? 14.289 -14.945 -16.297 1 60.28 65 ARG B N 1
ATOM 2858 C CA . ARG B 1 65 ? 14.477 -13.547 -16.656 1 60.28 65 ARG B CA 1
ATOM 2859 C C . ARG B 1 65 ? 15.375 -13.414 -17.891 1 60.28 65 ARG B C 1
ATOM 2861 O O . ARG B 1 65 ? 16.359 -14.133 -18.016 1 60.28 65 ARG B O 1
ATOM 2868 N N . GLY B 1 66 ? 14.953 -12.516 -18.641 1 55.56 66 GLY B N 1
ATOM 2869 C CA . GLY B 1 66 ? 15.523 -12.297 -19.953 1 55.56 66 GLY B CA 1
ATOM 2870 C C . GLY B 1 66 ? 14.953 -13.227 -21.016 1 55.56 66 GLY B C 1
ATOM 2871 O O . GLY B 1 66 ? 15.281 -13.102 -22.188 1 55.56 66 GLY B O 1
ATOM 2872 N N . TYR B 1 67 ? 14.32 -14.258 -20.359 1 53.34 67 TYR B N 1
ATOM 2873 C CA . TYR B 1 67 ? 13.688 -15.156 -21.312 1 53.34 67 TYR B CA 1
ATOM 2874 C C . TYR B 1 67 ? 12.211 -14.82 -21.484 1 53.34 67 TYR B C 1
ATOM 2876 O O . TYR B 1 67 ? 11.547 -14.438 -20.531 1 53.34 67 TYR B O 1
ATOM 2884 N N . ALA B 1 68 ? 11.859 -14.375 -22.531 1 43.78 68 ALA B N 1
ATOM 2885 C CA . ALA B 1 68 ? 10.5 -13.984 -22.906 1 43.78 68 ALA B CA 1
ATOM 2886 C C . ALA B 1 68 ? 9.477 -14.953 -22.328 1 43.78 68 ALA B C 1
ATOM 2888 O O . ALA B 1 68 ? 8.297 -14.609 -22.188 1 43.78 68 ALA B O 1
ATOM 2889 N N . GLY B 1 69 ? 9.5 -16.328 -22.109 1 40.78 69 GLY B N 1
ATOM 2890 C CA . GLY B 1 69 ? 8.383 -17.234 -22.25 1 40.78 69 GLY B CA 1
ATOM 2891 C C . GLY B 1 69 ? 7.828 -17.703 -20.922 1 40.78 69 GLY B C 1
ATOM 2892 O O . GLY B 1 69 ? 8.539 -18.328 -20.125 1 40.78 69 GLY B O 1
ATOM 2893 N N . ILE B 1 70 ? 7.082 -16.953 -20 1 45.56 70 ILE B N 1
ATOM 2894 C CA . ILE B 1 70 ? 6.25 -17.438 -18.906 1 45.56 70 ILE B CA 1
ATOM 2895 C C . ILE B 1 70 ? 5.664 -18.797 -19.266 1 45.56 70 ILE B C 1
ATOM 2897 O O . ILE B 1 70 ? 5.609 -19.703 -18.422 1 45.56 70 ILE B O 1
ATOM 2901 N N . ALA B 1 71 ? 4.926 -18.922 -20.578 1 49.38 71 ALA B N 1
ATOM 2902 C CA . ALA B 1 71 ? 4.016 -19.906 -21.188 1 49.38 71 ALA B CA 1
ATOM 2903 C C . ALA B 1 71 ? 4.668 -21.281 -21.297 1 49.38 71 ALA B C 1
ATOM 2905 O O . ALA B 1 71 ? 4.035 -22.234 -21.719 1 49.38 71 ALA B O 1
ATOM 2906 N N . PHE B 1 72 ? 5.801 -21.469 -20.375 1 60.31 72 PHE B N 1
ATOM 2907 C CA . PHE B 1 72 ? 6.66 -22.562 -20.828 1 60.31 72 PHE B CA 1
ATOM 2908 C C . PHE B 1 72 ? 6.211 -23.891 -20.219 1 60.31 72 PHE B C 1
ATOM 2910 O O . PHE B 1 72 ? 6.176 -24.906 -20.922 1 60.31 72 PHE B O 1
ATOM 2917 N N . THR B 1 73 ? 5.488 -23.688 -19.016 1 74.25 73 THR B N 1
ATOM 2918 C CA . THR B 1 73 ? 5.266 -25.016 -18.453 1 74.25 73 THR B CA 1
ATOM 2919 C C . THR B 1 73 ? 4.059 -25.688 -19.094 1 74.25 73 THR B C 1
ATOM 2921 O O . THR B 1 73 ? 4.086 -26.891 -19.391 1 74.25 73 THR B O 1
ATOM 2924 N N . LEU B 1 74 ? 3.111 -24.859 -19.5 1 82.25 74 LEU B N 1
ATOM 2925 C CA . LEU B 1 74 ? 1.922 -25.422 -20.141 1 82.25 74 LEU B CA 1
ATOM 2926 C C . LEU B 1 74 ? 2.227 -25.859 -21.562 1 82.25 74 LEU B C 1
ATOM 2928 O O . LEU B 1 74 ? 1.751 -26.906 -22.016 1 82.25 74 LEU B O 1
ATOM 2932 N N . ALA B 1 75 ? 3.037 -25.141 -22.172 1 83.44 75 ALA B N 1
ATOM 2933 C CA . ALA B 1 75 ? 3.461 -25.5 -23.516 1 83.44 75 ALA B CA 1
ATOM 2934 C C . ALA B 1 75 ? 4.23 -26.828 -23.5 1 83.44 75 ALA B C 1
ATOM 2936 O O . ALA B 1 75 ? 4.023 -27.672 -24.375 1 83.44 75 ALA B O 1
ATOM 2937 N N . ALA B 1 76 ? 5.066 -26.953 -22.547 1 86.25 76 ALA B N 1
ATOM 2938 C CA . ALA B 1 76 ? 5.863 -28.172 -22.422 1 86.25 76 ALA B CA 1
ATOM 2939 C C . ALA B 1 76 ? 4.973 -29.391 -22.203 1 86.25 76 ALA B C 1
ATOM 2941 O O . ALA B 1 76 ? 5.164 -30.438 -22.844 1 86.25 76 ALA B O 1
ATOM 2942 N N . ILE B 1 77 ? 3.986 -29.281 -21.359 1 91.19 77 ILE B N 1
ATOM 2943 C CA . ILE B 1 77 ? 3.072 -30.375 -21.062 1 91.19 77 ILE B CA 1
ATOM 2944 C C . ILE B 1 77 ? 2.199 -30.672 -22.281 1 91.19 77 ILE B C 1
ATOM 2946 O O . ILE B 1 77 ? 2.023 -31.828 -22.656 1 91.19 77 ILE B O 1
ATOM 2950 N N . ALA B 1 78 ? 1.774 -29.656 -22.891 1 92.12 78 ALA B N 1
ATOM 2951 C CA . ALA B 1 78 ? 0.873 -29.781 -24.031 1 92.12 78 ALA B CA 1
ATOM 2952 C C . ALA B 1 78 ? 1.565 -30.484 -25.203 1 92.12 78 ALA B C 1
ATOM 2954 O O . ALA B 1 78 ? 0.907 -31.078 -26.062 1 92.12 78 ALA B O 1
ATOM 2955 N N . ASN B 1 79 ? 2.857 -30.469 -25.219 1 91.19 79 ASN B N 1
ATOM 2956 C CA . ASN B 1 79 ? 3.572 -30.953 -26.391 1 91.19 79 ASN B CA 1
ATOM 2957 C C . ASN B 1 79 ? 4.355 -32.219 -26.078 1 91.19 79 ASN B C 1
ATOM 2959 O O . ASN B 1 79 ? 5.23 -32.625 -26.859 1 91.19 79 ASN B O 1
ATOM 2963 N N . VAL B 1 80 ? 4.055 -32.844 -25.062 1 93.56 80 VAL B N 1
ATOM 2964 C CA . VAL B 1 80 ? 4.797 -34.031 -24.656 1 93.56 80 VAL B CA 1
ATOM 2965 C C . VAL B 1 80 ? 4.582 -35.156 -25.672 1 93.56 80 VAL B C 1
ATOM 2967 O O . VAL B 1 80 ? 5.398 -36.094 -25.766 1 93.56 80 VAL B O 1
ATOM 2970 N N . ASP B 1 81 ? 3.498 -35.188 -26.438 1 92.38 81 ASP B N 1
ATOM 2971 C CA . ASP B 1 81 ? 3.201 -36.219 -27.422 1 92.38 81 ASP B CA 1
ATOM 2972 C C . ASP B 1 81 ? 3.809 -35.906 -28.781 1 92.38 81 ASP B C 1
ATOM 2974 O O . ASP B 1 81 ? 3.615 -36.625 -29.75 1 92.38 81 ASP B O 1
ATOM 2978 N N . SER B 1 82 ? 4.488 -34.781 -28.797 1 92.56 82 SER B N 1
ATOM 2979 C CA . SER B 1 82 ? 5.105 -34.375 -30.062 1 92.56 82 SER B CA 1
ATOM 2980 C C . SER B 1 82 ? 6.215 -35.344 -30.469 1 92.56 82 SER B C 1
ATOM 2982 O O . SER B 1 82 ? 6.762 -36.062 -29.609 1 92.56 82 SER B O 1
ATOM 2984 N N . ASP B 1 83 ? 6.59 -35.312 -31.75 1 92.44 83 ASP B N 1
ATOM 2985 C CA . ASP B 1 83 ? 7.629 -36.188 -32.281 1 92.44 83 ASP B CA 1
ATOM 2986 C C . ASP B 1 83 ? 9 -35.781 -31.719 1 92.44 83 ASP B C 1
ATOM 2988 O O . ASP B 1 83 ? 9.945 -36.594 -31.781 1 92.44 83 ASP B O 1
ATOM 2992 N N . SER B 1 84 ? 9.047 -34.688 -31.156 1 89.69 84 SER B N 1
ATOM 2993 C CA . SER B 1 84 ? 10.32 -34.188 -30.641 1 89.69 84 SER B CA 1
ATOM 2994 C C . SER B 1 84 ? 10.625 -34.812 -29.281 1 89.69 84 SER B C 1
ATOM 2996 O O . SER B 1 84 ? 11.758 -34.75 -28.797 1 89.69 84 SER B O 1
ATOM 2998 N N . ILE B 1 85 ? 9.695 -35.438 -28.672 1 92.94 85 ILE B N 1
ATOM 2999 C CA . ILE B 1 85 ? 9.883 -36.062 -27.375 1 92.94 85 ILE B CA 1
ATOM 3000 C C . ILE B 1 85 ? 10.031 -37.594 -27.562 1 92.94 85 ILE B C 1
ATOM 3002 O O . ILE B 1 85 ? 9.164 -38.219 -28.172 1 92.94 85 ILE B O 1
ATOM 3006 N N . SER B 1 86 ? 11.094 -38.188 -27.094 1 95 86 SER B N 1
ATOM 3007 C CA . SER B 1 86 ? 11.391 -39.594 -27.297 1 95 86 SER B CA 1
ATOM 3008 C C . SER B 1 86 ? 10.5 -40.469 -26.422 1 95 86 SER B C 1
ATOM 3010 O O . SER B 1 86 ? 9.961 -40 -25.406 1 95 86 SER B O 1
ATOM 3012 N N . ASP B 1 87 ? 10.414 -41.688 -26.781 1 94.75 87 ASP B N 1
ATOM 3013 C CA . ASP B 1 87 ? 9.68 -42.656 -25.969 1 94.75 87 ASP B CA 1
ATOM 3014 C C . ASP B 1 87 ? 10.328 -42.844 -24.594 1 94.75 87 ASP B C 1
ATOM 3016 O O . ASP B 1 87 ? 9.633 -43.031 -23.594 1 94.75 87 ASP B O 1
ATOM 3020 N N . GLU B 1 88 ? 11.602 -42.75 -24.609 1 96.12 88 GLU B N 1
ATOM 3021 C CA . GLU B 1 88 ? 12.328 -42.875 -23.344 1 96.12 88 GLU B CA 1
ATOM 3022 C C . GLU B 1 88 ? 11.945 -41.719 -22.406 1 96.12 88 GLU B C 1
ATOM 3024 O O . GLU B 1 88 ? 11.727 -41.969 -21.203 1 96.12 88 GLU B O 1
ATOM 3029 N N . THR B 1 89 ? 11.883 -40.531 -22.938 1 94.81 89 THR B N 1
ATOM 3030 C CA . THR B 1 89 ? 11.492 -39.375 -22.141 1 94.81 89 THR B CA 1
ATOM 3031 C C . THR B 1 89 ? 10.062 -39.531 -21.641 1 94.81 89 THR B C 1
ATOM 3033 O O . THR B 1 89 ? 9.766 -39.219 -20.484 1 94.81 89 THR B O 1
ATOM 3036 N N . ARG B 1 90 ? 9.195 -40 -22.422 1 96.75 90 ARG B N 1
ATOM 3037 C CA . ARG B 1 90 ? 7.801 -40.188 -22.031 1 96.75 90 ARG B CA 1
ATOM 3038 C C . ARG B 1 90 ? 7.684 -41.219 -20.906 1 96.75 90 ARG B C 1
ATOM 3040 O O . ARG B 1 90 ? 6.898 -41.031 -19.984 1 96.75 90 ARG B O 1
ATOM 3047 N N . LYS B 1 91 ? 8.484 -42.281 -21.031 1 96.5 91 LYS B N 1
ATOM 3048 C CA . LYS B 1 91 ? 8.5 -43.281 -19.984 1 96.5 91 LYS B CA 1
ATOM 3049 C C . LYS B 1 91 ? 9.016 -42.719 -18.672 1 96.5 91 LYS B C 1
ATOM 3051 O O . LYS B 1 91 ? 8.523 -43.062 -17.594 1 96.5 91 LYS B O 1
ATOM 3056 N N . ARG B 1 92 ? 10 -41.906 -18.797 1 96.19 92 ARG B N 1
ATOM 3057 C CA . ARG B 1 92 ? 10.547 -41.25 -17.609 1 96.19 92 ARG B CA 1
ATOM 3058 C C . ARG B 1 92 ? 9.516 -40.344 -16.969 1 96.19 92 ARG B C 1
ATOM 3060 O O . ARG B 1 92 ? 9.391 -40.281 -15.742 1 96.19 92 ARG B O 1
ATOM 3067 N N . LEU B 1 93 ? 8.852 -39.562 -17.734 1 95.38 93 LEU B N 1
ATOM 3068 C CA . LEU B 1 93 ? 7.789 -38.719 -17.234 1 95.38 93 LEU B CA 1
ATOM 3069 C C . LEU B 1 93 ? 6.707 -39.531 -16.547 1 95.38 93 LEU B C 1
ATOM 3071 O O . LEU B 1 93 ? 6.262 -39.188 -15.445 1 95.38 93 LEU B O 1
ATOM 3075 N N . ASN B 1 94 ? 6.348 -40.594 -17.156 1 95.31 94 ASN B N 1
ATOM 3076 C CA . ASN B 1 94 ? 5.355 -41.5 -16.562 1 95.31 94 ASN B CA 1
ATOM 3077 C C . ASN B 1 94 ? 5.785 -41.969 -15.188 1 95.31 94 ASN B C 1
ATOM 3079 O O . ASN B 1 94 ? 4.969 -42.062 -14.266 1 95.31 94 ASN B O 1
ATOM 3083 N N . ALA B 1 95 ? 7 -42.281 -15.094 1 94.75 95 ALA B N 1
ATOM 3084 C CA . ALA B 1 95 ? 7.531 -42.875 -13.867 1 94.75 95 ALA B CA 1
ATOM 3085 C C . ALA B 1 95 ? 7.648 -41.844 -12.758 1 94.75 95 ALA B C 1
ATOM 3087 O O . ALA B 1 95 ? 7.523 -42.156 -11.578 1 94.75 95 ALA B O 1
ATOM 3088 N N . HIS B 1 96 ? 7.816 -40.531 -13.141 1 94.06 96 HIS B N 1
ATOM 3089 C CA . HIS B 1 96 ? 8.273 -39.625 -12.086 1 94.06 96 HIS B CA 1
ATOM 3090 C C . HIS B 1 96 ? 7.383 -38.375 -12 1 94.06 96 HIS B C 1
ATOM 3092 O O . HIS B 1 96 ? 7.34 -37.719 -10.961 1 94.06 96 HIS B O 1
ATOM 3098 N N . LEU B 1 97 ? 6.723 -37.969 -13.055 1 95.12 97 LEU B N 1
ATOM 3099 C CA . LEU B 1 97 ? 5.906 -36.75 -13.031 1 95.12 97 LEU B CA 1
ATOM 3100 C C . LEU B 1 97 ? 4.574 -37.031 -12.336 1 95.12 97 LEU B C 1
ATOM 3102 O O . LEU B 1 97 ? 3.799 -37.875 -12.781 1 95.12 97 LEU B O 1
ATOM 3106 N N . ARG B 1 98 ? 4.297 -36.281 -11.289 1 94.81 98 ARG B N 1
ATOM 3107 C CA . ARG B 1 98 ? 3.127 -36.625 -10.477 1 94.81 98 ARG B CA 1
ATOM 3108 C C . ARG B 1 98 ? 2.131 -35.469 -10.461 1 94.81 98 ARG B C 1
ATOM 3110 O O . ARG B 1 98 ? 0.929 -35.688 -10.281 1 94.81 98 ARG B O 1
ATOM 3117 N N . ALA B 1 99 ? 2.684 -34.219 -10.648 1 95.56 99 ALA B N 1
ATOM 3118 C CA . ALA B 1 99 ? 1.752 -33.094 -10.523 1 95.56 99 ALA B CA 1
ATOM 3119 C C . ALA B 1 99 ? 2.203 -31.922 -11.367 1 95.56 99 ALA B C 1
ATOM 3121 O O . ALA B 1 99 ? 3.402 -31.688 -11.523 1 95.56 99 ALA B O 1
ATOM 3122 N N . HIS B 1 100 ? 1.342 -31.281 -11.953 1 95.12 100 HIS B N 1
ATOM 3123 C CA . HIS B 1 100 ? 1.471 -29.922 -12.469 1 95.12 100 HIS B CA 1
ATOM 3124 C C . HIS B 1 100 ? 0.63 -28.938 -11.656 1 95.12 100 HIS B C 1
ATOM 3126 O O . HIS B 1 100 ? -0.59 -29.094 -11.562 1 95.12 100 HIS B O 1
ATOM 3132 N N . ILE B 1 101 ? 1.299 -27.984 -11.062 1 96 101 ILE B N 1
ATOM 3133 C CA . ILE B 1 101 ? 0.609 -27.094 -10.148 1 96 101 ILE B CA 1
ATOM 3134 C C . ILE B 1 101 ? 0.516 -25.703 -10.773 1 96 101 ILE B C 1
ATOM 3136 O O . ILE B 1 101 ? 1.537 -25.062 -11.039 1 96 101 ILE B O 1
ATOM 3140 N N . LEU B 1 102 ? -0.673 -25.234 -11.062 1 95.38 102 LEU B N 1
ATOM 3141 C CA . LEU B 1 102 ? -0.951 -23.844 -11.359 1 95.38 102 LEU B CA 1
ATOM 3142 C C . LEU B 1 102 ? -1.024 -23.016 -10.07 1 95.38 102 LEU B C 1
ATOM 3144 O O . LEU B 1 102 ? -2.064 -22.984 -9.414 1 95.38 102 LEU B O 1
ATOM 3148 N N . LEU B 1 103 ? 0.103 -22.422 -9.75 1 95.56 103 LEU B N 1
ATOM 3149 C CA . LEU B 1 103 ? 0.152 -21.625 -8.531 1 95.56 103 LEU B CA 1
ATOM 3150 C C . LEU B 1 103 ? -0.241 -20.172 -8.812 1 95.56 103 LEU B C 1
ATOM 3152 O O . LEU B 1 103 ? 0.615 -19.344 -9.125 1 95.56 103 LEU B O 1
ATOM 3156 N N . GLU B 1 104 ? -1.45 -19.844 -8.789 1 94.62 104 GLU B N 1
ATOM 3157 C CA . GLU B 1 104 ? -2.086 -18.531 -8.977 1 94.62 104 GLU B CA 1
ATOM 3158 C C . GLU B 1 104 ? -1.675 -17.906 -10.305 1 94.62 104 GLU B C 1
ATOM 3160 O O . GLU B 1 104 ? -1.25 -16.75 -10.352 1 94.62 104 GLU B O 1
ATOM 3165 N N . PRO B 1 105 ? -1.957 -18.578 -11.336 1 90.81 105 PRO B N 1
ATOM 3166 C CA . PRO B 1 105 ? -1.698 -17.969 -12.633 1 90.81 105 PRO B CA 1
ATOM 3167 C C . PRO B 1 105 ? -2.613 -16.766 -12.914 1 90.81 105 PRO B C 1
ATOM 3169 O O . PRO B 1 105 ? -3.783 -16.781 -12.523 1 90.81 105 PRO B O 1
ATOM 3172 N N . ALA B 1 106 ? -2.076 -15.789 -13.508 1 87.62 106 ALA B N 1
ATOM 3173 C CA . ALA B 1 106 ? -2.947 -14.758 -14.062 1 87.62 106 ALA B CA 1
ATOM 3174 C C . ALA B 1 106 ? -3.74 -15.289 -15.258 1 87.62 106 ALA B C 1
ATOM 3176 O O . ALA B 1 106 ? -3.297 -16.203 -15.945 1 87.62 106 ALA B O 1
ATOM 3177 N N . VAL B 1 107 ? -4.891 -14.719 -15.484 1 88.94 107 VAL B N 1
ATOM 3178 C CA . VAL B 1 107 ? -5.758 -15.188 -16.562 1 88.94 107 VAL B CA 1
ATOM 3179 C C . VAL B 1 107 ? -5.043 -15.031 -17.906 1 88.94 107 VAL B C 1
ATOM 3181 O O . VAL B 1 107 ? -5.227 -15.852 -18.812 1 88.94 107 VAL B O 1
ATOM 3184 N N . ILE B 1 108 ? -4.152 -14.094 -18 1 85.19 108 ILE B N 1
ATOM 3185 C CA . ILE B 1 108 ? -3.432 -13.852 -19.25 1 85.19 108 ILE B CA 1
ATOM 3186 C C . ILE B 1 108 ? -2.49 -15.023 -19.547 1 85.19 108 ILE B C 1
ATOM 3188 O O . ILE B 1 108 ? -2.191 -15.312 -20.703 1 85.19 108 ILE B O 1
ATOM 3192 N N . THR B 1 109 ? -2.08 -15.734 -18.531 1 85.12 109 THR B N 1
ATOM 3193 C CA . THR B 1 109 ? -1.136 -16.828 -18.703 1 85.12 109 THR B CA 1
ATOM 3194 C C . THR B 1 109 ? -1.849 -18.094 -19.203 1 85.12 109 THR B C 1
ATOM 3196 O O . THR B 1 109 ? -1.203 -19.031 -19.656 1 85.12 109 THR B O 1
ATOM 3199 N N . ILE B 1 110 ? -3.176 -18.047 -19.141 1 89.5 110 ILE B N 1
ATOM 3200 C CA . ILE B 1 110 ? -3.902 -19.203 -19.688 1 89.5 110 ILE B CA 1
ATOM 3201 C C . ILE B 1 110 ? -4.699 -18.766 -20.906 1 89.5 110 ILE B C 1
ATOM 3203 O O . ILE B 1 110 ? -5.648 -19.453 -21.312 1 89.5 110 ILE B O 1
ATOM 3207 N N . GLY B 1 111 ? -4.328 -17.625 -21.438 1 87.75 111 GLY B N 1
ATOM 3208 C CA . GLY B 1 111 ? -4.715 -17.25 -22.781 1 87.75 111 GLY B CA 1
ATOM 3209 C C . GLY B 1 111 ? -5.965 -16.391 -22.828 1 87.75 111 GLY B C 1
ATOM 3210 O O . GLY B 1 111 ? -6.637 -16.328 -23.859 1 87.75 111 GLY B O 1
ATOM 3211 N N . LEU B 1 112 ? -6.324 -15.828 -21.781 1 89.25 112 LEU B N 1
ATOM 3212 C CA . LEU B 1 112 ? -7.477 -14.93 -21.797 1 89.25 112 LEU B CA 1
ATOM 3213 C C . LEU B 1 112 ? -7.105 -13.562 -21.234 1 89.25 112 LEU B C 1
ATOM 3215 O O . LEU B 1 112 ? -6.18 -13.453 -20.438 1 89.25 112 LEU B O 1
ATOM 3219 N N . ASN B 1 113 ? -7.883 -12.594 -21.641 1 85.38 113 ASN B N 1
ATOM 3220 C CA . ASN B 1 113 ? -7.645 -11.242 -21.156 1 85.38 113 ASN B CA 1
ATOM 3221 C C . ASN B 1 113 ? -8.234 -11.031 -19.766 1 85.38 113 ASN B C 1
ATOM 3223 O O . ASN B 1 113 ? -9.211 -11.695 -19.391 1 85.38 113 ASN B O 1
ATOM 3227 N N . LEU B 1 114 ? -7.555 -10.031 -19.094 1 83.88 114 LEU B N 1
ATOM 3228 C CA . LEU B 1 114 ? -8.164 -9.578 -17.844 1 83.88 114 LEU B CA 1
ATOM 3229 C C . LEU B 1 114 ? -9.555 -9.008 -18.094 1 83.88 114 LEU B C 1
ATOM 3231 O O . LEU B 1 114 ? -9.812 -8.43 -19.156 1 83.88 114 LEU B O 1
ATOM 3235 N N . PRO B 1 115 ? -10.391 -9.266 -17.078 1 87.44 115 PRO B N 1
ATOM 3236 C CA . PRO B 1 115 ? -11.695 -8.609 -17.219 1 87.44 115 PRO B CA 1
ATOM 3237 C C . PRO B 1 115 ? -11.578 -7.109 -17.453 1 87.44 115 PRO B C 1
ATOM 3239 O O . PRO B 1 115 ? -10.719 -6.453 -16.844 1 87.44 115 PRO B O 1
ATOM 3242 N N . LYS B 1 116 ? -12.336 -6.52 -18.359 1 83.12 116 LYS B N 1
ATOM 3243 C CA . LYS B 1 116 ? -12.258 -5.121 -18.781 1 83.12 116 LYS B CA 1
ATOM 3244 C C . LYS B 1 116 ? -12.484 -4.184 -17.594 1 83.12 116 LYS B C 1
ATOM 3246 O O . LYS B 1 116 ? -11.922 -3.088 -17.547 1 83.12 116 LYS B O 1
ATOM 3251 N N . ASP B 1 117 ? -13.234 -4.582 -16.609 1 83.69 117 ASP B N 1
ATOM 3252 C CA . ASP B 1 117 ? -13.641 -3.699 -15.523 1 83.69 117 ASP B CA 1
ATOM 3253 C C . ASP B 1 117 ? -12.672 -3.805 -14.344 1 83.69 117 ASP B C 1
ATOM 3255 O O . ASP B 1 117 ? -12.852 -3.133 -13.328 1 83.69 117 ASP B O 1
ATOM 3259 N N . PHE B 1 118 ? -11.625 -4.582 -14.539 1 90.56 118 PHE B N 1
ATOM 3260 C CA . PHE B 1 118 ? -10.688 -4.711 -13.438 1 90.56 118 PHE B CA 1
ATOM 3261 C C . PHE B 1 118 ? -9.695 -3.555 -13.438 1 90.56 118 PHE B C 1
ATOM 3263 O O . PHE B 1 118 ? -9.031 -3.297 -14.445 1 90.56 118 PHE B O 1
ATOM 3270 N N . TRP B 1 119 ? -9.586 -2.941 -12.32 1 94.25 119 TRP B N 1
ATOM 3271 C CA . TRP B 1 119 ? -8.617 -1.858 -12.188 1 94.25 119 TRP B CA 1
ATOM 3272 C C . TRP B 1 119 ? -7.254 -2.4 -11.781 1 94.25 119 TRP B C 1
ATOM 3274 O O . TRP B 1 119 ? -7.137 -3.137 -10.797 1 94.25 119 TRP B O 1
ATOM 3284 N N . ALA B 1 120 ? -6.285 -2.088 -12.508 1 91.62 120 ALA B N 1
ATOM 3285 C CA . ALA B 1 120 ? -4.887 -2.34 -12.172 1 91.62 120 ALA B CA 1
ATOM 3286 C C . ALA B 1 120 ? -4.027 -1.109 -12.445 1 91.62 120 ALA B C 1
ATOM 3288 O O . ALA B 1 120 ? -4.219 -0.418 -13.445 1 91.62 120 ALA B O 1
ATOM 3289 N N . PRO B 1 121 ? -3.082 -0.873 -11.516 1 93.69 121 PRO B N 1
ATOM 3290 C CA . PRO B 1 121 ? -2.229 0.3 -11.719 1 93.69 121 PRO B CA 1
ATOM 3291 C C . PRO B 1 121 ? -1.499 0.27 -13.062 1 93.69 121 PRO B C 1
ATOM 3293 O O . PRO B 1 121 ? -1.283 1.317 -13.672 1 93.69 121 PRO B O 1
ATOM 3296 N N . THR B 1 122 ? -1.18 -0.858 -13.539 1 88.75 122 THR B N 1
ATOM 3297 C CA . THR B 1 122 ? -0.371 -0.992 -14.742 1 88.75 122 THR B CA 1
ATOM 3298 C C . THR B 1 122 ? -1.139 -0.496 -15.969 1 88.75 122 THR B C 1
ATOM 3300 O O . THR B 1 122 ? -0.536 -0.126 -16.969 1 88.75 122 THR B O 1
ATOM 3303 N N . HIS B 1 123 ? -2.465 -0.433 -15.883 1 88.19 123 HIS B N 1
ATOM 3304 C CA . HIS B 1 123 ? -3.275 -0.077 -17.047 1 88.19 123 HIS B CA 1
ATOM 3305 C C . HIS B 1 123 ? -3.992 1.252 -16.828 1 88.19 123 HIS B C 1
ATOM 3307 O O . HIS B 1 123 ? -4.777 1.684 -17.672 1 88.19 123 HIS B O 1
ATOM 3313 N N . ASP B 1 124 ? -3.811 1.832 -15.766 1 93.69 124 ASP B N 1
ATOM 3314 C CA . ASP B 1 124 ? -4.457 3.109 -15.477 1 93.69 124 ASP B CA 1
ATOM 3315 C C . ASP B 1 124 ? -3.658 4.273 -16.062 1 93.69 124 ASP B C 1
ATOM 3317 O O . ASP B 1 124 ? -2.58 4.605 -15.562 1 93.69 124 ASP B O 1
ATOM 3321 N N . PRO B 1 125 ? -4.184 4.879 -17.062 1 94 125 PRO B N 1
ATOM 3322 C CA . PRO B 1 125 ? -3.428 5.945 -17.719 1 94 125 PRO B CA 1
ATOM 3323 C C . PRO B 1 125 ? -3.312 7.207 -16.859 1 94 125 PRO B C 1
ATOM 3325 O O . PRO B 1 125 ? -2.533 8.109 -17.188 1 94 125 PRO B O 1
ATOM 3328 N N . LEU B 1 126 ? -4.062 7.281 -15.797 1 94.62 126 LEU B N 1
ATOM 3329 C CA . LEU B 1 126 ? -4.016 8.461 -14.938 1 94.62 126 LEU B CA 1
ATOM 3330 C C . LEU B 1 126 ? -2.834 8.383 -13.977 1 94.62 126 LEU B C 1
ATOM 3332 O O . LEU B 1 126 ? -2.424 9.398 -13.406 1 94.62 126 LEU B O 1
ATOM 3336 N N . ILE B 1 127 ? -2.342 7.234 -13.742 1 95.94 127 ILE B N 1
ATOM 3337 C CA . ILE B 1 127 ? -1.146 7.051 -12.93 1 95.94 127 ILE B CA 1
ATOM 3338 C C . ILE B 1 127 ? 0.097 7.367 -13.758 1 95.94 127 ILE B C 1
ATOM 3340 O O . ILE B 1 127 ? 0.219 6.922 -14.898 1 95.94 127 ILE B O 1
ATOM 3344 N N . PRO B 1 128 ? 1.028 8.18 -13.203 1 94.38 128 PRO B N 1
ATOM 3345 C CA . PRO B 1 128 ? 2.277 8.406 -13.938 1 94.38 128 PRO B CA 1
ATOM 3346 C C . PRO B 1 128 ? 2.928 7.105 -14.398 1 94.38 128 PRO B C 1
ATOM 3348 O O . PRO B 1 128 ? 3.047 6.156 -13.625 1 94.38 128 PRO B O 1
ATOM 3351 N N . ALA B 1 129 ? 3.391 7.055 -15.648 1 92.5 129 ALA B N 1
ATOM 3352 C CA . ALA B 1 129 ? 3.92 5.84 -16.266 1 92.5 129 ALA B CA 1
ATOM 3353 C C . ALA B 1 129 ? 5.062 5.258 -15.43 1 92.5 129 ALA B C 1
ATOM 3355 O O . ALA B 1 129 ? 5.145 4.043 -15.25 1 92.5 129 ALA B O 1
ATOM 3356 N N . SER B 1 130 ? 5.867 6.141 -14.906 1 91.31 130 SER B N 1
ATOM 3357 C CA . SER B 1 130 ? 7.062 5.723 -14.18 1 91.31 130 SER B CA 1
ATOM 3358 C C . SER B 1 130 ? 6.699 5.035 -12.867 1 91.31 130 SER B C 1
ATOM 3360 O O . SER B 1 130 ? 7.523 4.34 -12.281 1 91.31 130 SER B O 1
ATOM 3362 N N . ALA B 1 131 ? 5.449 5.215 -12.414 1 94.38 131 ALA B N 1
ATOM 3363 C CA . ALA B 1 131 ? 5.07 4.703 -11.102 1 94.38 131 ALA B CA 1
ATOM 3364 C C . ALA B 1 131 ? 4.227 3.438 -11.227 1 94.38 131 ALA B C 1
ATOM 3366 O O . ALA B 1 131 ? 4.012 2.727 -10.242 1 94.38 131 ALA B O 1
ATOM 3367 N N . ARG B 1 132 ? 3.77 3.123 -12.398 1 93.88 132 ARG B N 1
ATOM 3368 C CA . ARG B 1 132 ? 2.76 2.086 -12.594 1 93.88 132 ARG B CA 1
ATOM 3369 C C . ARG B 1 132 ? 3.279 0.725 -12.141 1 93.88 132 ARG B C 1
ATOM 3371 O O . ARG B 1 132 ? 2.621 0.032 -11.367 1 93.88 132 ARG B O 1
ATOM 3378 N N . ALA B 1 133 ? 4.453 0.353 -12.609 1 90.44 133 ALA B N 1
ATOM 3379 C CA . ALA B 1 133 ? 5.008 -0.957 -12.281 1 90.44 133 ALA B CA 1
ATOM 3380 C C . ALA B 1 133 ? 5.266 -1.08 -10.781 1 90.44 133 ALA B C 1
ATOM 3382 O O . ALA B 1 133 ? 4.926 -2.094 -10.164 1 90.44 133 ALA B O 1
ATOM 3383 N N . SER B 1 134 ? 5.832 -0.03 -10.195 1 93.69 134 SER B N 1
ATOM 3384 C CA . SER B 1 134 ? 6.168 -0.061 -8.773 1 93.69 134 SER B CA 1
ATOM 3385 C C . SER B 1 134 ? 4.91 -0.101 -7.91 1 93.69 134 SER B C 1
ATOM 3387 O O . SER B 1 134 ? 4.875 -0.783 -6.883 1 93.69 134 SER B O 1
ATOM 3389 N N . LEU B 1 135 ? 3.906 0.639 -8.328 1 95.94 135 LEU B N 1
ATOM 3390 C CA . LEU B 1 135 ? 2.648 0.612 -7.594 1 95.94 135 LEU B CA 1
ATOM 3391 C C . LEU B 1 135 ? 1.994 -0.762 -7.684 1 95.94 135 LEU B C 1
ATOM 3393 O O . LEU B 1 135 ? 1.443 -1.259 -6.699 1 95.94 135 LEU B O 1
ATOM 3397 N N . PHE B 1 136 ? 2.092 -1.398 -8.812 1 93.38 136 PHE B N 1
ATOM 3398 C CA . PHE B 1 136 ? 1.577 -2.752 -8.977 1 93.38 136 PHE B CA 1
ATOM 3399 C C . PHE B 1 136 ? 2.299 -3.723 -8.047 1 93.38 136 PHE B C 1
ATOM 3401 O O . PHE B 1 136 ? 1.662 -4.516 -7.352 1 93.38 136 PHE B O 1
ATOM 3408 N N . ILE B 1 137 ? 3.57 -3.631 -8.055 1 93.75 137 ILE B N 1
ATOM 3409 C CA . ILE B 1 137 ? 4.371 -4.52 -7.219 1 93.75 137 ILE B CA 1
ATOM 3410 C C . ILE B 1 137 ? 3.99 -4.336 -5.754 1 93.75 137 ILE B C 1
ATOM 3412 O O . ILE B 1 137 ? 3.852 -5.312 -5.016 1 93.75 137 ILE B O 1
ATOM 3416 N N . HIS B 1 138 ? 3.779 -3.111 -5.387 1 96.62 138 HIS B N 1
ATOM 3417 C CA . HIS B 1 138 ? 3.332 -2.84 -4.023 1 96.62 138 HIS B CA 1
ATOM 3418 C C . HIS B 1 138 ? 1.997 -3.518 -3.736 1 96.62 138 HIS B C 1
ATOM 3420 O O . HIS B 1 138 ? 1.868 -4.254 -2.756 1 96.62 138 HIS B O 1
ATOM 3426 N N . LEU B 1 139 ? 1.09 -3.375 -4.586 1 97 139 LEU B N 1
ATOM 3427 C CA . LEU B 1 139 ? -0.274 -3.838 -4.352 1 97 139 LEU B CA 1
ATOM 3428 C C . LEU B 1 139 ? -0.348 -5.359 -4.406 1 97 139 LEU B C 1
ATOM 3430 O O . LEU B 1 139 ? -1.062 -5.98 -3.617 1 97 139 LEU B O 1
ATOM 3434 N N . ILE B 1 140 ? 0.401 -5.98 -5.277 1 95.69 140 ILE B N 1
ATOM 3435 C CA . ILE B 1 140 ? 0.291 -7.426 -5.449 1 95.69 140 ILE B CA 1
ATOM 3436 C C . ILE B 1 140 ? 0.888 -8.133 -4.234 1 95.69 140 ILE B C 1
ATOM 3438 O O . ILE B 1 140 ? 0.616 -9.312 -4.004 1 95.69 140 ILE B O 1
ATOM 3442 N N . THR B 1 141 ? 1.733 -7.469 -3.455 1 97.19 141 THR B N 1
ATOM 3443 C CA . THR B 1 141 ? 2.355 -8.078 -2.283 1 97.19 141 THR B CA 1
ATOM 3444 C C . THR B 1 141 ? 1.492 -7.871 -1.043 1 97.19 141 THR B C 1
ATOM 3446 O O . THR B 1 141 ? 1.823 -8.359 0.039 1 97.19 141 THR B O 1
ATOM 3449 N N . CYS B 1 142 ? 0.402 -7.141 -1.216 1 98.44 142 CYS B N 1
ATOM 3450 C CA . CYS B 1 142 ? -0.501 -6.879 -0.1 1 98.44 142 CYS B CA 1
ATOM 3451 C C . CYS B 1 142 ? -1.44 -8.055 0.128 1 98.44 142 CYS B C 1
ATOM 3453 O O . CYS B 1 142 ? -1.415 -9.031 -0.625 1 98.44 142 CYS B O 1
ATOM 3455 N N . TYR B 1 143 ? -2.176 -8.031 1.245 1 98.5 143 TYR B N 1
ATOM 3456 C CA . TYR B 1 143 ? -3.262 -8.953 1.575 1 98.5 143 TYR B CA 1
ATOM 3457 C C . TYR B 1 143 ? -4.617 -8.297 1.349 1 98.5 143 TYR B C 1
ATOM 3459 O O . TYR B 1 143 ? -4.75 -7.074 1.45 1 98.5 143 TYR B O 1
ATOM 3467 N N . TYR B 1 144 ? -5.574 -9.062 1.032 1 98.12 144 TYR B N 1
ATOM 3468 C CA . TYR B 1 144 ? -6.918 -8.57 0.738 1 98.12 144 TYR B CA 1
ATOM 3469 C C . TYR B 1 144 ? -7.973 -9.398 1.467 1 98.12 144 TYR B C 1
ATOM 3471 O O . TYR B 1 144 ? -7.84 -10.617 1.595 1 98.12 144 TYR B O 1
ATOM 3479 N N . ASP B 1 145 ? -8.938 -8.727 1.913 1 96.5 145 ASP B N 1
ATOM 3480 C CA . ASP B 1 145 ? -10.023 -9.391 2.629 1 96.5 145 ASP B CA 1
ATOM 3481 C C . ASP B 1 145 ? -11.234 -9.586 1.724 1 96.5 145 ASP B C 1
ATOM 3483 O O . ASP B 1 145 ? -11.727 -8.625 1.125 1 96.5 145 ASP B O 1
ATOM 3487 N N . TYR B 1 146 ? -11.57 -10.805 1.611 1 95.5 146 TYR B N 1
ATOM 3488 C CA . TYR B 1 146 ? -12.781 -11.172 0.88 1 95.5 146 TYR B CA 1
ATOM 3489 C C . TYR B 1 146 ? -13.789 -11.836 1.801 1 95.5 146 TYR B C 1
ATOM 3491 O O . TYR B 1 146 ? -13.422 -12.586 2.707 1 95.5 146 TYR B O 1
ATOM 3499 N N . ASP B 1 147 ? -15.031 -11.523 1.582 1 90.56 147 ASP B N 1
ATOM 3500 C CA . ASP B 1 147 ? -16.047 -12.352 2.225 1 90.56 147 ASP B CA 1
ATOM 3501 C C . ASP B 1 147 ? -16.047 -13.766 1.646 1 90.56 147 ASP B C 1
ATOM 3503 O O . ASP B 1 147 ? -15.883 -13.953 0.437 1 90.56 147 ASP B O 1
ATOM 3507 N N . LYS B 1 148 ? -16.188 -14.75 2.496 1 89.44 148 LYS B N 1
ATOM 3508 C CA . LYS B 1 148 ? -16.203 -16.141 2.041 1 89.44 148 LYS B CA 1
ATOM 3509 C C . LYS B 1 148 ? -17.297 -16.359 0.996 1 89.44 148 LYS B C 1
ATOM 3511 O O . LYS B 1 148 ? -17.094 -17.094 0.033 1 89.44 148 LYS B O 1
ATOM 3516 N N . GLU B 1 149 ? -18.328 -15.688 1.178 1 91.88 149 GLU B N 1
ATOM 3517 C CA . GLU B 1 149 ? -19.453 -15.82 0.249 1 91.88 149 GLU B CA 1
ATOM 3518 C C . GLU B 1 149 ? -19.094 -15.258 -1.125 1 91.88 149 GLU B C 1
ATOM 3520 O O . GLU B 1 149 ? -19.531 -15.789 -2.15 1 91.88 149 GLU B O 1
ATOM 3525 N N . THR B 1 150 ? -18.312 -14.227 -1.134 1 92.88 150 THR B N 1
ATOM 3526 C CA . THR B 1 150 ? -17.906 -13.602 -2.391 1 92.88 150 THR B CA 1
ATOM 3527 C C . THR B 1 150 ? -17.094 -14.578 -3.234 1 92.88 150 THR B C 1
ATOM 3529 O O . THR B 1 150 ? -17.312 -14.688 -4.441 1 92.88 150 THR B O 1
ATOM 3532 N N . ILE B 1 151 ? -16.219 -15.305 -2.615 1 92.62 151 ILE B N 1
ATOM 3533 C CA . ILE B 1 151 ? -15.367 -16.266 -3.314 1 92.62 151 ILE B CA 1
ATOM 3534 C C . ILE B 1 151 ? -16.203 -17.453 -3.787 1 92.62 151 ILE B C 1
ATOM 3536 O O . ILE B 1 151 ? -16.156 -17.812 -4.961 1 92.62 151 ILE B O 1
ATOM 3540 N N . SER B 1 152 ? -17.062 -18 -2.9 1 91.56 152 SER B N 1
ATOM 3541 C CA . SER B 1 152 ? -17.812 -19.203 -3.205 1 91.56 152 SER B CA 1
ATOM 3542 C C . SER B 1 152 ? -18.875 -18.938 -4.266 1 91.56 152 SER B C 1
ATOM 3544 O O . SER B 1 152 ? -19.172 -19.797 -5.098 1 91.56 152 SER B O 1
ATOM 3546 N N . ALA B 1 153 ? -19.422 -17.75 -4.242 1 93.62 153 ALA B N 1
ATOM 3547 C CA . ALA B 1 153 ? -20.469 -17.375 -5.188 1 93.62 153 ALA B CA 1
ATOM 3548 C C . ALA B 1 153 ? -19.875 -16.922 -6.52 1 93.62 153 ALA B C 1
ATOM 3550 O O . ALA B 1 153 ? -20.609 -16.641 -7.469 1 93.62 153 ALA B O 1
ATOM 3551 N N . ARG B 1 154 ? -18.578 -16.891 -6.598 1 93.62 154 ARG B N 1
ATOM 3552 C CA . ARG B 1 154 ? -17.891 -16.406 -7.793 1 93.62 154 ARG B CA 1
ATOM 3553 C C . ARG B 1 154 ? -18.375 -15.008 -8.172 1 93.62 154 ARG B C 1
ATOM 3555 O O . ARG B 1 154 ? -18.703 -14.75 -9.328 1 93.62 154 ARG B O 1
ATOM 3562 N N . ASP B 1 155 ? -18.5 -14.164 -7.168 1 92.94 155 ASP B N 1
ATOM 3563 C CA . ASP B 1 155 ? -18.906 -12.773 -7.355 1 92.94 155 ASP B CA 1
ATOM 3564 C C . ASP B 1 155 ? -17.766 -11.945 -7.941 1 92.94 155 ASP B C 1
ATOM 3566 O O . ASP B 1 155 ? -17.031 -11.281 -7.211 1 92.94 155 ASP B O 1
ATOM 3570 N N . GLN B 1 156 ? -17.734 -11.938 -9.203 1 91.5 156 GLN B N 1
ATOM 3571 C CA . GLN B 1 156 ? -16.641 -11.289 -9.906 1 91.5 156 GLN B CA 1
ATOM 3572 C C . GLN B 1 156 ? -16.594 -9.797 -9.594 1 91.5 156 GLN B C 1
ATOM 3574 O O . GLN B 1 156 ? -15.523 -9.242 -9.32 1 91.5 156 GLN B O 1
ATOM 3579 N N . ALA B 1 157 ? -17.734 -9.172 -9.625 1 90.38 157 ALA B N 1
ATOM 3580 C CA . ALA B 1 157 ? -17.797 -7.734 -9.352 1 90.38 157 ALA B CA 1
ATOM 3581 C C . ALA B 1 157 ? -17.297 -7.422 -7.945 1 90.38 157 ALA B C 1
ATOM 3583 O O . ALA B 1 157 ? -16.516 -6.492 -7.746 1 90.38 157 ALA B O 1
ATOM 3584 N N . GLY B 1 158 ? -17.734 -8.227 -6.977 1 91.44 158 GLY B N 1
ATOM 3585 C CA . GLY B 1 158 ? -17.312 -8.047 -5.594 1 91.44 158 GLY B CA 1
ATOM 3586 C C . GLY B 1 158 ? -15.828 -8.219 -5.398 1 91.44 158 GLY B C 1
ATOM 3587 O O . GLY B 1 158 ? -15.188 -7.434 -4.695 1 91.44 158 GLY B O 1
ATOM 3588 N N . ILE B 1 159 ? -15.242 -9.156 -6.043 1 93.12 159 ILE B N 1
ATOM 3589 C CA . ILE B 1 159 ? -13.828 -9.469 -5.883 1 93.12 159 ILE B CA 1
ATOM 3590 C C . ILE B 1 159 ? -12.984 -8.383 -6.559 1 93.12 159 ILE B C 1
ATOM 3592 O O . ILE B 1 159 ? -12.016 -7.887 -5.973 1 93.12 159 ILE B O 1
ATOM 3596 N N . LEU B 1 160 ? -13.398 -8.016 -7.758 1 91.69 160 LEU B N 1
ATOM 3597 C CA . LEU B 1 160 ? -12.594 -7.102 -8.562 1 91.69 160 LEU B CA 1
ATOM 3598 C C . LEU B 1 160 ? -12.672 -5.684 -8.016 1 91.69 160 LEU B C 1
ATOM 3600 O O . LEU B 1 160 ? -11.836 -4.84 -8.344 1 91.69 160 LEU B O 1
ATOM 3604 N N . SER B 1 161 ? -13.672 -5.453 -7.152 1 92.88 161 SER B N 1
ATOM 3605 C CA . SER B 1 161 ? -13.781 -4.137 -6.531 1 92.88 161 SER B CA 1
ATOM 3606 C C . SER B 1 161 ? -12.906 -4.035 -5.285 1 92.88 161 SER B C 1
ATOM 3608 O O . SER B 1 161 ? -12.703 -2.945 -4.754 1 92.88 161 SER B O 1
ATOM 3610 N N . THR B 1 162 ? -12.305 -5.152 -4.875 1 94.31 162 THR B N 1
ATOM 3611 C CA . THR B 1 162 ? -11.477 -5.18 -3.676 1 94.31 162 THR B CA 1
ATOM 3612 C C . THR B 1 162 ? -10.023 -4.871 -4.016 1 94.31 162 THR B C 1
ATOM 3614 O O . THR B 1 162 ? -9.148 -5.723 -3.857 1 94.31 162 THR B O 1
ATOM 3617 N N . VAL B 1 163 ? -9.805 -3.555 -4.367 1 95.69 163 VAL B N 1
ATOM 3618 C CA . VAL B 1 163 ? -8.469 -3.205 -4.828 1 95.69 163 VAL B CA 1
ATOM 3619 C C . VAL B 1 163 ? -7.711 -2.477 -3.717 1 95.69 163 VAL B C 1
ATOM 3621 O O . VAL B 1 163 ? -6.512 -2.227 -3.836 1 95.69 163 VAL B O 1
ATOM 3624 N N . ALA B 1 164 ? -8.367 -2.148 -2.617 1 96.31 164 ALA B N 1
ATOM 3625 C CA . ALA B 1 164 ? -7.699 -1.581 -1.45 1 96.31 164 ALA B CA 1
ATOM 3626 C C . ALA B 1 164 ? -7.176 -2.68 -0.529 1 96.31 164 ALA B C 1
ATOM 3628 O O . ALA B 1 164 ? -7.926 -3.578 -0.138 1 96.31 164 ALA B O 1
ATOM 3629 N N . PRO B 1 165 ? -5.914 -2.609 -0.189 1 97.56 165 PRO B N 1
ATOM 3630 C CA . PRO B 1 165 ? -5.332 -3.658 0.65 1 97.56 165 PRO B CA 1
ATOM 3631 C C . PRO B 1 165 ? -5.945 -3.703 2.049 1 97.56 165 PRO B C 1
ATOM 3633 O O . PRO B 1 165 ? -6.414 -2.68 2.553 1 97.56 165 PRO B O 1
ATOM 3636 N N . SER B 1 166 ? -5.926 -4.906 2.594 1 97 166 SER B N 1
ATOM 3637 C CA . SER B 1 166 ? -6.266 -5.09 4 1 97 166 SER B CA 1
ATOM 3638 C C . SER B 1 166 ? -5.195 -4.496 4.91 1 97 166 SER B C 1
ATOM 3640 O O . SER B 1 166 ? -4 -4.641 4.648 1 97 166 SER B O 1
ATOM 3642 N N . PRO B 1 167 ? -5.57 -3.859 5.949 1 95.12 167 PRO B N 1
ATOM 3643 C CA . PRO B 1 167 ? -4.586 -3.332 6.898 1 95.12 167 PRO B CA 1
ATOM 3644 C C . PRO B 1 167 ? -4.148 -4.367 7.934 1 95.12 167 PRO B C 1
ATOM 3646 O O . PRO B 1 167 ? -3.33 -4.066 8.805 1 95.12 167 PRO B O 1
ATOM 3649 N N . SER B 1 168 ? -4.629 -5.562 7.863 1 94.44 168 SER B N 1
ATOM 3650 C CA . SER B 1 168 ? -4.496 -6.527 8.953 1 94.44 168 SER B CA 1
ATOM 3651 C C . SER B 1 168 ? -3.15 -7.246 8.891 1 94.44 168 SER B C 1
ATOM 3653 O O . SER B 1 168 ? -2.738 -7.887 9.859 1 94.44 168 SER B O 1
ATOM 3655 N N . ARG B 1 169 ? -2.51 -7.117 7.789 1 96.69 169 ARG B N 1
ATOM 3656 C CA . ARG B 1 169 ? -1.229 -7.805 7.652 1 96.69 169 ARG B CA 1
ATOM 3657 C C . ARG B 1 169 ? -0.277 -7.016 6.762 1 96.69 169 ARG B C 1
ATOM 3659 O O . ARG B 1 169 ? -0.686 -6.477 5.73 1 96.69 169 ARG B O 1
ATOM 3666 N N . ILE B 1 170 ? 0.951 -6.945 7.18 1 97.44 170 ILE B N 1
ATOM 3667 C CA . ILE B 1 170 ? 1.975 -6.191 6.461 1 97.44 170 ILE B CA 1
ATOM 3668 C C . ILE B 1 170 ? 2.203 -6.816 5.086 1 97.44 170 ILE B C 1
ATOM 3670 O O . ILE B 1 170 ? 2.238 -8.039 4.953 1 97.44 170 ILE B O 1
ATOM 3674 N N . PRO B 1 171 ? 2.275 -6.051 3.982 1 98 171 PRO B N 1
ATOM 3675 C CA . PRO B 1 171 ? 2.609 -6.574 2.656 1 98 171 PRO B CA 1
ATOM 3676 C C . PRO B 1 171 ? 3.939 -7.324 2.637 1 98 171 PRO B C 1
ATOM 3678 O O . PRO B 1 171 ? 4.871 -6.953 3.355 1 98 171 PRO B O 1
ATOM 3681 N N . SER B 1 172 ? 4.035 -8.305 1.817 1 98.19 172 SER B N 1
ATOM 3682 C CA . SER B 1 172 ? 5.195 -9.188 1.734 1 98.19 172 SER B CA 1
ATOM 3683 C C . SER B 1 172 ? 6.469 -8.398 1.465 1 98.19 172 SER B C 1
ATOM 3685 O O . SER B 1 172 ? 7.535 -8.727 1.996 1 98.19 172 SER B O 1
ATOM 3687 N N . MET B 1 173 ? 6.383 -7.387 0.691 1 96.5 173 MET B N 1
ATOM 3688 C CA . MET B 1 173 ? 7.562 -6.66 0.237 1 96.5 173 MET B CA 1
ATOM 3689 C C . MET B 1 173 ? 8.305 -6.035 1.415 1 96.5 173 MET B C 1
ATOM 3691 O O . MET B 1 173 ? 9.508 -5.801 1.34 1 96.5 173 MET B O 1
ATOM 3695 N N . PHE B 1 174 ? 7.598 -5.785 2.48 1 97.44 174 PHE B N 1
ATOM 3696 C CA . PHE B 1 174 ? 8.227 -5.125 3.619 1 97.44 174 PHE B CA 1
ATOM 3697 C C . PHE B 1 174 ? 8.95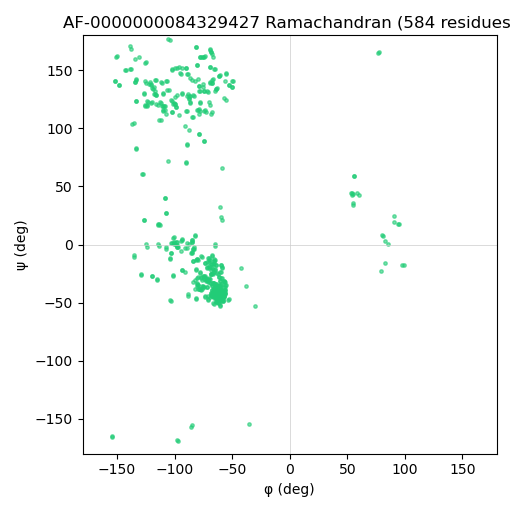3 -6.133 4.5 1 97.44 174 PHE B C 1
ATOM 3699 O O . PHE B 1 174 ? 9.617 -5.754 5.465 1 97.44 174 PHE B O 1
ATOM 3706 N N . THR B 1 175 ? 8.852 -7.398 4.176 1 97 175 THR B N 1
ATOM 3707 C CA . THR B 1 175 ? 9.586 -8.43 4.898 1 97 175 THR B CA 1
ATOM 3708 C C . THR B 1 175 ? 10.867 -8.805 4.156 1 97 175 THR B C 1
ATOM 3710 O O . THR B 1 175 ? 11.648 -9.625 4.633 1 97 175 THR B O 1
ATOM 3713 N N . PHE B 1 176 ? 11.109 -8.18 2.957 1 96.5 176 PHE B N 1
ATOM 3714 C CA . PHE B 1 176 ? 12.367 -8.305 2.24 1 96.5 176 PHE B CA 1
ATOM 3715 C C . PHE B 1 176 ? 13.43 -7.398 2.848 1 96.5 176 PHE B C 1
ATOM 3717 O O . PHE B 1 176 ? 13.148 -6.25 3.197 1 96.5 176 PHE B O 1
ATOM 3724 N N . THR B 1 177 ? 14.602 -7.98 2.98 1 95.75 177 THR B N 1
ATOM 3725 C CA . THR B 1 177 ? 15.719 -7.059 3.16 1 95.75 177 THR B CA 1
ATOM 3726 C C . THR B 1 177 ? 15.977 -6.262 1.883 1 95.75 177 THR B C 1
ATOM 3728 O O . THR B 1 177 ? 15.453 -6.602 0.819 1 95.75 177 THR B O 1
ATOM 3731 N N . ASP B 1 178 ? 16.734 -5.215 1.96 1 93.94 178 ASP B N 1
ATOM 3732 C CA . ASP B 1 178 ? 17.078 -4.43 0.779 1 93.94 178 ASP B CA 1
ATOM 3733 C C . ASP B 1 178 ? 17.75 -5.293 -0.283 1 93.94 178 ASP B C 1
ATOM 3735 O O . ASP B 1 178 ? 17.453 -5.18 -1.472 1 93.94 178 ASP B O 1
ATOM 3739 N N . GLU B 1 179 ? 18.594 -6.125 0.159 1 94.38 179 GLU B N 1
ATOM 3740 C CA . GLU B 1 179 ? 19.297 -7.027 -0.753 1 94.38 179 GLU B CA 1
ATOM 3741 C C . GLU B 1 179 ? 18.328 -8.008 -1.412 1 94.38 179 GLU B C 1
ATOM 3743 O O . GLU B 1 179 ? 18.391 -8.219 -2.625 1 94.38 179 GLU B O 1
ATOM 3748 N N . GLU B 1 180 ? 17.453 -8.531 -0.645 1 94.94 180 GLU B N 1
ATOM 3749 C CA . GLU B 1 180 ? 16.469 -9.469 -1.17 1 94.94 180 GLU B CA 1
ATOM 3750 C C . GLU B 1 180 ? 15.531 -8.773 -2.16 1 94.94 180 GLU B C 1
ATOM 3752 O O . GLU B 1 180 ? 15.203 -9.336 -3.207 1 94.94 180 GLU B O 1
ATOM 3757 N N . ARG B 1 181 ? 15.141 -7.613 -1.784 1 94.69 181 ARG B N 1
ATOM 3758 C CA . ARG B 1 181 ? 14.25 -6.863 -2.666 1 94.69 181 ARG B CA 1
ATOM 3759 C C . ARG B 1 181 ? 14.891 -6.648 -4.031 1 94.69 181 ARG B C 1
ATOM 3761 O O . ARG B 1 181 ? 14.234 -6.82 -5.062 1 94.69 181 ARG B O 1
ATOM 3768 N N . THR B 1 182 ? 16.094 -6.219 -4.07 1 92.12 182 THR B N 1
ATOM 3769 C CA . THR B 1 182 ? 16.828 -5.973 -5.309 1 92.12 182 THR B CA 1
ATOM 3770 C C . THR B 1 182 ? 16.938 -7.254 -6.129 1 92.12 182 THR B C 1
ATOM 3772 O O . THR B 1 182 ? 16.844 -7.219 -7.359 1 92.12 182 THR B O 1
ATOM 3775 N N . GLU B 1 183 ? 17.047 -8.344 -5.457 1 90.56 183 GLU B N 1
ATOM 3776 C CA . GLU B 1 183 ? 17.203 -9.633 -6.125 1 90.56 183 GLU B CA 1
ATOM 3777 C C . GLU B 1 183 ? 15.859 -10.164 -6.621 1 90.56 183 GLU B C 1
ATOM 3779 O O . GLU B 1 183 ? 15.773 -10.75 -7.699 1 90.56 183 GLU B O 1
ATOM 3784 N N . ILE B 1 184 ? 14.875 -9.961 -5.863 1 92.12 184 ILE B N 1
ATOM 3785 C CA . ILE B 1 184 ? 13.57 -10.578 -6.102 1 92.12 184 ILE B CA 1
ATOM 3786 C C . ILE B 1 184 ? 12.805 -9.773 -7.145 1 92.12 184 ILE B C 1
ATOM 3788 O O . ILE B 1 184 ? 12.219 -10.336 -8.07 1 92.12 184 ILE B O 1
ATOM 3792 N N . VAL B 1 185 ? 12.812 -8.461 -6.949 1 89.56 185 VAL B N 1
ATOM 3793 C CA . VAL B 1 185 ? 11.961 -7.609 -7.77 1 89.56 185 VAL B CA 1
ATOM 3794 C C . VAL B 1 185 ? 12.688 -7.238 -9.062 1 89.56 185 VAL B C 1
ATOM 3796 O O . VAL B 1 185 ? 13.773 -6.652 -9.023 1 89.56 185 VAL B O 1
ATOM 3799 N N . THR B 1 186 ? 12.086 -7.566 -10.148 1 81.12 186 THR B N 1
ATOM 3800 C CA . THR B 1 186 ? 12.586 -7.242 -11.484 1 81.12 186 THR B CA 1
ATOM 3801 C C . THR B 1 186 ? 11.469 -6.688 -12.359 1 81.12 186 THR B C 1
ATOM 3803 O O . THR B 1 186 ? 10.82 -7.434 -13.086 1 81.12 186 THR B O 1
ATOM 3806 N N . PRO B 1 187 ? 11.156 -5.473 -12.266 1 64.5 187 PRO B N 1
ATOM 3807 C CA . PRO B 1 187 ? 9.969 -4.938 -12.938 1 64.5 187 PRO B CA 1
ATOM 3808 C C . PRO B 1 187 ? 10.023 -5.102 -14.453 1 64.5 187 PRO B C 1
ATOM 3810 O O . PRO B 1 187 ? 9.211 -4.52 -15.172 1 64.5 187 PRO B O 1
ATOM 3813 N N . LEU B 1 188 ? 10.695 -6.23 -14.969 1 61.47 188 LEU B N 1
ATOM 3814 C CA . LEU B 1 188 ? 10.875 -6.312 -16.422 1 61.47 188 LEU B CA 1
ATOM 3815 C C . LEU B 1 188 ? 9.586 -6.77 -17.094 1 61.47 188 LEU B C 1
ATOM 3817 O O . LEU B 1 188 ? 9.047 -7.828 -16.766 1 61.47 188 LEU B O 1
ATOM 3821 N N . PRO B 1 189 ? 8.844 -5.777 -17.969 1 54.41 189 PRO B N 1
ATOM 3822 C CA . PRO B 1 189 ? 7.559 -5.969 -18.641 1 54.41 189 PRO B CA 1
ATOM 3823 C C . PRO B 1 189 ? 7.605 -7.059 -19.719 1 54.41 189 PRO B C 1
ATOM 3825 O O . PRO B 1 189 ? 6.566 -7.441 -20.25 1 54.41 189 PRO B O 1
ATOM 3828 N N . GLN B 1 190 ? 8.711 -7.688 -19.969 1 55.88 190 GLN B N 1
ATOM 3829 C CA . GLN B 1 190 ? 8.789 -8.391 -21.25 1 55.88 190 GLN B CA 1
ATOM 3830 C C . GLN B 1 190 ? 7.793 -9.547 -21.297 1 55.88 190 GLN B C 1
ATOM 3832 O O . GLN B 1 190 ? 7.129 -9.758 -22.312 1 55.88 190 GLN B O 1
ATOM 3837 N N . ASP B 1 191 ? 7.555 -10.148 -20.188 1 60.28 191 ASP B N 1
ATOM 3838 C CA . ASP B 1 191 ? 6.691 -11.32 -20.234 1 60.28 191 ASP B CA 1
ATOM 3839 C C . ASP B 1 191 ? 5.23 -10.914 -20.422 1 60.28 191 ASP B C 1
ATOM 3841 O O . ASP B 1 191 ? 4.484 -11.594 -21.141 1 60.28 191 ASP B O 1
ATOM 3845 N N . MET B 1 192 ? 4.949 -9.766 -19.953 1 62.06 192 MET B N 1
ATOM 3846 C CA . MET B 1 192 ? 3.557 -9.336 -20.047 1 62.06 192 MET B CA 1
ATOM 3847 C C . MET B 1 192 ? 3.191 -9.016 -21.5 1 62.06 192 MET B C 1
ATOM 3849 O O . MET B 1 192 ? 2.092 -9.328 -21.953 1 62.06 192 MET B O 1
ATOM 3853 N N . HIS B 1 193 ? 4.125 -8.57 -22.188 1 64.19 193 HIS B N 1
ATOM 3854 C CA . HIS B 1 193 ? 3.891 -8.242 -23.594 1 64.19 193 HIS B CA 1
ATOM 3855 C C . HIS B 1 193 ? 3.703 -9.5 -24.422 1 64.19 193 HIS B C 1
ATOM 3857 O O . HIS B 1 193 ? 2.838 -9.547 -25.297 1 64.19 193 HIS B O 1
ATOM 3863 N N . PHE B 1 194 ? 4.316 -10.523 -24.078 1 66.06 194 PHE B N 1
ATOM 3864 C CA . PHE B 1 194 ? 4.246 -11.766 -24.844 1 66.06 194 PHE B CA 1
ATOM 3865 C C . PHE B 1 194 ? 2.928 -12.484 -24.594 1 66.06 194 PHE B C 1
ATOM 3867 O O . PHE B 1 194 ? 2.367 -13.102 -25.5 1 66.06 194 PHE B O 1
ATOM 3874 N N . SER B 1 195 ? 2.447 -12.266 -23.375 1 66.69 195 SER B N 1
ATOM 3875 C CA . SER B 1 195 ? 1.188 -12.93 -23.062 1 66.69 195 SER B CA 1
ATOM 3876 C C . SER B 1 195 ? 0.043 -12.375 -23.906 1 66.69 195 SER B C 1
ATOM 3878 O O . SER B 1 195 ? -0.882 -13.109 -24.266 1 66.69 195 SER B O 1
ATOM 3880 N N . HIS B 1 196 ? 0.2 -11.211 -24.312 1 70.88 196 HIS B N 1
ATOM 3881 C CA . HIS B 1 196 ? -0.833 -10.609 -25.141 1 70.88 196 HIS B CA 1
ATOM 3882 C C . HIS B 1 196 ? -0.707 -11.062 -26.594 1 70.88 196 HIS B C 1
ATOM 3884 O O . HIS B 1 196 ? -1.712 -11.344 -27.25 1 70.88 196 HIS B O 1
ATOM 3890 N N . VAL B 1 197 ? 0.482 -11.266 -27 1 73.81 197 VAL B N 1
ATOM 3891 C CA . VAL B 1 197 ? 0.733 -11.625 -28.391 1 73.81 197 VAL B CA 1
ATOM 3892 C C . VAL B 1 197 ? 0.453 -13.117 -28.594 1 73.81 197 VAL B C 1
ATOM 3894 O O . VAL B 1 197 ? -0.02 -13.523 -29.656 1 73.81 197 VAL B O 1
ATOM 3897 N N . LEU B 1 198 ? 0.61 -13.898 -27.578 1 79.5 198 LEU B N 1
ATOM 3898 C CA . LEU B 1 198 ? 0.521 -15.344 -27.688 1 79.5 198 LEU B CA 1
ATOM 3899 C C . LEU B 1 198 ? -0.769 -15.867 -27.062 1 79.5 198 LEU B C 1
ATOM 3901 O O . LEU B 1 198 ? -0.828 -17.016 -26.625 1 79.5 198 LEU B O 1
ATOM 3905 N N . GLN B 1 199 ? -1.759 -15.031 -27.047 1 85.38 199 GLN B N 1
ATOM 3906 C CA . GLN B 1 199 ? -2.988 -15.375 -26.328 1 85.38 199 GLN B CA 1
ATOM 3907 C C . GLN B 1 199 ? -3.598 -16.656 -26.875 1 85.38 199 GLN B C 1
ATOM 3909 O O . GLN B 1 199 ? -3.918 -17.578 -26.109 1 85.38 199 GLN B O 1
ATOM 3914 N N . GLU B 1 200 ? -3.725 -16.812 -28.188 1 88.56 200 GLU B N 1
ATOM 3915 C CA . GLU B 1 200 ? -4.371 -17.969 -28.797 1 88.56 200 GLU B CA 1
ATOM 3916 C C . GLU B 1 200 ? -3.564 -19.25 -28.562 1 88.56 200 GLU B C 1
ATOM 3918 O O . GLU B 1 200 ? -4.098 -20.234 -28.062 1 88.56 200 GLU B O 1
ATOM 3923 N N . PRO B 1 201 ? -2.27 -19.25 -28.844 1 88.75 201 PRO B N 1
ATOM 3924 C CA . PRO B 1 201 ? -1.485 -20.453 -28.547 1 88.75 201 PRO B CA 1
ATOM 3925 C C . PRO B 1 201 ? -1.489 -20.812 -27.062 1 88.75 201 PRO B C 1
ATOM 3927 O O . PRO B 1 201 ? -1.515 -21.984 -26.703 1 88.75 201 PRO B O 1
ATOM 3930 N N . LEU B 1 202 ? -1.496 -19.812 -26.203 1 89 202 LEU B N 1
ATOM 3931 C CA . LEU B 1 202 ? -1.525 -20.062 -24.766 1 89 202 LEU B CA 1
ATOM 3932 C C . LEU B 1 202 ? -2.82 -20.766 -24.359 1 89 202 LEU B C 1
ATOM 3934 O O . LEU B 1 202 ? -2.801 -21.703 -23.562 1 89 202 LEU B O 1
ATOM 3938 N N . ARG B 1 203 ? -3.875 -20.266 -24.938 1 92.94 203 ARG B N 1
ATOM 3939 C CA . ARG B 1 203 ? -5.172 -20.875 -24.656 1 92.94 203 ARG B CA 1
ATOM 3940 C C . ARG B 1 203 ? -5.215 -22.328 -25.125 1 92.94 203 ARG B C 1
ATOM 3942 O O . ARG B 1 203 ? -5.684 -23.203 -24.406 1 92.94 203 ARG B O 1
ATOM 3949 N N . GLU B 1 204 ? -4.711 -22.594 -26.266 1 93.44 204 GLU B N 1
ATOM 3950 C CA . GLU B 1 204 ? -4.688 -23.938 -26.828 1 93.44 204 GLU B CA 1
ATOM 3951 C C . GLU B 1 204 ? -3.828 -24.875 -25.984 1 93.44 204 GLU B C 1
ATOM 3953 O O . GLU B 1 204 ? -4.234 -26 -25.688 1 93.44 204 GLU B O 1
ATOM 3958 N N . TRP B 1 205 ? -2.65 -24.406 -25.609 1 92.62 205 TRP B N 1
ATOM 3959 C CA . TRP B 1 205 ? -1.75 -25.219 -24.797 1 92.62 205 TRP B CA 1
ATOM 3960 C C . TRP B 1 205 ? -2.363 -25.516 -23.438 1 92.62 205 TRP B C 1
ATOM 3962 O O . TRP B 1 205 ? -2.271 -26.641 -22.938 1 92.62 205 TRP B O 1
ATOM 3972 N N . TYR B 1 206 ? -2.977 -24.5 -22.922 1 94.81 206 TYR B N 1
ATOM 3973 C CA . TYR B 1 206 ? -3.641 -24.641 -21.625 1 94.81 206 TYR B CA 1
ATOM 3974 C C . TYR B 1 206 ? -4.738 -25.703 -21.703 1 94.81 206 TYR B C 1
ATOM 3976 O O . TYR B 1 206 ? -4.77 -26.625 -20.891 1 94.81 206 TYR B O 1
ATOM 3984 N N . LEU B 1 207 ? -5.609 -25.594 -22.625 1 95.88 207 LEU B N 1
ATOM 3985 C CA . LEU B 1 207 ? -6.719 -26.531 -22.766 1 95.88 207 LEU B CA 1
ATOM 3986 C C . LEU B 1 207 ? -6.211 -27.938 -23.047 1 95.88 207 LEU B C 1
ATOM 3988 O O . LEU B 1 207 ? -6.719 -28.906 -22.484 1 95.88 207 LEU B O 1
ATOM 3992 N N . LYS B 1 208 ? -5.199 -28.047 -23.828 1 95.94 208 LYS B N 1
ATOM 3993 C CA . LYS B 1 208 ? -4.629 -29.344 -24.156 1 95.94 208 LYS B CA 1
ATOM 3994 C C . LYS B 1 208 ? -3.939 -29.969 -22.953 1 95.94 208 LYS B C 1
ATOM 3996 O O . LYS B 1 208 ? -4.203 -31.125 -22.594 1 95.94 208 LYS B O 1
ATOM 4001 N N . ALA B 1 209 ? -3.152 -29.172 -22.25 1 95.62 209 ALA B N 1
ATOM 4002 C CA . ALA B 1 209 ? -2.359 -29.656 -21.125 1 95.62 209 ALA B CA 1
ATOM 4003 C C . ALA B 1 209 ? -3.256 -30.094 -19.969 1 95.62 209 ALA B C 1
ATOM 4005 O O . ALA B 1 209 ? -2.963 -31.062 -19.281 1 95.62 209 ALA B O 1
ATOM 4006 N N . CYS B 1 210 ? -4.359 -29.438 -19.812 1 95.81 210 CYS B N 1
ATOM 4007 C CA . CYS B 1 210 ? -5.148 -29.656 -18.609 1 95.81 210 CYS B CA 1
ATOM 4008 C C . CYS B 1 210 ? -6.332 -30.578 -18.891 1 95.81 210 CYS B C 1
ATOM 4010 O O . CYS B 1 210 ? -6.762 -31.328 -18.016 1 95.81 210 CYS B O 1
ATOM 4012 N N . PHE B 1 211 ? -6.82 -30.609 -20.188 1 95.56 211 PHE B N 1
ATOM 4013 C CA . PHE B 1 211 ? -8.156 -31.188 -20.312 1 95.56 211 PHE B CA 1
ATOM 4014 C C . PHE B 1 211 ? -8.219 -32.156 -21.484 1 95.56 211 PHE B C 1
ATOM 4016 O O . PHE B 1 211 ? -9.227 -32.844 -21.656 1 95.56 211 PHE B O 1
ATOM 4023 N N . ASP B 1 212 ? -7.242 -32.188 -22.297 1 95.44 212 ASP B N 1
ATOM 4024 C CA . ASP B 1 212 ? -7.277 -33.125 -23.422 1 95.44 212 ASP B CA 1
ATOM 4025 C C . ASP B 1 212 ? -7.184 -34.562 -22.938 1 95.44 212 ASP B C 1
ATOM 4027 O O . ASP B 1 212 ? -6.141 -35 -22.453 1 95.44 212 ASP B O 1
ATOM 4031 N N . GLU B 1 213 ? -8.211 -35.281 -23.125 1 93.69 213 GLU B N 1
ATOM 4032 C CA . GLU B 1 213 ? -8.312 -36.656 -22.562 1 93.69 213 GLU B CA 1
ATOM 4033 C C . GLU B 1 213 ? -7.266 -37.562 -23.156 1 93.69 213 GLU B C 1
ATOM 4035 O O . GLU B 1 213 ? -6.672 -38.375 -22.453 1 93.69 213 GLU B O 1
ATOM 4040 N N . LYS B 1 214 ? -7.098 -37.5 -24.406 1 95.62 214 LYS B N 1
ATOM 4041 C CA . LYS B 1 214 ? -6.109 -38.375 -25.047 1 95.62 214 LYS B CA 1
ATOM 4042 C C . LYS B 1 214 ? -4.707 -38.094 -24.5 1 95.62 214 LYS B C 1
ATOM 4044 O O . LYS B 1 214 ? -3.973 -39.031 -24.188 1 95.62 214 LYS B O 1
ATOM 4049 N N . LEU B 1 215 ? -4.371 -36.875 -24.391 1 96.19 215 LEU B N 1
ATOM 4050 C CA . LEU B 1 215 ? -3.057 -36.5 -23.875 1 96.19 215 LEU B CA 1
ATOM 4051 C C . LEU B 1 215 ? -2.93 -36.906 -22.406 1 96.19 215 LEU B C 1
ATOM 4053 O O . LEU B 1 215 ? -1.926 -37.5 -22 1 96.19 215 LEU B O 1
ATOM 4057 N N . ARG B 1 216 ? -3.963 -36.656 -21.641 1 94.38 216 ARG B N 1
ATOM 4058 C CA . ARG B 1 216 ? -3.934 -36.875 -20.203 1 94.38 216 ARG B CA 1
ATOM 4059 C C . ARG B 1 216 ? -3.912 -38.344 -19.875 1 94.38 216 ARG B C 1
ATOM 4061 O O . ARG B 1 216 ? -3.457 -38.75 -18.797 1 94.38 216 ARG B O 1
ATOM 4068 N N . SER B 1 217 ? -4.328 -39.188 -20.797 1 94.38 217 SER B N 1
ATOM 4069 C CA . SER B 1 217 ? -4.316 -40.656 -20.609 1 94.38 217 SER B CA 1
ATOM 4070 C C . SER B 1 217 ? -3.096 -41.281 -21.281 1 94.38 217 SER B C 1
ATOM 4072 O O . SER B 1 217 ? -2.924 -42.5 -21.234 1 94.38 217 SER B O 1
ATOM 4074 N N . SER B 1 218 ? -2.293 -40.406 -21.844 1 95.75 218 SER B N 1
ATOM 4075 C CA . SER B 1 218 ? -1.133 -40.906 -22.562 1 95.75 218 SER B CA 1
ATOM 4076 C C . SER B 1 218 ? -0.101 -41.5 -21.609 1 95.75 218 SER B C 1
ATOM 4078 O O . SER B 1 218 ? -0.161 -41.281 -20.406 1 95.75 218 SER B O 1
ATOM 4080 N N . LEU B 1 219 ? 0.853 -42.188 -22.172 1 94.5 219 LEU B N 1
ATOM 4081 C CA . LEU B 1 219 ? 1.924 -42.844 -21.422 1 94.5 219 LEU B CA 1
ATOM 4082 C C . LEU B 1 219 ? 2.668 -41.812 -20.562 1 94.5 219 LEU B C 1
ATOM 4084 O O . LEU B 1 219 ? 2.959 -42.062 -19.391 1 94.5 219 LEU B O 1
ATOM 4088 N N . ALA B 1 220 ? 2.902 -40.656 -21.078 1 95.38 220 ALA B N 1
ATOM 4089 C CA . ALA B 1 220 ? 3.742 -39.656 -20.422 1 95.38 220 ALA B CA 1
ATOM 4090 C C . ALA B 1 220 ? 3.027 -39.031 -19.219 1 95.38 220 ALA B C 1
ATOM 4092 O O . ALA B 1 220 ? 3.666 -38.656 -18.234 1 95.38 220 ALA B O 1
ATOM 4093 N N . LEU B 1 221 ? 1.637 -38.938 -19.266 1 95.81 221 LEU B N 1
ATOM 4094 C CA . LEU B 1 221 ? 0.997 -38.031 -18.328 1 95.81 221 LEU B CA 1
ATOM 4095 C C . LEU B 1 221 ? -0.064 -38.75 -17.5 1 95.81 221 LEU B C 1
ATOM 4097 O O . LEU B 1 221 ? -0.682 -38.156 -16.625 1 95.81 221 LEU B O 1
ATOM 4101 N N . LYS B 1 222 ? -0.282 -40.062 -17.703 1 94.19 222 LYS B N 1
ATOM 4102 C CA . LYS B 1 222 ? -1.407 -40.75 -17.094 1 94.19 222 LYS B CA 1
ATOM 4103 C C . LYS B 1 222 ? -1.334 -40.688 -15.57 1 94.19 222 LYS B C 1
ATOM 4105 O O . LYS B 1 222 ? -2.355 -40.812 -14.883 1 94.19 222 LYS B O 1
ATOM 4110 N N . ASN B 1 223 ? -0.141 -40.5 -15 1 93.62 223 ASN B N 1
ATOM 4111 C CA . ASN B 1 223 ? -0.004 -40.469 -13.547 1 93.62 223 ASN B CA 1
ATOM 4112 C C . ASN B 1 223 ? 0.084 -39.062 -13.023 1 93.62 223 ASN B C 1
ATOM 4114 O O . ASN B 1 223 ? 0.194 -38.844 -11.82 1 93.62 223 ASN B O 1
ATOM 4118 N N . MET B 1 224 ? 0.004 -38.062 -13.906 1 94.81 224 MET B N 1
ATOM 4119 C CA . MET B 1 224 ? 0.119 -36.656 -13.5 1 94.81 224 MET B CA 1
ATOM 4120 C C . MET B 1 224 ? -1.244 -36.094 -13.125 1 94.81 224 MET B C 1
ATOM 4122 O O . MET B 1 224 ? -2.207 -36.219 -13.875 1 94.81 224 MET B O 1
ATOM 4126 N N . THR B 1 225 ? -1.286 -35.5 -11.984 1 94.31 225 THR B N 1
ATOM 4127 C CA . THR B 1 225 ? -2.459 -34.719 -11.602 1 94.31 225 THR B CA 1
ATOM 4128 C C . THR B 1 225 ? -2.223 -33.219 -11.828 1 94.31 225 THR B C 1
ATOM 4130 O O . THR B 1 225 ? -1.077 -32.781 -11.852 1 94.31 225 THR B O 1
ATOM 4133 N N . VAL B 1 226 ? -3.283 -32.5 -12.07 1 95.19 226 VAL B N 1
ATOM 4134 C CA . VAL B 1 226 ? -3.205 -31.047 -12.188 1 95.19 226 VAL B CA 1
ATOM 4135 C C . VAL B 1 226 ? -3.879 -30.391 -10.984 1 95.19 226 VAL B C 1
ATOM 4137 O O . VAL B 1 226 ? -4.977 -30.781 -10.594 1 95.19 226 VAL B O 1
ATOM 4140 N N . TRP B 1 227 ? -3.16 -29.484 -10.398 1 96.19 227 TRP B N 1
ATOM 4141 C CA . TRP B 1 227 ? -3.67 -28.75 -9.242 1 96.19 227 TRP B CA 1
ATOM 4142 C C . TRP B 1 227 ? -3.686 -27.25 -9.516 1 96.19 227 TRP B C 1
ATOM 4144 O O . TRP B 1 227 ? -2.785 -26.719 -10.172 1 96.19 227 TRP B O 1
ATOM 4154 N N . HIS B 1 228 ? -4.711 -26.625 -9.078 1 96.38 228 HIS B N 1
ATOM 4155 C CA . HIS B 1 228 ? -4.738 -25.172 -8.945 1 96.38 228 HIS B CA 1
ATOM 4156 C C . HIS B 1 228 ? -4.719 -24.75 -7.484 1 96.38 228 HIS B C 1
ATOM 4158 O O . HIS B 1 228 ? -5.613 -25.109 -6.719 1 96.38 228 HIS B O 1
ATOM 4164 N N . VAL B 1 229 ? -3.678 -24.016 -7.117 1 97.5 229 VAL B N 1
ATOM 4165 C CA . VAL B 1 229 ? -3.508 -23.578 -5.73 1 97.5 229 VAL B CA 1
ATOM 4166 C C . VAL B 1 229 ? -3.578 -22.062 -5.652 1 97.5 229 VAL B C 1
ATOM 4168 O O . VAL B 1 229 ? -2.928 -21.359 -6.43 1 97.5 229 VAL B O 1
ATOM 4171 N N . SER B 1 230 ? -4.41 -21.531 -4.773 1 97.19 230 SER B N 1
ATOM 4172 C CA . SER B 1 230 ? -4.539 -20.094 -4.578 1 97.19 230 SER B CA 1
ATOM 4173 C C . SER B 1 230 ? -4.645 -19.75 -3.096 1 97.19 230 SER B C 1
ATOM 4175 O O . SER B 1 230 ? -5.062 -20.578 -2.285 1 97.19 230 SER B O 1
ATOM 4177 N N . GLY B 1 231 ? -4.188 -18.578 -2.762 1 97.62 231 GLY B N 1
ATOM 4178 C CA . GLY B 1 231 ? -4.441 -18.031 -1.441 1 97.62 231 GLY B CA 1
ATOM 4179 C C . GLY B 1 231 ? -5.734 -17.234 -1.364 1 97.62 231 GLY B C 1
ATOM 4180 O O . GLY B 1 231 ? -6.086 -16.516 -2.303 1 97.62 231 GLY B O 1
ATOM 4181 N N . ASP B 1 232 ? -6.359 -17.297 -0.231 1 97.06 232 ASP B N 1
ATOM 4182 C CA . ASP B 1 232 ? -7.684 -16.672 -0.129 1 97.06 232 ASP B CA 1
ATOM 4183 C C . ASP B 1 232 ? -7.578 -15.188 0.188 1 97.06 232 ASP B C 1
ATOM 4185 O O . ASP B 1 232 ? -8.594 -14.5 0.322 1 97.06 232 ASP B O 1
ATOM 4189 N N . ARG B 1 233 ? -6.367 -14.656 0.25 1 97.94 233 ARG B N 1
ATOM 4190 C CA . ARG B 1 233 ? -6.18 -13.234 0.522 1 97.94 233 ARG B CA 1
ATOM 4191 C C . ARG B 1 233 ? -5.301 -12.586 -0.542 1 97.94 233 ARG B C 1
ATOM 4193 O O . ARG B 1 233 ? -4.625 -11.594 -0.272 1 97.94 233 ARG B O 1
ATOM 4200 N N . SER B 1 234 ? -5.266 -13.266 -1.68 1 97.81 234 SER B N 1
ATOM 4201 C CA . SER B 1 234 ? -4.434 -12.789 -2.781 1 97.81 234 SER B CA 1
ATOM 4202 C C . SER B 1 234 ? -5.078 -11.602 -3.486 1 97.81 234 SER B C 1
ATOM 4204 O O . SER B 1 234 ? -6.258 -11.312 -3.27 1 97.81 234 SER B O 1
ATOM 4206 N N . TYR B 1 235 ? -4.242 -10.859 -4.23 1 96.94 235 TYR B N 1
ATOM 4207 C CA . TYR B 1 235 ? -4.664 -9.75 -5.078 1 96.94 235 TYR B CA 1
ATOM 4208 C C . TYR B 1 235 ? -5.828 -10.164 -5.973 1 96.94 235 TYR B C 1
ATOM 4210 O O . TYR B 1 235 ? -5.871 -11.289 -6.469 1 96.94 235 TYR B O 1
ATOM 4218 N N . PRO B 1 236 ? -6.77 -9.305 -6.168 1 95.19 236 PRO B N 1
ATOM 4219 C CA . PRO B 1 236 ? -8.008 -9.703 -6.855 1 95.19 236 PRO B CA 1
ATOM 4220 C C . PRO B 1 236 ? -7.75 -10.234 -8.258 1 95.19 236 PRO B C 1
ATOM 4222 O O . PRO B 1 236 ? -8.555 -11.016 -8.781 1 95.19 236 PRO B O 1
ATOM 4225 N N . PHE B 1 237 ? -6.684 -9.953 -8.797 1 89.25 237 PHE B N 1
ATOM 4226 C CA . PHE B 1 237 ? -6.328 -10.281 -10.172 1 89.25 237 PHE B CA 1
ATOM 4227 C C . PHE B 1 237 ? -6.227 -11.797 -10.352 1 89.25 237 PHE B C 1
ATOM 4229 O O . PHE B 1 237 ? -6.266 -12.289 -11.477 1 89.25 237 PHE B O 1
ATOM 4236 N N . ILE B 1 238 ? -6.203 -12.586 -9.359 1 92.5 238 ILE B N 1
ATOM 4237 C CA . ILE B 1 238 ? -5.926 -14.016 -9.453 1 92.5 238 ILE B CA 1
ATOM 4238 C C . ILE B 1 238 ? -7.234 -14.789 -9.578 1 92.5 238 ILE B C 1
ATOM 4240 O O . ILE B 1 238 ? -7.258 -15.906 -10.109 1 92.5 238 ILE B O 1
ATOM 4244 N N . TRP B 1 239 ? -8.312 -14.258 -9.172 1 94.88 239 TRP B N 1
ATOM 4245 C CA . TRP B 1 239 ? -9.555 -15 -8.961 1 94.88 239 TRP B CA 1
ATOM 4246 C C . TRP B 1 239 ? -10.219 -15.336 -10.289 1 94.88 239 TRP B C 1
ATOM 4248 O O . TRP B 1 239 ? -10.773 -16.422 -10.453 1 94.88 239 TRP B O 1
ATOM 4258 N N . PRO B 1 240 ? -10.133 -14.406 -11.297 1 93.75 240 PRO B N 1
ATOM 4259 C CA . PRO B 1 240 ? -10.703 -14.781 -12.602 1 93.75 240 PRO B CA 1
ATOM 4260 C C . PRO B 1 240 ? -10.109 -16.078 -13.156 1 93.75 240 PRO B C 1
ATOM 4262 O O . PRO B 1 240 ? -10.844 -16.906 -13.688 1 93.75 240 PRO B O 1
ATOM 4265 N N . ALA B 1 241 ? -8.828 -16.25 -13.023 1 94.5 241 ALA B N 1
ATOM 4266 C CA . ALA B 1 241 ? -8.203 -17.484 -13.484 1 94.5 241 ALA B CA 1
ATOM 4267 C C . ALA B 1 241 ? -8.68 -18.688 -12.664 1 94.5 241 ALA B C 1
ATOM 4269 O O . ALA B 1 241 ? -8.984 -19.734 -13.219 1 94.5 241 ALA B O 1
ATOM 4270 N N . TYR B 1 242 ? -8.797 -18.5 -11.383 1 95.62 242 TYR B N 1
ATOM 4271 C CA . TYR B 1 242 ? -9.25 -19.547 -10.492 1 95.62 242 TYR B CA 1
ATOM 4272 C C . TYR B 1 242 ? -10.625 -20.062 -10.891 1 95.62 242 TYR B C 1
ATOM 4274 O O . TYR B 1 242 ? -10.844 -21.266 -11.023 1 95.62 242 TYR B O 1
ATOM 4282 N N . TRP B 1 243 ? -11.523 -19.219 -11.172 1 94.5 243 TRP B N 1
ATOM 4283 C CA . TRP B 1 243 ? -12.891 -19.578 -11.523 1 94.5 243 TRP B CA 1
ATOM 4284 C C . TRP B 1 243 ? -12.977 -20.094 -12.953 1 94.5 243 TRP B C 1
ATOM 4286 O O . TRP B 1 243 ? -13.758 -21 -13.242 1 94.5 243 TRP B O 1
ATOM 4296 N N . LEU B 1 244 ? -12.195 -19.453 -13.812 1 94.38 244 LEU B N 1
ATOM 4297 C CA . LEU B 1 244 ? -12.188 -19.906 -15.195 1 94.38 244 LEU B CA 1
ATOM 4298 C C . LEU B 1 244 ? -11.719 -21.359 -15.281 1 94.38 244 LEU B C 1
ATOM 4300 O O . LEU B 1 244 ? -12.281 -22.156 -16.031 1 94.38 244 LEU B O 1
ATOM 4304 N N . VAL B 1 245 ? -10.656 -21.719 -14.562 1 95.38 245 VAL B N 1
ATOM 4305 C CA . VAL B 1 245 ? -10.156 -23.078 -14.562 1 95.38 245 VAL B CA 1
ATOM 4306 C C . VAL B 1 245 ? -11.242 -24.031 -14.055 1 95.38 245 VAL B C 1
ATOM 4308 O O . VAL B 1 245 ? -11.422 -25.125 -14.594 1 95.38 245 VAL B O 1
ATOM 4311 N N . GLN B 1 246 ? -12 -23.656 -13.062 1 94.31 246 GLN B N 1
ATOM 4312 C CA . GLN B 1 246 ? -13.109 -24.453 -12.562 1 94.31 246 GLN B CA 1
ATOM 4313 C C . GLN B 1 246 ? -14.172 -24.656 -13.641 1 94.31 246 GLN B C 1
ATOM 4315 O O . GLN B 1 246 ? -14.688 -25.766 -13.82 1 94.31 246 GLN B O 1
ATOM 4320 N N . GLU B 1 247 ? -14.469 -23.609 -14.289 1 93.69 247 GLU B N 1
ATOM 4321 C CA . GLU B 1 247 ? -15.469 -23.672 -15.352 1 93.69 247 GLU B CA 1
ATOM 4322 C C . GLU B 1 247 ? -15.008 -24.578 -16.484 1 93.69 247 GLU B C 1
ATOM 4324 O O . GLU B 1 247 ? -15.781 -25.406 -16.984 1 93.69 247 GLU B O 1
ATOM 4329 N N . ASP B 1 248 ? -13.805 -24.344 -16.922 1 95.06 248 ASP B N 1
ATOM 4330 C CA . ASP B 1 248 ? -13.258 -25.172 -17.984 1 95.06 248 ASP B CA 1
ATOM 4331 C C . ASP B 1 248 ? -13.234 -26.656 -17.578 1 95.06 248 ASP B C 1
ATOM 4333 O O . ASP B 1 248 ? -13.492 -27.531 -18.406 1 95.06 248 ASP B O 1
ATOM 4337 N N . ASP B 1 249 ? -12.898 -26.938 -16.344 1 95.5 249 ASP B N 1
ATOM 4338 C CA . ASP B 1 249 ? -12.898 -28.297 -15.828 1 95.5 249 ASP B CA 1
ATOM 4339 C C . ASP B 1 249 ? -14.297 -28.906 -15.883 1 95.5 249 ASP B C 1
ATOM 4341 O O . ASP B 1 249 ? -14.461 -30.062 -16.281 1 95.5 249 ASP B O 1
ATOM 4345 N N . ARG B 1 250 ? -15.266 -28.141 -15.469 1 93.31 250 ARG B N 1
ATOM 4346 C CA . ARG B 1 250 ? -16.656 -28.609 -15.508 1 93.31 250 ARG B CA 1
ATOM 4347 C C . ARG B 1 250 ? -17.078 -28.938 -16.938 1 93.31 250 ARG B C 1
ATOM 4349 O O . ARG B 1 250 ? -17.719 -29.953 -17.188 1 93.31 250 ARG B O 1
ATOM 4356 N N . LYS B 1 251 ? -16.734 -28.109 -17.781 1 93 251 LYS B N 1
ATOM 4357 C CA . LYS B 1 251 ? -17.078 -28.312 -19.188 1 93 251 LYS B CA 1
ATOM 4358 C C . LYS B 1 251 ? -16.406 -29.547 -19.75 1 93 251 LYS B C 1
ATOM 4360 O O . LYS B 1 251 ? -17.047 -30.375 -20.422 1 93 251 LYS B O 1
ATOM 4365 N N . ALA B 1 252 ? -15.141 -29.609 -19.5 1 93 252 ALA B N 1
ATOM 4366 C CA . ALA B 1 252 ? -14.367 -30.75 -20 1 93 252 ALA B CA 1
ATOM 4367 C C . ALA B 1 252 ? -14.875 -32.062 -19.406 1 93 252 ALA B C 1
ATOM 4369 O O . ALA B 1 252 ? -14.82 -33.094 -20.047 1 93 252 ALA B O 1
ATOM 4370 N N . GLY B 1 253 ? -15.297 -32.031 -18.188 1 89.12 253 GLY B N 1
ATOM 4371 C CA . GLY B 1 253 ? -15.789 -33.219 -17.484 1 89.12 253 GLY B CA 1
ATOM 4372 C C . GLY B 1 253 ? -17.234 -33.531 -17.812 1 89.12 253 GLY B C 1
ATOM 4373 O O . GLY B 1 253 ? -17.828 -34.406 -17.188 1 89.12 253 GLY B O 1
ATOM 4374 N N . GLN B 1 254 ? -17.766 -32.875 -18.719 1 85.12 254 GLN B N 1
ATOM 4375 C CA . GLN B 1 254 ? -19.156 -33.062 -19.094 1 85.12 254 GLN B CA 1
ATOM 4376 C C . GLN B 1 254 ? -20.078 -32.938 -17.891 1 85.12 254 GLN B C 1
ATOM 4378 O O . GLN B 1 254 ? -20.938 -33.781 -17.656 1 85.12 254 GLN B O 1
ATOM 4383 N N . GLY B 1 255 ? -19.875 -31.969 -17.047 1 74.19 255 GLY B N 1
ATOM 4384 C CA . GLY B 1 255 ? -20.719 -31.609 -15.922 1 74.19 255 GLY B CA 1
ATOM 4385 C C . GLY B 1 255 ? -20.203 -32.156 -14.602 1 74.19 255 GLY B C 1
ATOM 4386 O O . GLY B 1 255 ? -20.688 -31.781 -13.531 1 74.19 255 GLY B O 1
ATOM 4387 N N . GLU B 1 256 ? -19.312 -33.156 -14.703 1 70.5 256 GLU B N 1
ATOM 4388 C CA . GLU B 1 256 ? -18.703 -33.656 -13.484 1 70.5 256 GLU B CA 1
ATOM 4389 C C . GLU B 1 256 ? -17.562 -32.781 -13.008 1 70.5 256 GLU B C 1
ATOM 4391 O O . GLU B 1 256 ? -16.562 -32.625 -13.703 1 70.5 256 GLU B O 1
ATOM 4396 N N . SER B 1 257 ? -17.734 -32.188 -11.867 1 67.25 257 SER B N 1
ATOM 4397 C CA . SER B 1 257 ? -16.719 -31.297 -11.344 1 67.25 257 SER B CA 1
ATOM 4398 C C . SER B 1 257 ? -15.523 -32.062 -10.781 1 67.25 257 SER B C 1
ATOM 4400 O O . SER B 1 257 ? -15.688 -33.156 -10.219 1 67.25 257 SER B O 1
ATOM 4402 N N . GLY B 1 258 ? -14.352 -31.562 -11.062 1 73.19 258 GLY B N 1
ATOM 4403 C CA . GLY B 1 258 ? -13.156 -32.094 -10.414 1 73.19 258 GLY B CA 1
ATOM 4404 C C . GLY B 1 258 ? -12.508 -33.219 -11.18 1 73.19 258 GLY B C 1
ATOM 4405 O O . GLY B 1 258 ? -11.664 -33.938 -10.641 1 73.19 258 GLY B O 1
ATOM 4406 N N . ARG B 1 259 ? -12.773 -33.375 -12.461 1 84.69 259 ARG B N 1
ATOM 4407 C CA . ARG B 1 259 ? -12.258 -34.5 -13.203 1 84.69 259 ARG B CA 1
ATOM 4408 C C . ARG B 1 259 ? -10.789 -34.312 -13.586 1 84.69 259 ARG B C 1
ATOM 4410 O O . ARG B 1 259 ? -9.977 -35.219 -13.453 1 84.69 259 ARG B O 1
ATOM 4417 N N . PHE B 1 260 ? -10.43 -33.156 -13.922 1 93.19 260 PHE B N 1
ATOM 4418 C CA . PHE B 1 260 ? -9.102 -32.969 -14.5 1 93.19 260 PHE B CA 1
ATOM 4419 C C . PHE B 1 260 ? -8.227 -32.125 -13.602 1 93.19 260 PHE B C 1
ATOM 4421 O O . PHE B 1 260 ? -7 -32.25 -13.609 1 93.19 260 PHE B O 1
ATOM 4428 N N . VAL B 1 261 ? -8.859 -31.25 -12.891 1 95.31 261 VAL B N 1
ATOM 4429 C CA . VAL B 1 261 ? -8.094 -30.328 -12.07 1 95.31 261 VAL B CA 1
ATOM 4430 C C . VAL B 1 261 ? -8.594 -30.375 -10.625 1 95.31 261 VAL B C 1
ATOM 4432 O O . VAL B 1 261 ? -9.805 -30.375 -10.383 1 95.31 261 VAL B O 1
ATOM 4435 N N . ARG B 1 262 ? -7.648 -30.531 -9.711 1 94.62 262 ARG B N 1
ATOM 4436 C CA . ARG B 1 262 ? -7.938 -30.406 -8.289 1 94.62 262 ARG B CA 1
ATOM 4437 C C . ARG B 1 262 ? -7.629 -29 -7.781 1 94.62 262 ARG B C 1
ATOM 4439 O O . ARG B 1 262 ? -6.695 -28.344 -8.266 1 94.62 262 ARG B O 1
ATOM 4446 N N . PHE B 1 263 ? -8.422 -28.594 -6.816 1 94.94 263 PHE B N 1
ATOM 4447 C CA . PHE B 1 263 ? -8.305 -27.219 -6.348 1 94.94 263 PHE B CA 1
ATOM 4448 C C . PHE B 1 263 ? -7.965 -27.172 -4.859 1 94.94 263 PHE B C 1
ATOM 4450 O O . PHE B 1 263 ? -8.5 -27.969 -4.078 1 94.94 263 PHE B O 1
ATOM 4457 N N . LYS B 1 264 ? -7.07 -26.312 -4.5 1 95.75 264 LYS B N 1
ATOM 4458 C CA . LYS B 1 264 ? -6.711 -26.062 -3.104 1 95.75 264 LYS B CA 1
ATOM 4459 C C . LYS B 1 264 ? -6.645 -24.578 -2.797 1 95.75 264 LYS B C 1
ATOM 4461 O O . LYS B 1 264 ? -5.938 -23.828 -3.477 1 95.75 264 LYS B O 1
ATOM 4466 N N . LEU B 1 265 ? -7.41 -24.141 -1.827 1 95.81 265 LEU B N 1
ATOM 4467 C CA . LEU B 1 265 ? -7.34 -22.766 -1.312 1 95.81 265 LEU B CA 1
ATOM 4468 C C . LEU B 1 265 ? -6.52 -22.719 -0.028 1 95.81 265 LEU B C 1
ATOM 4470 O O . LEU B 1 265 ? -6.82 -23.422 0.937 1 95.81 265 LEU B O 1
ATOM 4474 N N . MET B 1 266 ? -5.484 -21.969 -0.028 1 97.62 266 MET B N 1
ATOM 4475 C CA . MET B 1 266 ? -4.66 -21.797 1.165 1 97.62 266 MET B CA 1
ATOM 4476 C C . MET B 1 266 ? -5.168 -20.641 2.01 1 97.62 266 MET B C 1
ATOM 4478 O O . MET B 1 266 ? -5.051 -19.484 1.612 1 97.62 266 MET B O 1
ATOM 4482 N N . GLU B 1 267 ? -5.633 -20.922 3.172 1 96.88 267 GLU B N 1
ATOM 4483 C CA . GLU B 1 267 ? -6.258 -19.938 4.055 1 96.88 267 GLU B CA 1
ATOM 4484 C C . GLU B 1 267 ? -5.223 -18.953 4.613 1 96.88 267 GLU B C 1
ATOM 4486 O O . GLU B 1 267 ? -4.16 -19.375 5.082 1 96.88 267 GLU B O 1
ATOM 4491 N N . GLY B 1 268 ? -5.551 -17.672 4.523 1 97.5 268 GLY B N 1
ATOM 4492 C CA . GLY B 1 268 ? -4.746 -16.625 5.125 1 97.5 268 GLY B CA 1
ATOM 4493 C C . GLY B 1 268 ? -3.535 -16.25 4.289 1 97.5 268 GLY B C 1
ATOM 4494 O O . GLY B 1 268 ? -2.666 -15.508 4.75 1 97.5 268 GLY B O 1
ATOM 4495 N N . CYS B 1 269 ? -3.393 -16.75 3.066 1 98.38 269 CYS B N 1
ATOM 4496 C CA . CYS B 1 269 ? -2.201 -16.531 2.254 1 98.38 269 CYS B CA 1
ATOM 4497 C C . CYS B 1 269 ? -2.484 -15.562 1.121 1 98.38 269 CYS B C 1
ATOM 4499 O O . CYS B 1 269 ? -3.586 -15.547 0.571 1 98.38 269 CYS B O 1
ATOM 4501 N N . ASN B 1 270 ? -1.537 -14.742 0.876 1 98.31 270 ASN B N 1
ATOM 4502 C CA . ASN B 1 270 ? -1.604 -13.922 -0.328 1 98.31 270 ASN B CA 1
ATOM 4503 C C . ASN B 1 270 ? -0.785 -14.531 -1.465 1 98.31 270 ASN B C 1
ATOM 4505 O O . ASN B 1 270 ? -0.452 -15.711 -1.435 1 98.31 270 ASN B O 1
ATOM 4509 N N . HIS B 1 271 ? -0.562 -13.773 -2.555 1 97.5 271 HIS B N 1
ATOM 4510 C CA . HIS B 1 271 ? 0.124 -14.219 -3.764 1 97.5 271 HIS B CA 1
ATOM 4511 C C . HIS B 1 271 ? 1.55 -14.664 -3.455 1 97.5 271 HIS B C 1
ATOM 4513 O O . HIS B 1 271 ? 2.17 -15.375 -4.25 1 97.5 271 HIS B O 1
ATOM 4519 N N . PHE B 1 272 ? 2.096 -14.273 -2.299 1 98.06 272 PHE B N 1
ATOM 4520 C CA . PHE B 1 272 ? 3.469 -14.586 -1.918 1 98.06 272 PHE B CA 1
ATOM 4521 C C . PHE B 1 272 ? 3.498 -15.625 -0.802 1 98.06 272 PHE B C 1
ATOM 4523 O O . PHE B 1 272 ? 4.32 -15.539 0.111 1 98.06 272 PHE B O 1
ATOM 4530 N N . MET B 1 273 ? 2.623 -16.578 -0.904 1 98.44 273 MET B N 1
ATOM 4531 C CA . MET B 1 273 ? 2.525 -17.641 0.09 1 98.44 273 MET B CA 1
ATOM 4532 C C . MET B 1 273 ? 3.855 -18.375 0.233 1 98.44 273 MET B C 1
ATOM 4534 O O . MET B 1 273 ? 4.223 -18.797 1.332 1 98.44 273 MET B O 1
ATOM 4538 N N . HIS B 1 274 ? 4.637 -18.484 -0.845 1 98.12 274 HIS B N 1
ATOM 4539 C CA . HIS B 1 274 ? 5.93 -19.156 -0.855 1 98.12 274 HIS B CA 1
ATOM 4540 C C . HIS B 1 274 ? 6.969 -18.375 -0.053 1 98.12 274 HIS B C 1
ATOM 4542 O O . HIS B 1 274 ? 7.992 -18.938 0.349 1 98.12 274 HIS B O 1
ATOM 4548 N N . TRP B 1 275 ? 6.754 -17.141 0.192 1 98.38 275 TRP B N 1
ATOM 4549 C CA . TRP B 1 275 ? 7.664 -16.297 0.956 1 98.38 275 TRP B CA 1
ATOM 4550 C C . TRP B 1 275 ? 7.145 -16.078 2.371 1 98.38 275 TRP B C 1
ATOM 4552 O O . TRP B 1 275 ? 7.875 -16.266 3.348 1 98.38 275 TRP B O 1
ATOM 4562 N N . ASP B 1 276 ? 5.879 -15.719 2.508 1 98.38 276 ASP B N 1
ATOM 4563 C CA . ASP B 1 276 ? 5.309 -15.336 3.795 1 98.38 276 ASP B CA 1
ATOM 4564 C C . ASP B 1 276 ? 4.961 -16.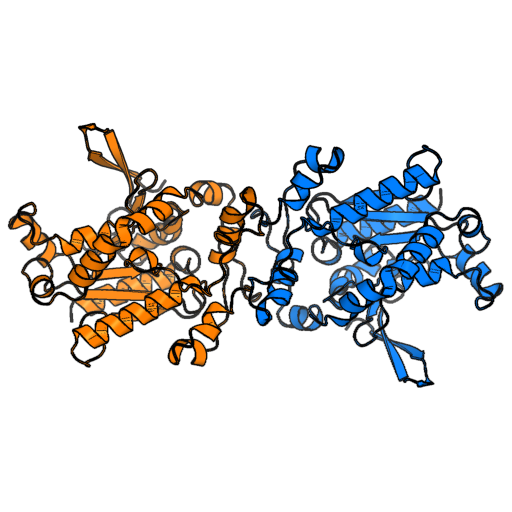562 4.633 1 98.38 276 ASP B C 1
ATOM 4566 O O . ASP B 1 276 ? 4.969 -16.5 5.863 1 98.38 276 ASP B O 1
ATOM 4570 N N . GLU B 1 277 ? 4.523 -17.641 3.982 1 98.5 277 GLU B N 1
ATOM 4571 C CA . GLU B 1 277 ? 4.098 -18.875 4.637 1 98.5 277 GLU B CA 1
ATOM 4572 C C . GLU B 1 277 ? 4.809 -20.078 4.047 1 98.5 277 GLU B C 1
ATOM 4574 O O . GLU B 1 277 ? 4.16 -21.016 3.561 1 98.5 277 GLU B O 1
ATOM 4579 N N . PRO B 1 278 ? 6.145 -20.094 4.137 1 98.31 278 PRO B N 1
ATOM 4580 C CA . PRO B 1 278 ? 6.879 -21.172 3.459 1 98.31 278 PRO B CA 1
ATOM 4581 C C . PRO B 1 278 ? 6.539 -22.547 4 1 98.31 278 PRO B C 1
ATOM 4583 O O . PRO B 1 278 ? 6.434 -23.516 3.234 1 98.31 278 PRO B O 1
ATOM 4586 N N . ASP B 1 279 ? 6.309 -22.688 5.32 1 98.56 279 ASP B N 1
ATOM 4587 C CA . ASP B 1 279 ? 5.98 -24 5.895 1 98.56 279 ASP B CA 1
ATOM 4588 C C . ASP B 1 279 ? 4.613 -24.484 5.414 1 98.56 279 ASP B C 1
ATOM 4590 O O . ASP B 1 279 ? 4.449 -25.641 5.051 1 98.56 279 ASP B O 1
ATOM 4594 N N . LYS B 1 280 ? 3.691 -23.625 5.418 1 98.19 280 LYS B N 1
ATOM 4595 C CA . LYS B 1 280 ? 2.359 -23.969 4.926 1 98.19 280 LYS B CA 1
ATOM 4596 C C . LYS B 1 280 ? 2.4 -24.359 3.449 1 98.19 280 LYS B C 1
ATOM 4598 O O . LYS B 1 280 ? 1.704 -25.281 3.023 1 98.19 280 LYS B O 1
ATOM 4603 N N . THR B 1 281 ? 3.131 -23.594 2.641 1 98.75 281 THR B N 1
ATOM 4604 C CA . THR B 1 281 ? 3.264 -23.844 1.212 1 98.75 281 THR B CA 1
ATOM 4605 C C . THR B 1 281 ? 3.924 -25.203 0.971 1 98.75 281 THR B C 1
ATOM 4607 O O . THR B 1 281 ? 3.438 -26 0.171 1 98.75 281 THR B O 1
ATOM 4610 N N . MET B 1 282 ? 4.969 -25.531 1.751 1 98.38 282 MET B N 1
ATOM 4611 C CA . MET B 1 282 ? 5.656 -26.812 1.629 1 98.38 282 MET B CA 1
ATOM 4612 C C . MET B 1 282 ? 4.734 -27.953 2.027 1 98.38 282 MET B C 1
ATOM 4614 O O . MET B 1 282 ? 4.719 -29 1.37 1 98.38 282 MET B O 1
ATOM 4618 N N . SER B 1 283 ? 4.004 -27.703 3.055 1 98.25 283 SER B N 1
ATOM 4619 C CA . SER B 1 283 ? 3.045 -28.719 3.479 1 98.25 283 SER B CA 1
ATOM 4620 C C . SER B 1 283 ? 1.999 -28.969 2.398 1 98.25 283 SER B C 1
ATOM 4622 O O . SER B 1 283 ? 1.605 -30.125 2.17 1 98.25 283 SER B O 1
ATOM 4624 N N . THR B 1 284 ? 1.548 -27.938 1.805 1 98.06 284 THR B N 1
ATOM 4625 C CA . THR B 1 284 ? 0.587 -28.078 0.716 1 98.06 284 THR B CA 1
ATOM 4626 C C . THR B 1 284 ? 1.182 -28.875 -0.432 1 98.06 284 THR B C 1
ATOM 4628 O O . THR B 1 284 ? 0.527 -29.781 -0.972 1 98.06 284 THR B O 1
ATOM 4631 N N . PHE B 1 285 ? 2.439 -28.625 -0.83 1 97.62 285 PHE B N 1
ATOM 4632 C CA . PHE B 1 285 ? 3.105 -29.391 -1.87 1 97.62 285 PHE B CA 1
ATOM 4633 C C . PHE B 1 285 ? 3.197 -30.859 -1.478 1 97.62 285 PHE B C 1
ATOM 4635 O O . PHE B 1 285 ? 2.924 -31.75 -2.293 1 97.62 285 PHE B O 1
ATOM 4642 N N . LYS B 1 286 ? 3.514 -31.094 -0.244 1 96.25 286 LYS B N 1
ATOM 4643 C CA . LYS B 1 286 ?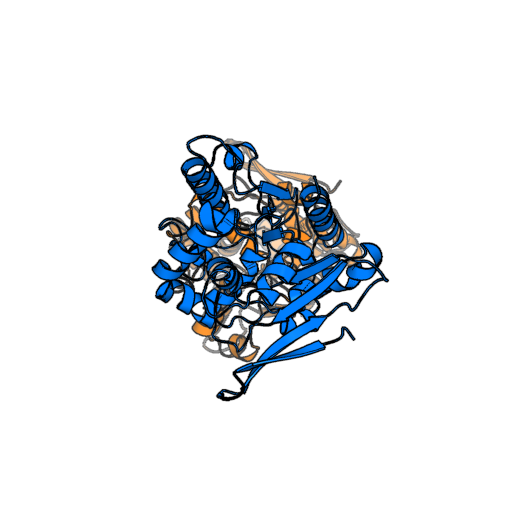 3.611 -32.469 0.247 1 96.25 286 LYS B CA 1
ATOM 4644 C C . LYS B 1 286 ? 2.268 -33.188 0.15 1 96.25 286 LYS B C 1
ATOM 4646 O O . LYS B 1 286 ? 2.205 -34.344 -0.258 1 96.25 286 LYS B O 1
ATOM 4651 N N . ASP B 1 287 ? 1.242 -32.469 0.55 1 96.31 287 ASP B N 1
ATOM 4652 C CA . ASP B 1 287 ? -0.101 -33.031 0.457 1 96.31 287 ASP B CA 1
ATOM 4653 C C . ASP B 1 287 ? -0.451 -33.375 -0.988 1 96.31 287 ASP B C 1
ATOM 4655 O O . ASP B 1 287 ? -1.076 -34.406 -1.251 1 96.31 287 ASP B O 1
ATOM 4659 N N . ILE B 1 288 ? -0.042 -32.531 -1.899 1 96.12 288 ILE B N 1
ATOM 4660 C CA . ILE B 1 288 ? -0.309 -32.75 -3.318 1 96.12 288 ILE B CA 1
ATOM 4661 C C . ILE B 1 288 ? 0.431 -34 -3.807 1 96.12 288 ILE B C 1
ATOM 4663 O O . ILE B 1 288 ? -0.144 -34.844 -4.504 1 96.12 288 ILE B O 1
ATOM 4667 N N . PHE B 1 289 ? 1.644 -34.219 -3.398 1 93.12 289 PHE B N 1
ATOM 4668 C CA . PHE B 1 289 ? 2.426 -35.375 -3.779 1 93.12 289 PHE B CA 1
ATOM 4669 C C . PHE B 1 289 ? 1.807 -36.656 -3.213 1 93.12 289 PHE B C 1
ATOM 4671 O O . PHE B 1 289 ? 1.696 -37.656 -3.914 1 93.12 289 PHE B O 1
ATOM 4678 N N . ASN B 1 290 ? 1.325 -36.5 -2.027 1 91.06 290 ASN B N 1
ATOM 4679 C CA . ASN B 1 290 ? 0.754 -37.688 -1.368 1 91.06 290 ASN B CA 1
ATOM 4680 C C . ASN B 1 290 ? -0.572 -38.094 -2.002 1 91.06 290 ASN B C 1
ATOM 4682 O O . ASN B 1 290 ? -0.933 -39.281 -1.991 1 91.06 290 ASN B O 1
ATOM 4686 N N . SER B 1 291 ? -1.234 -37.156 -2.498 1 88.12 291 SER B N 1
ATOM 4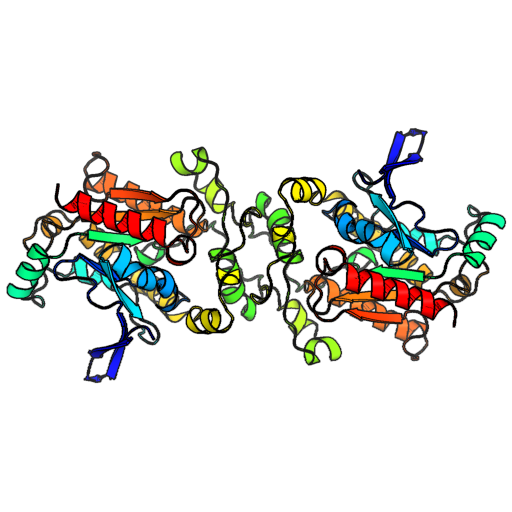687 C CA . SER B 1 291 ? -2.527 -37.438 -3.113 1 88.12 291 SER B CA 1
ATOM 4688 C C . SER B 1 291 ? -2.359 -38.031 -4.516 1 88.12 291 SER B C 1
ATOM 4690 O O . SER B 1 291 ? -3.281 -38.625 -5.051 1 88.12 291 SER B O 1
ATOM 4692 N N . SER B 1 292 ? -1.281 -37.781 -5.117 1 74.81 292 SER B N 1
ATOM 4693 C CA . SER B 1 292 ? -1.044 -38.219 -6.492 1 74.81 292 SER B CA 1
ATOM 4694 C C . SER B 1 292 ? -0.699 -39.688 -6.559 1 74.81 292 SER B C 1
ATOM 4696 O O . SER B 1 292 ? -0.652 -40.281 -7.641 1 74.81 292 SER B O 1
ATOM 4698 N N . TYR B 1 293 ? -0.45 -40.344 -5.426 1 63.62 293 TYR B N 1
ATOM 4699 C CA . TYR B 1 293 ? -0.139 -41.75 -5.387 1 63.62 293 TYR B CA 1
ATOM 4700 C C . TYR B 1 293 ? -1.376 -42.562 -5.039 1 63.62 293 TYR B C 1
ATOM 4702 O O . TYR B 1 293 ? -1.346 -43.812 -5.086 1 63.62 293 TYR B O 1
ATOM 4710 N N . THR B 1 294 ? -2.557 -41.969 -4.801 1 54.69 294 THR B N 1
ATOM 4711 C CA . THR B 1 294 ? -3.779 -42.688 -4.504 1 54.69 294 THR B CA 1
ATOM 4712 C C . THR B 1 294 ? -4.75 -42.625 -5.676 1 54.69 294 THR B C 1
ATOM 4714 O O . THR B 1 294 ? -4.867 -41.594 -6.332 1 54.69 294 THR B O 1
#

pLDDT: mean 89.2, std 11.63, range [40.78, 98.75]

Solvent-accessible surface area (backbone atoms only — not comparable to full-atom values): 31406 Å² total; per-residue (Å²): 129,79,47,66,50,74,44,77,76,33,76,91,74,64,38,58,34,39,28,41,37,53,50,79,56,57,95,75,63,49,76,44,80,44,75,57,67,83,35,40,33,32,59,53,41,48,55,38,37,74,41,16,58,84,69,40,30,24,33,37,25,34,27,54,72,94,44,80,69,58,78,53,65,42,46,51,56,43,43,55,85,37,89,86,45,50,70,67,56,30,52,48,31,33,74,66,44,38,66,47,73,44,71,53,49,47,31,40,71,51,27,38,76,71,64,88,82,53,65,47,52,74,74,37,84,70,46,46,77,88,20,16,62,55,36,36,56,55,53,46,34,21,32,31,80,64,59,70,61,42,62,77,66,62,34,57,70,65,44,47,39,48,73,29,64,36,66,87,48,76,37,53,61,58,75,43,51,73,68,50,41,63,59,18,53,40,80,62,62,64,46,63,57,47,37,65,75,40,19,66,61,32,28,50,22,37,49,39,47,56,57,32,61,71,59,46,64,26,74,39,30,52,47,41,42,34,36,39,38,40,34,64,12,27,41,44,70,33,51,62,26,57,53,47,54,51,49,52,30,22,60,68,39,73,70,40,73,62,67,48,45,44,79,45,76,40,82,87,21,27,72,50,28,45,54,79,36,26,68,61,44,50,48,50,53,50,53,53,57,59,52,46,75,106,128,82,46,67,50,72,42,78,76,34,75,91,73,66,40,62,34,38,29,40,37,54,50,79,56,56,96,76,62,51,76,45,80,44,74,53,65,80,37,41,33,32,58,52,41,49,55,37,36,74,42,15,58,85,69,39,32,23,33,36,26,35,26,55,75,93,50,58,67,74,61,46,65,40,43,52,57,45,44,56,85,37,88,86,45,50,71,67,55,28,52,49,31,32,74,66,44,38,67,46,73,44,70,55,48,46,32,38,67,50,27,38,74,72,65,87,82,52,65,48,51,74,74,38,83,70,46,47,76,90,20,17,62,56,34,35,56,54,52,46,33,21,32,29,79,64,59,70,63,42,63,76,66,63,35,58,69,65,44,48,40,48,75,30,64,37,66,87,48,76,36,53,62,58,73,44,51,73,68,49,41,64,58,19,52,39,82,60,60,60,38,62,58,44,36,64,75,41,19,67,64,32,28,51,22,38,49,39,47,56,55,32,62,69,57,46,63,28,73,39,31,52,47,42,40,36,35,39,41,40,35,64,12,28,41,45,71,33,50,63,27,57,50,48,52,52,50,52,28,22,59,68,39,72,70,40,72,62,68,48,44,44,79,45,76,40,82,88,21,27,70,50,28,44,53,79,35,27,67,62,46,50,49,50,53,50,51,53,58,60,52,46,76,105

Secondary structure (DSSP, 8-state):
---EEEEEEETTTTEEEEEEE----SSS-EEEEEE--TTB-GGGGHHHHTTHHHHTEEEEEEE-TT-----HHHHHHHTTTSTTS-HHHHHHHHHH--EEEEES--GGGGT-PPPTT---GGG-TTS-HHHHHHHHHHHHTS-----HHHHHTT-HHHHHT--SPPTTS--GGGGS-HHHHHHHB---THHHHHHHHTHHHHHHHHHHHHH-HHHHTSTTTTT-EEEEEEETTS-GGGHHHHHHHHHHHHHHTTT-TTSSEEEEEETT--TTHHHH-HHHHHHHHHHHHHHTT-/---EEEEEEETTTTEEEEEEE----SSS-EEEEEE--TTB-GGGGHHHHTTHHHHTEEEEEEE-TT---STHHHHHHHTTTSTTS-HHHHHHHHHH--EEEEES--GGGGT-PPPTT---GGG-TTS-HHHHHHHHHHHHTS-----HHHHHTT-HHHHHT--SPPTTS--GGGGS-HHHHHHHB---THHHHHHHHTHHHHHHHHHHHHH-HHHHTSTTTTT-EEEEEEETTS-GGGHHHHHHHHHHHHHHTTT-TTSSEEEEEETT--TTHHHH-HHHHHHHHHHHHHHTT-

InterPro domains:
  IPR029058 Alpha/Beta hydrolase fold [SSF53474] (7-290)

Organism: Lentinula edodes (NCBI:txid5353)

Nearest PDB structures (foldseek):
  4mj3-assembly1_A  TM=4.930E-01  e=2.600E-06  Mycolicibacterium rhodesiae JS60
  5esr-assembly1_A-2  TM=4.729E-01  e=2.195E-06  Caulobacter vibrioides CB15
  6f9o-assembly1_A  TM=5.114E-01  e=8.040E-06  Psychrobacter cryohalolentis K5
  6eic-assembly3_B  TM=4.533E-01  e=9.001E-06  Mycobacterium tuberculosis H37Rv
  6eic-assembly1_C  TM=4.540E-01  e=7.690E-05  Mycobacterium tuberculosis H37Rv

Sequence (588 aa):
MLPTGEITVDQASNTVLSFIDSGSPSESYETIILVHGNSFSNAVFKRLVSRSKEYNIRIMALNRRGYAGIAFTLAAIANVDSDSISDETRKRLNAHLRAHILLEPAVITIGLNLPKDFWAPTHDPLIPASARASLFIHLITCYYDYDKETISARDQAGILSTVAPSPSRIPSMFTFTDEERTEIVTPLPQDMHFSHVLQEPLREWYLKACFDEKLRSSLALKNMTVWHVSGDRSYPFIWPAYWLVQEDDRKAGQGESGRFVRFKLMEGCNHFMHWDEPDKTMSTFKDIFNSSYTMLPTGEITVDQASNTVLSFIDSGSPSESYETIILVHGNSFSNAVFKRLVSRSKEYNIRIMALNRRGYAGIAFTLAAIANVDSDSISDETRKRLNAHLRAHILLEPAVITIGLNLPKDFWAPTHDPLIPASARASLFIHLITCYYDYDKETISARDQAGILSTVAPSPSRIPSMFTFTDEERTEIVTPLPQDMHFSHVLQEPLREWYLKACFDEKLRSSLALKNMTVWHVSGDRSYPFIWPAYWLVQEDDRKAGQGESGRFVRFKLMEGCNHFMHWDEPDKTMSTFKDIFNSSYT

Foldseek 3Di:
DFDKDWDQPDPVVSDIKMKGKLDQLDDDAAEDEAEDDAQWFLLLLVLLSVCCNVLRYIYIYIGCPVPLDALVPLVCLLCCVPPVHDPVNLLVLLVHAAEDEAQLDFPLQQQDDFDPPADALCPDPVDPNVCSLVVRVQQQQAFWDDDPCCLVVVVLVRLSVGSDGDPPDDGLLVVDDPVSNVNTGGSPCSRVVVSVVCRVVSNVSNCSSQQPPPSCCDSRHVLYAYEYEAEPGGRSSRSVNVVVVQVSQCVSVVNDGDDGYHYYYDYPDYSSCSNPVVVSVSVVVVVSNVVSVD/DFDKDWDQPDPVVSDIKMKGKLDQLDPDAAEDEAEDDAQWFLLLLVLLSVCCNVLRYIYIYIGCPVPQASLPPLLCLLCCVPPVHDPVNLLVLLVHAAEDEAQLDFPLQQQDDFDPPADALCPDPVDPNVCSLVVRVQQQQAFWDDDPCCLVVVVLVRLSVGSDGDPPDDGLLVVDDPVSNVNTGHSDCSNVVVSVVCRVVSNVSNCSSQQVPPSCCDSRHVLYAYEYEAEPGGRSSRSVNVVVVQVSQCVSVVNDGPDGYHYYYDYPDYSSCSNPPVVSVSVVVVVSNVVSVD